Protein AF-A0A2N5J4M6-F1 (afdb_monomer_lite)

Organism: NCBI:txid361854

pLDDT: mean 81.24, std 17.08, range [30.95, 97.69]

Secondary structure (DSSP, 8-state):
----PPPPHHHHHHHTTS-EEEEEETTTTEEEEEETTTTEEPPPBSS-HHHHHHHHHHHHHHHHHHHHHTTPPPPPPSSTTTHHHHHHHHHHHHHHHHHHHS-----S--SS-HHHHHHHHHH--GGGGG-----SS----SS------S-GGGSHHHHHHHHHHHHHHHHHHHHHHHHHHTT-HHHHHHHHHHHHHHHHHHHTS-TT-HHHHHHHHHHHHHHHHHHHHHHHTT-GGGSTT--HHHHHHHHTSS--HHHHHHHHHTHHHHHHHHHHHHHHH-GGGGGGGGS-HHHIIIIIHHHHHHHHHHHHTT-TT-EEEEEEEETTEEEEEEE-S----------HHHHHHHHHHHHHHHHHHHHHHHHHHTS-TTT---TTEEEPSSS--EEEHHHHHHHHHHTT-S-HHHHHHHSEEPPTTHHHHHHHHHHHH--GGGTT-HHHHHHHHHHHHHHH-

Foldseek 3Di:
DPDPDFFDPVLLVVLLQAAWAWAQDLLVLFIWIDTPLQGDTDDGDLDDVVVVVVVSSRVSSVSCRVQVVVVHHRRDHPDGPCRNVNNVVNVVVRVVCSVVSPPPPVPDDDPDDPLLCVVCCVAVVVSCPPVPPDDPPPDDPDDDDDDPPVPVVPVPLLVLLVSLLLLLLLLLLLLLLVCVVVVNNVVSVVSVVVSVVSLVLSVPQPPVDSVSSVVSSSVSSVSSSVSVCSLCVPPPLPDPPDDPVNNLCQLLPQPDLSRQLSCQLVCVPNVVSNLSNCVRVPVQCNQLSVQQNLLSSNCSSLLVVLLVLLVVVPLPPKHWPHWDQDLAFIDTHIDSRPDDPPDPDDPVVVVVVSVVSVLLNVLSRVLSRLQRSQAASHRRDNPQWFFAPDSTHTHHLSRQLSVCVVVVPPCSVVNSVPTHGPDPCSLVVSVVSVVSCPPPSNPVRVSVVVNVVSVVVVVSD

Structure (mmCIF, N/CA/C/O backbone):
data_AF-A0A2N5J4M6-F1
#
_entry.id   AF-A0A2N5J4M6-F1
#
loop_
_atom_site.group_PDB
_atom_site.id
_atom_site.type_symbol
_atom_site.label_atom_id
_atom_site.label_alt_id
_atom_site.label_comp_id
_atom_site.label_asym_id
_atom_site.label_entity_id
_atom_site.label_seq_id
_atom_site.pdbx_PDB_ins_code
_atom_site.Cartn_x
_atom_site.Cartn_y
_atom_site.Cartn_z
_atom_site.occupancy
_atom_site.B_iso_or_equiv
_atom_site.auth_seq_id
_atom_site.auth_comp_id
_atom_site.auth_asym_id
_atom_site.auth_atom_id
_atom_site.pdbx_PDB_model_num
ATOM 1 N N . MET A 1 1 ? 5.527 26.538 14.770 1.00 38.50 1 MET A N 1
ATOM 2 C CA . MET A 1 1 ? 5.341 25.571 15.871 1.00 38.50 1 MET A CA 1
ATOM 3 C C . MET A 1 1 ? 6.645 25.470 16.637 1.00 38.50 1 MET A C 1
ATOM 5 O O . MET A 1 1 ? 7.664 25.194 16.023 1.00 38.50 1 MET A O 1
ATOM 9 N N . THR A 1 2 ? 6.649 25.783 17.930 1.00 41.78 2 THR A N 1
ATOM 10 C CA . THR A 1 2 ? 7.818 25.563 18.792 1.00 41.78 2 THR A CA 1
ATOM 11 C C . THR A 1 2 ? 8.002 24.066 19.001 1.00 41.78 2 THR A C 1
ATOM 13 O O . THR A 1 2 ? 7.038 23.377 19.333 1.00 41.78 2 THR A O 1
ATOM 16 N N . GLU A 1 3 ? 9.222 23.579 18.787 1.00 51.03 3 GLU A N 1
ATOM 17 C CA . GLU A 1 3 ? 9.671 22.230 19.135 1.00 51.03 3 GLU A CA 1
ATOM 18 C C . GLU A 1 3 ? 9.140 21.878 20.536 1.00 51.03 3 GLU A C 1
ATOM 20 O O . GLU A 1 3 ? 9.418 22.586 21.509 1.00 51.03 3 GLU A O 1
ATOM 25 N N . GLN A 1 4 ? 8.266 20.871 20.639 1.00 61.78 4 GLN A N 1
ATOM 26 C CA . GLN A 1 4 ? 7.647 20.521 21.917 1.00 61.78 4 GLN A CA 1
ATOM 27 C C . GLN A 1 4 ? 8.717 19.916 22.826 1.00 61.78 4 GLN A C 1
ATOM 29 O O . GLN A 1 4 ? 9.050 18.740 22.708 1.00 61.78 4 GLN A O 1
ATOM 34 N N . GLN A 1 5 ? 9.258 20.724 23.736 1.00 81.50 5 GLN A N 1
ATOM 35 C CA . GLN A 1 5 ? 10.208 20.255 24.738 1.00 81.50 5 GLN A CA 1
ATOM 36 C C . GLN A 1 5 ? 9.562 19.159 25.599 1.00 81.50 5 GLN A C 1
ATOM 38 O O . GLN A 1 5 ? 8.420 19.286 26.056 1.00 81.50 5 GLN A O 1
ATOM 43 N N . ASN A 1 6 ? 10.297 18.062 25.798 1.00 91.50 6 ASN A N 1
ATOM 44 C CA . ASN A 1 6 ? 9.894 16.999 26.712 1.00 91.50 6 ASN A CA 1
ATOM 45 C C . ASN A 1 6 ? 9.801 17.558 28.144 1.00 91.50 6 ASN A C 1
ATOM 47 O O . ASN A 1 6 ? 10.696 18.308 28.541 1.00 91.50 6 ASN A O 1
ATOM 51 N N . PRO A 1 7 ? 8.757 17.204 28.920 1.00 93.56 7 PRO A N 1
ATOM 52 C CA . PRO A 1 7 ? 8.637 17.657 30.300 1.00 93.56 7 PRO A CA 1
ATOM 53 C C . PRO A 1 7 ? 9.794 17.140 31.162 1.00 93.56 7 PRO A C 1
ATOM 55 O O . PRO A 1 7 ? 10.358 16.071 30.898 1.00 93.56 7 PRO A O 1
ATOM 58 N N . SER A 1 8 ? 10.139 17.885 32.210 1.00 96.19 8 SER A N 1
ATOM 59 C CA . SER A 1 8 ? 11.214 17.517 33.125 1.00 96.19 8 SER A CA 1
ATOM 60 C C . SER A 1 8 ? 10.893 16.203 33.861 1.00 96.19 8 SER A C 1
ATOM 62 O O . SER A 1 8 ? 9.724 15.897 34.132 1.00 96.19 8 SER A O 1
ATOM 64 N N . PRO A 1 9 ? 11.912 15.408 34.248 1.00 97.06 9 PRO A N 1
ATOM 65 C CA . PRO A 1 9 ? 11.694 14.189 35.028 1.00 97.06 9 PRO A CA 1
ATOM 66 C C . PRO A 1 9 ? 10.958 14.441 36.351 1.00 97.06 9 PRO A C 1
ATOM 68 O O . PRO A 1 9 ? 10.183 13.599 36.806 1.00 97.06 9 PRO A O 1
ATOM 71 N N . GLU A 1 10 ? 11.174 15.608 36.964 1.00 96.81 10 GLU A N 1
ATOM 72 C CA . GLU A 1 10 ? 10.494 15.997 38.197 1.00 96.81 10 GLU A CA 1
ATOM 73 C C . GLU A 1 10 ? 9.007 16.281 37.964 1.00 96.81 10 GLU A C 1
ATOM 75 O O . GLU A 1 10 ? 8.169 15.766 38.707 1.00 96.81 10 GLU A O 1
ATOM 80 N N . ALA A 1 11 ? 8.657 17.015 36.905 1.00 96.19 11 ALA A N 1
ATOM 81 C CA . ALA A 1 11 ? 7.261 17.243 36.551 1.00 96.19 11 ALA A CA 1
ATOM 82 C C . ALA A 1 11 ? 6.540 15.949 36.168 1.00 96.19 11 ALA A C 1
ATOM 84 O O . ALA A 1 11 ? 5.392 15.754 36.566 1.00 96.19 11 ALA A O 1
ATOM 85 N N . MET A 1 12 ? 7.215 15.029 35.472 1.00 97.12 12 MET A N 1
ATOM 86 C CA . MET A 1 12 ? 6.673 13.695 35.195 1.00 97.12 12 MET A CA 1
ATOM 87 C C . MET A 1 12 ? 6.418 12.902 36.480 1.00 97.12 12 MET A C 1
ATOM 89 O O . MET A 1 12 ? 5.374 12.260 36.608 1.00 97.12 12 MET A O 1
ATOM 93 N N . ARG A 1 13 ? 7.329 12.976 37.461 1.00 96.56 13 ARG A N 1
ATOM 94 C CA . ARG A 1 13 ? 7.137 12.348 38.775 1.00 96.56 13 ARG A CA 1
ATOM 95 C C . ARG A 1 13 ? 5.908 12.920 39.488 1.00 96.56 13 ARG A C 1
ATOM 97 O O . ARG A 1 13 ? 5.079 12.143 39.948 1.00 96.56 13 ARG A O 1
ATOM 104 N N . ILE A 1 14 ? 5.767 14.248 39.534 1.00 95.31 14 ILE A N 1
ATOM 105 C CA . ILE A 1 14 ? 4.615 14.928 40.153 1.00 95.31 14 ILE A CA 1
ATOM 106 C C . ILE A 1 14 ? 3.311 14.553 39.432 1.00 95.31 14 ILE A C 1
ATOM 108 O O . ILE A 1 14 ? 2.339 14.167 40.076 1.00 95.31 14 ILE A O 1
ATOM 112 N N . ALA A 1 15 ? 3.297 14.589 38.097 1.00 95.44 15 ALA A N 1
ATOM 113 C CA . ALA A 1 15 ? 2.137 14.212 37.291 1.00 95.44 15 ALA A CA 1
ATOM 114 C C . ALA A 1 15 ? 1.719 12.745 37.501 1.00 95.44 15 ALA A C 1
ATOM 116 O O . ALA A 1 15 ? 0.534 12.427 37.398 1.00 95.44 15 ALA A O 1
ATOM 117 N N . GLY A 1 16 ? 2.663 11.853 37.819 1.00 94.00 16 GLY A N 1
ATOM 118 C CA . GLY A 1 16 ? 2.395 10.455 38.165 1.00 94.00 16 GLY A CA 1
ATOM 119 C C . GLY A 1 16 ? 1.686 10.254 39.511 1.00 94.00 16 GLY A C 1
ATOM 120 O O . GLY A 1 16 ? 1.117 9.186 39.742 1.00 94.00 16 GLY A O 1
ATOM 121 N N . GLU A 1 17 ? 1.690 11.264 40.385 1.00 95.81 17 GLU A N 1
ATOM 122 C CA . GLU A 1 17 ? 1.008 11.241 41.687 1.00 95.81 17 GLU A CA 1
ATOM 123 C C . GLU A 1 17 ? -0.436 11.775 41.622 1.00 95.81 17 GLU A C 1
ATOM 125 O O . GLU A 1 17 ? -1.200 11.584 42.571 1.00 95.81 17 GLU A O 1
ATOM 130 N N . TYR A 1 18 ? -0.822 12.425 40.518 1.00 97.56 18 TYR A N 1
ATOM 131 C CA . TYR A 1 18 ? -2.167 12.972 40.314 1.00 97.56 18 TYR A CA 1
ATOM 132 C C . TYR A 1 18 ? -3.201 11.902 39.958 1.00 97.56 18 TYR A C 1
ATOM 134 O O . TYR A 1 18 ? -2.879 10.749 39.652 1.00 97.56 18 TYR A O 1
ATOM 142 N N . THR A 1 19 ? -4.472 12.296 40.023 1.00 96.94 19 THR A N 1
ATOM 143 C CA . THR A 1 19 ? -5.609 11.415 39.768 1.00 96.94 19 THR A CA 1
ATOM 144 C C . THR A 1 19 ? -6.168 11.660 38.378 1.00 96.94 19 THR A C 1
ATOM 146 O O . THR A 1 19 ? -6.563 12.774 38.042 1.00 96.94 19 THR A O 1
ATOM 149 N N . TYR A 1 20 ? -6.257 10.597 37.582 1.00 96.56 20 TYR A N 1
ATOM 150 C CA . TYR A 1 20 ? -6.830 10.664 36.247 1.00 96.56 20 TYR A CA 1
ATOM 151 C C . TYR A 1 20 ? -8.167 9.931 36.217 1.00 96.56 20 TYR A C 1
ATOM 153 O O . TYR A 1 20 ? -8.242 8.738 36.523 1.00 96.56 20 TYR A O 1
ATOM 161 N N . ALA A 1 21 ? -9.225 10.641 35.832 1.00 96.00 21 ALA A N 1
ATOM 162 C CA . ALA A 1 21 ? -10.520 10.038 35.574 1.00 96.00 21 ALA A CA 1
ATOM 163 C C . ALA A 1 21 ? -10.585 9.613 34.107 1.00 96.00 21 ALA A C 1
ATOM 165 O O . ALA A 1 21 ? -10.580 10.439 33.196 1.00 96.00 21 ALA A O 1
ATOM 166 N N . VAL A 1 22 ? -10.655 8.305 33.893 1.00 94.75 22 VAL A N 1
ATOM 167 C CA . VAL A 1 22 ? -10.868 7.691 32.583 1.00 94.75 22 VAL A CA 1
ATOM 168 C C . VAL A 1 22 ? -12.355 7.393 32.438 1.00 94.75 22 VAL A C 1
ATOM 170 O O . VAL A 1 22 ? -12.957 6.794 33.334 1.00 94.75 22 VAL A O 1
ATOM 173 N N . ARG A 1 23 ? -12.966 7.819 31.331 1.00 92.75 23 ARG A N 1
ATOM 174 C CA . ARG A 1 23 ? -14.384 7.575 31.037 1.00 92.75 23 ARG A CA 1
ATOM 175 C C . ARG A 1 23 ? -14.559 7.108 29.602 1.00 92.75 23 ARG A C 1
ATOM 177 O O . ARG A 1 23 ? -14.008 7.715 28.690 1.00 92.75 23 ARG A O 1
ATOM 184 N N . TRP A 1 24 ? -15.375 6.078 29.419 1.00 88.44 24 TRP A N 1
ATOM 185 C CA . TRP A 1 24 ? -15.921 5.718 28.116 1.00 88.44 24 TRP A CA 1
ATOM 186 C C . TRP A 1 24 ? -17.007 6.726 27.716 1.00 88.44 24 TRP A C 1
ATOM 188 O O . TRP A 1 24 ? -17.921 6.993 28.501 1.00 88.44 24 TRP A O 1
ATOM 198 N N . ASP A 1 25 ? -16.882 7.312 26.528 1.00 81.25 25 ASP A N 1
ATOM 199 C CA . ASP A 1 25 ? -17.884 8.180 25.909 1.00 81.25 25 ASP A CA 1
ATOM 200 C C . ASP A 1 25 ? -18.627 7.389 24.828 1.00 81.25 25 ASP A C 1
ATOM 202 O O . ASP A 1 25 ? -18.166 7.270 23.693 1.00 81.25 25 ASP A O 1
ATOM 206 N N . GLU A 1 26 ? -19.801 6.866 25.183 1.00 73.12 26 GLU A N 1
ATOM 207 C CA . GLU A 1 26 ? -20.654 6.073 24.288 1.00 73.12 26 GLU A CA 1
ATOM 208 C C . GLU A 1 26 ? -21.024 6.817 23.000 1.00 73.12 26 GLU A C 1
ATOM 210 O O . GLU A 1 26 ? -21.164 6.200 21.948 1.00 73.12 26 GLU A O 1
ATOM 215 N N . ARG A 1 27 ? -21.155 8.151 23.043 1.00 66.69 27 ARG A N 1
ATOM 216 C CA . ARG A 1 27 ? -21.543 8.939 21.860 1.00 66.69 27 ARG A CA 1
ATOM 217 C C . ARG A 1 27 ? -20.431 9.022 20.826 1.00 66.69 27 ARG A C 1
ATOM 219 O O . ARG A 1 27 ? -20.705 9.317 19.666 1.00 66.69 27 ARG A O 1
ATOM 226 N N . ARG A 1 28 ? -19.185 8.854 21.264 1.00 65.12 28 ARG A N 1
ATOM 227 C CA . ARG A 1 28 ? -17.984 9.013 20.439 1.00 65.12 28 ARG A CA 1
ATOM 228 C C . ARG A 1 28 ? -17.177 7.725 20.316 1.00 65.12 28 ARG A C 1
ATOM 230 O O . ARG A 1 28 ? -16.130 7.757 19.682 1.00 65.12 28 ARG A O 1
ATOM 237 N N . LEU A 1 29 ? -17.667 6.633 20.910 1.00 71.56 29 LEU A N 1
ATOM 238 C CA . LEU A 1 29 ? -17.040 5.311 20.922 1.00 71.56 29 LEU A CA 1
ATOM 239 C C . LEU A 1 29 ? -15.547 5.376 21.281 1.00 71.56 29 LEU A C 1
ATOM 241 O O . LEU A 1 29 ? -14.709 4.756 20.636 1.00 71.56 29 LEU A O 1
ATOM 245 N N . GLY A 1 30 ? -15.205 6.169 22.298 1.00 80.19 30 GLY A N 1
ATOM 246 C CA . GLY A 1 30 ? -13.816 6.407 22.677 1.00 80.19 30 GLY A CA 1
ATOM 247 C C . GLY A 1 30 ? -13.645 6.733 24.152 1.00 80.19 30 GLY A C 1
ATOM 248 O O . GLY A 1 30 ? -14.605 6.987 24.882 1.00 80.19 30 GLY A O 1
ATOM 249 N N . TYR A 1 31 ? -12.396 6.748 24.601 1.00 86.38 31 TYR A N 1
ATOM 250 C CA . TYR A 1 31 ? -12.040 7.107 25.966 1.00 86.38 31 TYR A CA 1
ATOM 251 C C . TYR A 1 31 ? -11.754 8.597 26.075 1.00 86.38 31 TYR A C 1
ATOM 253 O O . TYR A 1 31 ? -11.134 9.199 25.204 1.00 86.38 31 TYR A O 1
ATOM 261 N N . THR A 1 32 ? -12.160 9.184 27.192 1.00 90.81 32 THR A N 1
ATOM 262 C CA . THR A 1 32 ? -11.712 10.501 27.647 1.00 90.81 32 THR A CA 1
ATOM 263 C C . THR A 1 32 ? -10.904 10.327 28.921 1.00 90.81 32 THR A C 1
ATOM 265 O O . THR A 1 32 ? -11.225 9.478 29.756 1.00 90.81 32 THR A O 1
ATOM 268 N N . VAL A 1 33 ? -9.854 11.129 29.068 1.00 93.38 33 VAL A N 1
ATOM 269 C CA . VAL A 1 33 ? -9.035 11.176 30.280 1.00 93.38 33 VAL A CA 1
ATOM 270 C C . VAL A 1 33 ? -8.992 12.618 30.763 1.00 93.38 33 VAL A C 1
ATOM 272 O O . VAL A 1 33 ? -8.736 13.534 29.975 1.00 93.38 33 VAL A O 1
ATOM 275 N N . THR A 1 34 ? -9.262 12.819 32.051 1.00 94.06 34 THR A N 1
ATOM 276 C CA . THR A 1 34 ? -9.182 14.127 32.712 1.00 94.06 34 THR A CA 1
ATOM 277 C C . THR A 1 34 ? -8.292 14.064 33.931 1.00 94.06 34 THR A C 1
ATOM 279 O O . THR A 1 34 ? -8.228 13.032 34.593 1.00 94.06 34 THR A O 1
ATOM 282 N N . CYS A 1 35 ? -7.627 15.174 34.240 1.00 96.19 35 CYS A N 1
ATOM 283 C CA . CYS A 1 35 ? -6.925 15.369 35.504 1.00 96.19 35 CYS A CA 1
ATOM 284 C C . CYS A 1 35 ? -7.471 16.632 36.170 1.00 96.19 35 CYS A C 1
ATOM 286 O O . CYS A 1 35 ? -7.235 17.754 35.702 1.00 96.19 35 CYS A O 1
ATOM 288 N N . ASP A 1 36 ? -8.233 16.431 37.243 1.00 89.88 36 ASP A N 1
ATOM 289 C CA . ASP A 1 36 ? -8.982 17.488 37.925 1.00 89.88 36 ASP A CA 1
ATOM 290 C C . ASP A 1 36 ? -8.045 18.458 38.666 1.00 89.88 36 ASP A C 1
ATOM 292 O O . ASP A 1 36 ? -8.362 19.640 38.789 1.00 89.88 36 ASP A O 1
ATOM 296 N N . GLU A 1 37 ? -6.857 18.002 39.084 1.00 93.06 37 GLU A N 1
ATOM 297 C CA . GLU A 1 37 ? -5.815 18.836 39.700 1.00 93.06 37 GLU A CA 1
ATOM 298 C C . GLU A 1 37 ? -5.351 19.985 38.789 1.00 93.06 37 GLU A C 1
ATOM 300 O O . GLU A 1 37 ? -4.954 21.046 39.274 1.00 93.06 37 GLU A O 1
ATOM 305 N N . VAL A 1 38 ? -5.368 19.766 37.470 1.00 91.06 38 VAL A N 1
ATOM 306 C CA . VAL A 1 38 ? -4.809 20.695 36.472 1.00 91.06 38 VAL A CA 1
ATOM 307 C C . VAL A 1 38 ? -5.887 21.256 35.537 1.00 91.06 38 VAL A C 1
ATOM 309 O O . VAL A 1 38 ? -5.636 22.211 34.807 1.00 91.06 38 VAL A O 1
ATOM 312 N N . GLY A 1 39 ? -7.104 20.705 35.569 1.00 83.38 39 GLY A N 1
ATOM 313 C CA . GLY A 1 39 ? -8.193 21.108 34.676 1.00 83.38 39 GLY A CA 1
ATOM 314 C C . GLY A 1 39 ? -7.928 20.734 33.216 1.00 83.38 39 GLY A C 1
ATOM 315 O O . GLY A 1 39 ? -8.398 21.412 32.305 1.00 83.38 39 GLY A O 1
ATOM 316 N N . THR A 1 40 ? -7.147 19.675 32.984 1.00 74.69 40 THR A N 1
ATOM 317 C CA . THR A 1 40 ? -6.859 19.191 31.629 1.00 74.69 40 THR A CA 1
ATOM 318 C C . THR A 1 40 ? -7.929 18.196 31.196 1.00 74.69 40 THR A C 1
ATOM 320 O O . THR A 1 40 ? -8.260 17.254 31.919 1.00 74.69 40 THR A O 1
ATOM 323 N N . TRP A 1 41 ? -8.481 18.420 30.004 1.00 68.94 41 TRP A N 1
ATOM 324 C CA . TRP A 1 41 ? -9.435 17.532 29.350 1.00 68.94 41 TRP A CA 1
ATOM 325 C C . TRP A 1 41 ? -8.914 17.203 27.958 1.00 68.94 41 TRP A C 1
ATOM 327 O O . TRP A 1 41 ? -8.690 18.107 27.151 1.00 68.94 41 TRP A O 1
ATOM 337 N N . ASN A 1 42 ? -8.730 15.916 27.676 1.00 70.62 42 ASN A N 1
ATOM 338 C CA . ASN A 1 42 ? -8.391 15.472 26.334 1.00 70.62 42 ASN A CA 1
ATOM 339 C C . ASN A 1 42 ? -9.647 15.225 25.502 1.00 70.62 42 ASN A C 1
ATOM 341 O O . ASN A 1 42 ? -10.672 14.751 26.004 1.00 70.62 42 ASN A O 1
ATOM 345 N N . LYS A 1 43 ? -9.544 15.519 24.200 1.00 66.19 43 LYS A N 1
ATOM 346 C CA . LYS A 1 43 ? -10.544 15.078 23.227 1.00 66.19 43 LYS A CA 1
ATOM 347 C C . LYS A 1 43 ? -10.652 13.543 23.305 1.00 66.19 43 LYS A C 1
ATOM 349 O O . LYS A 1 43 ? -9.628 12.883 23.483 1.00 66.19 43 LYS A O 1
ATOM 354 N N . PRO A 1 44 ? -11.861 12.976 23.194 1.00 62.31 44 PRO A N 1
ATOM 355 C CA . PRO A 1 44 ? -12.038 11.532 23.177 1.00 62.31 44 PRO A CA 1
ATOM 356 C C . PRO A 1 44 ? -11.222 10.890 22.063 1.00 62.31 44 PRO A C 1
ATOM 358 O O . PRO A 1 44 ? -11.208 11.402 20.944 1.00 62.31 44 PRO A O 1
ATOM 361 N N . CYS A 1 45 ? -10.570 9.778 22.387 1.00 63.53 45 CYS A N 1
ATOM 362 C CA . CYS A 1 45 ? -9.789 8.994 21.445 1.00 63.53 45 CYS A CA 1
ATOM 363 C C . CYS A 1 45 ? -10.318 7.560 21.388 1.00 63.53 45 CYS A C 1
ATOM 365 O O . CYS A 1 45 ? -10.610 6.962 22.423 1.00 63.53 45 CYS A O 1
ATOM 367 N N . ILE A 1 46 ? -10.428 7.022 20.176 1.00 53.06 46 ILE A N 1
ATOM 368 C CA . ILE A 1 46 ? -10.878 5.646 19.905 1.00 53.06 46 ILE A CA 1
ATOM 369 C C . ILE A 1 46 ? -9.713 4.643 20.097 1.00 53.06 46 ILE A C 1
ATOM 371 O O . ILE A 1 46 ? -9.920 3.438 20.161 1.00 53.06 46 ILE A O 1
ATOM 375 N N . SER A 1 47 ? -8.477 5.139 20.240 1.00 56.53 47 SER A N 1
ATOM 376 C CA . SER A 1 47 ? -7.259 4.332 20.361 1.00 56.53 47 SER A CA 1
ATOM 377 C C . SER A 1 47 ? -7.057 3.698 21.748 1.00 56.53 47 SER A C 1
ATOM 379 O O . SER A 1 47 ? -7.857 3.858 22.671 1.00 56.53 47 SER A O 1
ATOM 381 N N . ASN A 1 48 ? -5.908 3.026 21.909 1.00 78.56 48 ASN A N 1
ATOM 382 C CA . ASN A 1 48 ? -5.404 2.502 23.176 1.00 78.56 48 ASN A CA 1
ATOM 383 C C . ASN A 1 48 ? -5.499 3.545 24.309 1.00 78.56 48 ASN A C 1
ATOM 385 O O . ASN A 1 48 ? -4.848 4.593 24.287 1.00 78.56 48 ASN A O 1
ATOM 389 N N . VAL A 1 49 ? -6.316 3.234 25.315 1.00 84.94 49 VAL A N 1
ATOM 390 C CA . VAL A 1 49 ? -6.564 4.088 26.481 1.00 84.94 49 VAL A CA 1
ATOM 391 C C . VAL A 1 49 ? -5.304 4.321 27.323 1.00 84.94 49 VAL A C 1
ATOM 393 O O . VAL A 1 49 ? -5.188 5.361 27.972 1.00 84.94 49 VAL A O 1
ATOM 396 N N . GLU A 1 50 ? -4.339 3.398 27.289 1.00 86.56 50 GLU A N 1
ATOM 397 C CA . GLU A 1 50 ? -3.055 3.549 27.980 1.00 86.56 50 GLU A CA 1
ATOM 398 C C . GLU A 1 50 ? -2.203 4.641 27.325 1.00 86.56 50 GLU A C 1
ATOM 400 O O . GLU A 1 50 ? -1.650 5.489 28.027 1.00 86.56 50 GLU A O 1
ATOM 405 N N . ASP A 1 51 ? -2.181 4.688 25.990 1.00 81.56 51 ASP A N 1
ATOM 406 C CA . ASP A 1 51 ? -1.481 5.728 25.232 1.00 81.56 51 ASP A CA 1
ATOM 407 C C . ASP A 1 51 ? -2.138 7.096 25.451 1.00 81.56 51 ASP A C 1
ATOM 409 O O . ASP A 1 51 ? -1.448 8.098 25.654 1.00 81.56 51 ASP A O 1
ATOM 413 N N . LEU A 1 52 ? -3.476 7.142 25.497 1.00 85.75 52 LEU A N 1
ATOM 414 C CA . LEU A 1 52 ? -4.212 8.363 25.832 1.00 85.75 52 LEU A CA 1
ATOM 415 C C . LEU A 1 52 ? -3.894 8.836 27.259 1.00 85.75 52 LEU A C 1
ATOM 417 O O . LEU A 1 52 ? -3.682 10.031 27.485 1.00 85.75 52 LEU A O 1
ATOM 421 N N . LEU A 1 53 ? -3.835 7.922 28.229 1.00 92.00 53 LEU A N 1
ATOM 422 C CA . LEU A 1 53 ? -3.476 8.239 29.610 1.00 92.00 53 LEU A CA 1
ATOM 423 C C . LEU A 1 53 ? -2.042 8.777 29.708 1.00 92.00 53 LEU A C 1
ATOM 425 O O . LEU A 1 53 ? -1.814 9.789 30.372 1.00 92.00 53 LEU A O 1
ATOM 429 N N . GLU A 1 54 ? -1.089 8.158 29.013 1.00 91.50 54 GLU A N 1
ATOM 430 C CA . GLU A 1 54 ? 0.306 8.605 28.972 1.00 91.50 54 GLU A CA 1
ATOM 431 C C . GLU A 1 54 ? 0.454 9.971 28.283 1.00 91.50 54 GLU A C 1
ATOM 433 O O . GLU A 1 54 ? 1.130 10.866 28.798 1.00 91.50 54 GLU A O 1
ATOM 438 N N . ALA A 1 55 ? -0.250 10.197 27.173 1.00 87.75 55 ALA A N 1
ATOM 439 C CA . ALA A 1 55 ? -0.305 11.502 26.521 1.00 87.75 55 ALA A CA 1
ATOM 440 C C . ALA A 1 55 ? -0.892 12.580 27.452 1.00 87.75 55 ALA A C 1
ATOM 442 O O . ALA A 1 55 ? -0.365 13.695 27.525 1.00 87.75 55 ALA A O 1
ATOM 443 N N . THR A 1 56 ? -1.936 12.238 28.218 1.00 91.69 56 THR A N 1
ATOM 444 C CA . THR A 1 56 ? -2.527 13.130 29.231 1.00 91.69 56 THR A CA 1
ATOM 445 C C . THR A 1 56 ? -1.523 13.464 30.330 1.00 91.69 56 THR A C 1
ATOM 447 O O . THR A 1 56 ? -1.367 14.633 30.676 1.00 91.69 56 THR A O 1
ATOM 450 N N . ARG A 1 57 ? -0.787 12.468 30.843 1.00 94.50 57 ARG A N 1
ATOM 451 C CA . ARG A 1 57 ? 0.260 12.670 31.859 1.00 94.50 57 ARG A CA 1
ATOM 452 C C . ARG A 1 57 ? 1.346 13.619 31.381 1.00 94.50 57 ARG A C 1
ATOM 454 O O . ARG A 1 57 ? 1.723 14.523 32.119 1.00 94.50 57 ARG A O 1
ATOM 461 N N . ARG A 1 58 ? 1.806 13.478 30.135 1.00 93.06 58 ARG A N 1
ATOM 462 C CA . ARG A 1 58 ? 2.793 14.401 29.549 1.00 93.06 58 ARG A CA 1
ATOM 463 C C . ARG A 1 58 ? 2.242 15.815 29.408 1.00 93.06 58 ARG A C 1
ATOM 465 O O . ARG A 1 58 ? 2.961 16.777 29.665 1.00 93.06 58 ARG A O 1
ATOM 472 N N . ALA A 1 59 ? 0.974 15.962 29.025 1.00 91.06 59 ALA A N 1
ATOM 473 C CA . ALA A 1 59 ? 0.325 17.270 28.969 1.00 91.06 59 ALA A CA 1
ATOM 474 C C . ALA A 1 59 ? 0.239 17.922 30.359 1.00 91.06 59 ALA A C 1
ATOM 476 O O . ALA A 1 59 ? 0.601 19.087 30.505 1.00 91.06 59 ALA A O 1
ATOM 477 N N . VAL A 1 60 ? -0.152 17.158 31.380 1.00 95.06 60 VAL A N 1
ATOM 478 C CA . VAL A 1 60 ? -0.172 17.589 32.785 1.00 95.06 60 VAL A CA 1
ATOM 479 C C . VAL A 1 60 ? 1.225 17.973 33.276 1.00 95.06 60 VAL A C 1
ATOM 481 O O . VAL A 1 60 ? 1.387 19.040 33.865 1.00 95.06 60 VAL A O 1
ATOM 484 N N . ALA A 1 61 ? 2.244 17.160 32.988 1.00 95.50 61 ALA A N 1
ATOM 485 C CA . ALA A 1 61 ? 3.627 17.435 33.368 1.00 95.50 61 ALA A CA 1
ATOM 486 C C . ALA A 1 61 ? 4.139 18.749 32.757 1.00 95.50 61 ALA A C 1
ATOM 488 O O . ALA A 1 61 ? 4.762 19.545 33.450 1.00 95.50 61 ALA A O 1
ATOM 489 N N . ARG A 1 62 ? 3.785 19.054 31.503 1.00 93.81 62 ARG A N 1
ATOM 490 C CA . ARG A 1 62 ? 4.124 20.351 30.891 1.00 93.81 62 ARG A CA 1
ATOM 491 C C . ARG A 1 62 ? 3.488 21.540 31.614 1.00 93.81 62 ARG A C 1
ATOM 493 O O . ARG A 1 62 ? 4.122 22.582 31.742 1.00 93.81 62 ARG A O 1
ATOM 500 N N . VAL A 1 63 ? 2.259 21.396 32.114 1.00 94.00 63 VAL A N 1
ATOM 501 C CA . VAL A 1 63 ? 1.624 22.450 32.926 1.00 94.00 63 VAL A CA 1
ATOM 502 C C . VAL A 1 63 ? 2.330 22.603 34.276 1.00 94.00 63 VAL A C 1
ATOM 504 O O . VAL A 1 63 ? 2.476 23.721 34.767 1.00 94.00 63 VAL A O 1
ATOM 507 N N . VAL A 1 64 ? 2.793 21.501 34.873 1.00 95.62 64 VAL A N 1
ATOM 508 C CA . VAL A 1 64 ? 3.603 21.535 36.099 1.00 95.62 64 VAL A CA 1
ATOM 509 C C . VAL A 1 64 ? 4.922 22.278 35.857 1.00 95.62 64 VAL A C 1
ATOM 511 O O . VAL A 1 64 ? 5.224 23.203 36.610 1.00 95.62 64 VAL A O 1
ATOM 514 N N . ASP A 1 65 ? 5.651 21.949 34.788 1.00 96.56 65 ASP A N 1
ATOM 515 C CA . ASP A 1 65 ? 6.898 22.632 34.414 1.00 96.56 65 ASP A CA 1
ATOM 516 C C . ASP A 1 65 ? 6.697 24.135 34.199 1.00 96.56 65 ASP A C 1
ATOM 518 O O . ASP A 1 65 ? 7.439 24.941 34.758 1.00 96.56 65 ASP A O 1
ATOM 522 N N . ASP A 1 66 ? 5.670 24.530 33.440 1.00 94.44 66 ASP A N 1
ATOM 523 C CA . ASP A 1 66 ? 5.375 25.944 33.176 1.00 94.44 66 ASP A CA 1
ATOM 524 C C . ASP A 1 66 ? 5.083 26.721 34.472 1.00 94.44 66 ASP A C 1
ATOM 526 O O . ASP A 1 66 ? 5.493 27.874 34.619 1.00 94.44 66 ASP A O 1
ATOM 530 N N . ARG A 1 67 ? 4.439 26.094 35.467 1.00 96.50 67 ARG A N 1
ATOM 531 C CA . ARG A 1 67 ? 4.224 26.729 36.777 1.00 96.50 67 ARG A CA 1
ATOM 532 C C . ARG A 1 67 ? 5.516 26.873 37.568 1.00 96.50 67 ARG A C 1
ATOM 534 O O . ARG A 1 67 ? 5.769 27.958 38.095 1.00 96.50 67 ARG A O 1
ATOM 541 N N . VAL A 1 68 ? 6.331 25.822 37.621 1.00 95.44 68 VAL A N 1
ATOM 542 C CA . VAL A 1 68 ? 7.622 25.840 38.325 1.00 95.44 68 VAL A CA 1
ATOM 543 C C . VAL A 1 68 ? 8.558 26.879 37.703 1.00 95.44 68 VAL A C 1
ATOM 545 O O . VAL A 1 68 ? 9.148 27.678 38.429 1.00 95.44 68 VAL A O 1
ATOM 548 N N . ALA A 1 69 ? 8.621 26.958 36.371 1.00 94.75 69 ALA A N 1
ATOM 549 C CA . ALA A 1 69 ? 9.408 27.958 35.646 1.00 94.75 69 ALA A CA 1
ATOM 550 C C . ALA A 1 69 ? 8.976 29.403 35.959 1.00 94.75 69 ALA A C 1
ATOM 552 O O . ALA A 1 69 ? 9.795 30.320 35.945 1.00 94.75 69 ALA A O 1
ATOM 553 N N . ARG A 1 70 ? 7.697 29.611 36.297 1.00 96.62 70 ARG A N 1
ATOM 554 C CA . ARG A 1 70 ? 7.139 30.902 36.735 1.00 96.62 70 ARG A CA 1
ATOM 555 C C . ARG A 1 70 ? 7.282 31.152 38.243 1.00 96.62 70 ARG A C 1
ATOM 557 O O . ARG A 1 70 ? 6.714 32.118 38.748 1.00 96.62 70 ARG A O 1
ATOM 564 N N . GLY A 1 71 ? 7.996 30.292 38.972 1.00 96.62 71 GLY A N 1
ATOM 565 C CA . GLY A 1 71 ? 8.159 30.386 40.425 1.00 96.62 71 GLY A CA 1
ATOM 566 C C . GLY A 1 71 ? 6.877 30.101 41.214 1.00 96.62 71 GLY A C 1
ATOM 567 O O . GLY A 1 71 ? 6.757 30.524 42.362 1.00 96.62 71 GLY A O 1
ATOM 568 N N . MET A 1 72 ? 5.900 29.423 40.605 1.00 97.31 72 MET A N 1
ATOM 569 C CA . MET A 1 72 ? 4.660 29.023 41.266 1.00 97.31 72 MET A CA 1
ATOM 570 C C . MET A 1 72 ? 4.762 27.593 41.792 1.00 97.31 72 MET A C 1
ATOM 572 O O . MET A 1 72 ? 5.338 26.719 41.146 1.00 97.31 72 MET A O 1
ATOM 576 N N . GLU A 1 73 ? 4.119 27.330 42.931 1.00 96.44 73 GLU A N 1
ATOM 577 C CA . GLU A 1 73 ? 3.974 25.958 43.415 1.00 96.44 73 GLU A CA 1
ATOM 578 C C . GLU A 1 73 ? 3.101 25.123 42.452 1.00 96.44 73 GLU A C 1
ATOM 580 O O . GLU A 1 73 ? 2.099 25.626 41.905 1.00 96.44 73 GLU A O 1
ATOM 585 N N . PRO A 1 74 ? 3.459 23.842 42.240 1.00 96.19 74 PRO A N 1
ATOM 586 C CA . PRO A 1 74 ? 2.631 22.919 41.483 1.00 96.19 74 PRO A CA 1
ATOM 587 C C . PRO A 1 74 ? 1.312 22.644 42.226 1.00 96.19 74 PRO A C 1
ATOM 589 O O . PRO A 1 74 ? 1.263 22.721 43.459 1.00 96.19 74 PRO A O 1
ATOM 592 N N . PRO A 1 75 ? 0.226 22.303 41.507 1.00 94.31 75 PRO A N 1
ATOM 593 C CA . PRO A 1 75 ? -1.023 21.892 42.131 1.00 94.31 75 PRO A CA 1
ATOM 594 C C . PRO A 1 75 ? -0.796 20.744 43.119 1.00 94.31 75 PRO A C 1
ATOM 596 O O . PRO A 1 75 ? -0.029 19.812 42.864 1.00 94.31 75 PRO A O 1
ATOM 599 N N . LYS A 1 76 ? -1.461 20.808 44.272 1.00 95.62 76 LYS A N 1
ATOM 600 C CA . LYS A 1 76 ? -1.397 19.718 45.248 1.00 95.62 76 LYS A CA 1
ATOM 601 C C . LYS A 1 76 ? -2.260 18.553 44.745 1.00 95.62 76 LYS A C 1
ATOM 603 O O . LYS A 1 76 ? -3.380 18.818 44.305 1.00 95.62 76 LYS A O 1
ATOM 608 N N . PRO A 1 77 ? -1.791 17.292 44.831 1.00 94.88 77 PRO A N 1
ATOM 609 C CA . PRO A 1 77 ? -2.608 16.135 44.477 1.00 94.88 77 PRO A CA 1
ATOM 610 C C . PRO A 1 77 ? -3.927 16.143 45.256 1.00 94.88 77 PRO A C 1
ATOM 612 O O . PRO A 1 77 ? -3.912 16.320 46.478 1.00 94.88 77 PRO A O 1
ATOM 615 N N . LEU A 1 78 ? -5.059 15.908 44.583 1.00 94.12 78 LEU A N 1
ATOM 616 C CA . LEU A 1 78 ? -6.364 15.818 45.257 1.00 94.12 78 LEU A CA 1
ATOM 617 C C . LEU A 1 78 ? -6.423 14.612 46.204 1.00 94.12 78 LEU A C 1
ATOM 619 O O . LEU A 1 78 ? -7.094 14.644 47.237 1.00 94.12 78 LEU A O 1
ATOM 623 N N . HIS A 1 79 ? -5.677 13.557 45.869 1.00 94.19 79 HIS A N 1
ATOM 624 C CA . HIS A 1 79 ? -5.609 12.314 46.629 1.00 94.19 79 HIS A CA 1
ATOM 625 C C . HIS A 1 79 ? -4.153 11.919 46.939 1.00 94.19 79 HIS A C 1
ATOM 627 O O . HIS A 1 79 ? -3.613 11.003 46.306 1.00 94.19 79 HIS A O 1
ATOM 633 N N . PRO A 1 80 ? -3.504 12.575 47.925 1.00 94.38 80 PRO A N 1
ATOM 634 C CA . PRO A 1 80 ? -2.110 12.307 48.277 1.00 94.38 80 PRO A CA 1
ATOM 635 C C . PRO A 1 80 ? -1.862 10.824 48.579 1.00 94.38 80 PRO A C 1
ATOM 637 O O . PRO A 1 80 ? -2.551 10.221 49.404 1.00 94.38 80 PRO A O 1
ATOM 640 N N . GLY A 1 81 ? -0.896 10.226 47.878 1.00 93.44 81 GLY A N 1
ATOM 641 C CA . GLY A 1 81 ? -0.529 8.811 48.012 1.00 93.44 81 GLY A CA 1
ATOM 642 C C . GLY A 1 81 ? -1.512 7.803 47.398 1.00 93.44 81 GLY A C 1
ATOM 643 O O . GLY A 1 81 ? -1.246 6.607 47.459 1.00 93.44 81 GLY A O 1
ATOM 644 N N . LYS A 1 82 ? -2.628 8.252 46.802 1.00 94.00 82 LYS A N 1
ATOM 645 C CA . LYS A 1 82 ? -3.667 7.379 46.216 1.00 94.00 82 LYS A CA 1
ATOM 646 C C . LYS A 1 82 ? -3.957 7.632 44.735 1.00 94.00 82 LYS A C 1
ATOM 648 O O . LYS A 1 82 ? -4.683 6.841 44.137 1.00 94.00 82 LYS A O 1
ATOM 653 N N . GLY A 1 83 ? -3.404 8.688 44.131 1.00 92.25 83 GLY A N 1
ATOM 654 C CA . GLY A 1 83 ? -3.700 9.070 42.741 1.00 92.25 83 GLY A CA 1
ATOM 655 C C . GLY A 1 83 ? -3.520 7.928 41.735 1.00 92.25 83 GLY A C 1
ATOM 656 O O . GLY A 1 83 ? -4.408 7.674 40.918 1.00 92.25 83 GLY A O 1
ATOM 657 N N . ARG A 1 84 ? -2.438 7.148 41.865 1.00 92.31 84 ARG A N 1
ATOM 658 C CA . ARG A 1 84 ? -2.181 5.974 41.015 1.00 92.31 84 ARG A CA 1
ATOM 659 C C . ARG A 1 84 ? -3.250 4.887 41.154 1.00 92.31 84 ARG A C 1
ATOM 661 O O . ARG A 1 84 ? -3.796 4.443 40.151 1.00 92.31 84 ARG A O 1
ATOM 668 N N . GLU A 1 85 ? -3.571 4.494 42.384 1.00 95.50 85 GLU A N 1
ATOM 669 C CA . GLU A 1 85 ? -4.571 3.455 42.667 1.00 95.50 85 GLU A CA 1
ATOM 670 C C . GLU A 1 85 ? -5.959 3.852 42.134 1.00 95.50 85 GLU A C 1
ATOM 672 O O . GLU A 1 85 ? -6.669 3.043 41.534 1.00 95.50 85 GLU A O 1
ATOM 677 N N . LEU A 1 86 ? -6.346 5.117 42.322 1.00 94.25 86 LEU A N 1
ATOM 678 C CA . LEU A 1 86 ? -7.621 5.648 41.836 1.00 94.25 86 LEU A CA 1
ATOM 679 C C . LEU A 1 86 ? -7.661 5.743 40.307 1.00 94.25 86 LEU A C 1
ATOM 681 O O . LEU A 1 86 ? -8.688 5.421 39.711 1.00 94.25 86 LEU A O 1
ATOM 685 N N . THR A 1 87 ? -6.544 6.110 39.678 1.00 94.50 87 THR A N 1
ATOM 686 C CA . THR A 1 87 ? -6.401 6.117 38.216 1.00 94.50 87 THR A CA 1
ATOM 687 C C . THR A 1 87 ? -6.561 4.713 37.636 1.00 94.50 87 THR A C 1
ATOM 689 O O . THR A 1 87 ? -7.353 4.517 36.719 1.00 94.50 87 THR A O 1
ATOM 692 N N . GLU A 1 88 ? -5.871 3.715 38.198 1.00 93.81 88 GLU A N 1
ATOM 693 C CA . GLU A 1 88 ? -5.981 2.310 37.773 1.00 93.81 88 GLU A CA 1
ATOM 694 C C . GLU A 1 88 ? -7.415 1.781 37.937 1.00 93.81 88 GLU A C 1
ATOM 696 O O . GLU A 1 88 ? -7.931 1.065 37.076 1.00 93.81 88 GLU A O 1
ATOM 701 N N . ARG A 1 89 ? -8.099 2.181 39.014 1.00 94.88 89 ARG A N 1
ATOM 702 C CA . ARG A 1 89 ? -9.507 1.842 39.243 1.00 94.88 89 ARG A CA 1
ATOM 703 C C . ARG A 1 89 ? -10.438 2.501 38.225 1.00 94.88 89 ARG A C 1
ATOM 705 O O . ARG A 1 89 ? -11.340 1.835 37.724 1.00 94.88 89 ARG A O 1
ATOM 712 N N . SER A 1 90 ? -10.227 3.781 37.911 1.00 94.94 90 SER A N 1
ATOM 713 C CA . SER A 1 90 ? -11.014 4.494 36.897 1.00 94.94 90 SER A CA 1
ATOM 714 C C . SER A 1 90 ? -10.797 3.908 35.506 1.00 94.94 90 SER A C 1
ATOM 716 O O . SER A 1 90 ? -11.760 3.753 34.762 1.00 94.94 90 SER A O 1
ATOM 718 N N . LEU A 1 91 ? -9.553 3.557 35.172 1.00 91.75 91 LEU A N 1
ATOM 719 C CA . LEU A 1 91 ? -9.197 2.891 33.925 1.00 91.75 91 LEU A CA 1
ATOM 720 C C . LEU A 1 91 ? -9.931 1.554 33.792 1.00 91.75 91 LEU A C 1
ATOM 722 O O . LEU A 1 91 ? -10.601 1.325 32.790 1.00 91.75 91 LEU A O 1
ATOM 726 N N . ARG A 1 92 ? -9.874 0.709 34.828 1.00 90.31 92 ARG A N 1
ATOM 727 C CA . ARG A 1 92 ? -10.583 -0.577 34.845 1.00 90.31 92 ARG A CA 1
ATOM 728 C C . ARG A 1 92 ? -12.091 -0.399 34.678 1.00 90.31 92 ARG A C 1
ATOM 730 O O . ARG A 1 92 ? -12.679 -1.071 33.846 1.00 90.31 92 ARG A O 1
ATOM 737 N N . ALA A 1 93 ? -12.696 0.546 35.397 1.00 89.69 93 ALA A N 1
ATOM 738 C CA . ALA A 1 93 ? -14.127 0.820 35.280 1.00 89.69 93 ALA A CA 1
ATOM 739 C C . ALA A 1 93 ? -14.524 1.336 33.884 1.00 89.69 93 ALA A C 1
ATOM 741 O O . ALA A 1 93 ? -15.610 1.030 33.398 1.00 89.69 93 ALA A O 1
ATOM 742 N N . ALA A 1 94 ? -13.668 2.128 33.230 1.00 87.00 94 ALA A N 1
ATOM 743 C CA . ALA A 1 94 ? -13.903 2.582 31.863 1.00 87.00 94 ALA A CA 1
ATOM 744 C C . ALA A 1 94 ? -13.782 1.439 30.847 1.00 87.00 94 ALA A C 1
ATOM 746 O O . ALA A 1 94 ? -14.597 1.378 29.933 1.00 87.00 94 ALA A O 1
ATOM 747 N N . LEU A 1 95 ? -12.809 0.540 31.031 1.00 81.50 95 LEU A N 1
ATOM 748 C CA . LEU A 1 95 ? -12.646 -0.677 30.230 1.00 81.50 95 LEU A CA 1
ATOM 749 C C . LEU A 1 95 ? -13.830 -1.639 30.412 1.00 81.50 95 LEU A C 1
ATOM 751 O O . LEU A 1 95 ? -14.344 -2.176 29.445 1.00 81.50 95 LEU A O 1
ATOM 755 N N . GLU A 1 96 ? -14.306 -1.837 31.640 1.00 80.31 96 GLU A N 1
ATOM 756 C CA . GLU A 1 96 ? -15.497 -2.658 31.901 1.00 80.31 96 GLU A CA 1
ATOM 757 C C . GLU A 1 96 ? -16.736 -2.059 31.216 1.00 80.31 96 GLU A C 1
ATOM 759 O O . GLU A 1 96 ? -17.467 -2.765 30.529 1.00 80.31 96 GLU A O 1
ATOM 764 N N . ARG A 1 97 ? -16.933 -0.735 31.305 1.00 80.44 97 ARG A N 1
ATOM 765 C CA . ARG A 1 97 ? -18.054 -0.060 30.629 1.00 80.44 97 ARG A CA 1
ATOM 766 C C . ARG A 1 97 ? -17.961 -0.070 29.110 1.00 80.44 97 ARG A C 1
ATOM 768 O O . ARG A 1 97 ? -19.000 -0.138 28.464 1.00 80.44 97 ARG A O 1
ATOM 775 N N . SER A 1 98 ? -16.768 0.046 28.533 1.00 76.88 98 SER A N 1
ATOM 776 C CA . SER A 1 98 ? -16.620 -0.037 27.078 1.00 76.88 98 SER A CA 1
ATOM 777 C C . SER A 1 98 ? -16.935 -1.444 26.569 1.00 76.88 98 SER A C 1
ATOM 779 O O . SER A 1 98 ? -17.474 -1.581 25.478 1.00 76.88 98 SER A O 1
ATOM 781 N N . LEU A 1 99 ? -16.687 -2.476 27.382 1.00 58.72 99 LEU A N 1
ATOM 782 C CA . LEU A 1 99 ? -17.071 -3.856 27.084 1.00 58.72 99 LEU A CA 1
ATOM 783 C C . LEU A 1 99 ? -18.579 -4.111 27.263 1.00 58.72 99 LEU A C 1
ATOM 785 O O . LEU A 1 99 ? -19.149 -4.854 26.470 1.00 58.72 99 LEU A O 1
ATOM 789 N N . ASP A 1 100 ? -19.222 -3.487 28.256 1.00 54.59 100 ASP A N 1
ATOM 790 C CA . ASP A 1 100 ? -20.663 -3.645 28.531 1.00 54.59 100 ASP A CA 1
ATOM 791 C C . ASP A 1 100 ? -21.564 -2.777 27.627 1.00 54.59 100 ASP A C 1
ATOM 793 O O . ASP A 1 100 ? -22.719 -3.124 27.376 1.00 54.59 100 ASP A O 1
ATOM 797 N N . GLY A 1 101 ? -21.064 -1.623 27.169 1.00 49.28 101 GLY A N 1
ATOM 798 C CA . GLY A 1 101 ? -21.822 -0.620 26.412 1.00 49.28 101 GLY A CA 1
ATOM 799 C C . GLY A 1 101 ? -21.777 -0.790 24.894 1.00 49.28 101 GLY A C 1
ATOM 800 O O . GLY A 1 101 ? -22.561 -0.151 24.191 1.00 49.28 101 GLY A O 1
ATOM 801 N N . ILE A 1 102 ? -20.894 -1.644 24.369 1.00 43.88 102 ILE A N 1
ATOM 802 C CA . ILE A 1 102 ? -21.017 -2.085 22.982 1.00 43.88 102 ILE A CA 1
ATOM 803 C C . ILE A 1 102 ? -22.073 -3.188 22.993 1.00 43.88 102 ILE A C 1
ATOM 805 O O . ILE A 1 102 ? -21.843 -4.229 23.610 1.00 43.88 102 ILE A O 1
ATOM 809 N N . PRO A 1 103 ? -23.215 -3.020 22.304 1.00 39.12 103 PRO A N 1
ATOM 810 C CA . PRO A 1 103 ? -24.164 -4.093 22.093 1.00 39.12 103 PRO A CA 1
ATOM 811 C C . PRO A 1 103 ? -23.569 -5.050 21.057 1.00 39.12 103 PRO A C 1
ATOM 813 O O . PRO A 1 103 ? -24.163 -5.331 20.023 1.00 39.12 103 PRO A O 1
ATOM 816 N N . PHE A 1 104 ? -22.408 -5.630 21.356 1.00 40.00 104 PHE A N 1
ATOM 817 C CA . PHE A 1 104 ? -22.275 -7.038 21.106 1.00 40.00 104 PHE A CA 1
ATOM 818 C C . PHE A 1 104 ? -23.256 -7.672 22.086 1.00 40.00 104 PHE A C 1
ATOM 820 O O . PHE A 1 104 ? -22.896 -8.202 23.138 1.00 40.00 104 PHE A O 1
ATOM 827 N N . GLU A 1 105 ? -24.526 -7.736 21.675 1.00 36.38 105 GLU A N 1
ATOM 828 C CA . GLU A 1 105 ? -25.139 -9.038 21.805 1.00 36.38 105 GLU A CA 1
ATOM 829 C C . GLU A 1 105 ? -24.030 -10.015 21.391 1.00 36.38 105 GLU A C 1
ATOM 831 O O . GLU A 1 105 ? -23.454 -9.901 20.303 1.00 36.38 105 GLU A O 1
ATOM 836 N N . ARG A 1 106 ? -23.691 -10.976 22.246 1.00 37.84 106 ARG A N 1
ATOM 837 C CA . ARG A 1 106 ? -23.182 -12.248 21.737 1.00 37.84 106 ARG A CA 1
ATOM 838 C C . ARG A 1 106 ? -24.311 -12.870 20.898 1.00 37.84 106 ARG A C 1
ATOM 840 O O . ARG A 1 106 ? -24.789 -13.957 21.206 1.00 37.84 106 ARG A O 1
ATOM 847 N N . SER A 1 107 ? -24.824 -12.140 19.911 1.00 36.59 107 SER A N 1
ATOM 848 C CA . SER A 1 107 ? -25.740 -12.613 18.917 1.00 36.59 107 SER A CA 1
ATOM 849 C C . SER A 1 107 ? -24.887 -13.528 18.067 1.00 36.59 107 SER A C 1
ATOM 851 O O . SER A 1 107 ? -23.781 -13.197 17.650 1.00 36.59 107 SER A O 1
ATOM 853 N N . VAL A 1 108 ? -25.370 -14.762 17.985 1.00 43.94 108 VAL A N 1
ATOM 854 C CA . VAL A 1 108 ? -25.229 -15.621 16.819 1.00 43.94 108 VAL A CA 1
ATOM 855 C C . VAL A 1 108 ? -23.804 -15.655 16.262 1.00 43.94 108 VAL A C 1
ATOM 857 O O . VAL A 1 108 ? -23.465 -14.836 15.426 1.00 43.94 108 VAL A O 1
ATOM 860 N N . ARG A 1 109 ? -22.994 -16.614 16.746 1.00 53.94 109 ARG A N 1
ATOM 861 C CA . ARG A 1 109 ? -21.726 -17.101 16.152 1.00 53.94 109 ARG A CA 1
ATOM 862 C C . ARG A 1 109 ? -21.154 -16.177 15.065 1.00 53.94 109 ARG A C 1
ATOM 864 O O . ARG A 1 109 ? -21.672 -16.194 13.953 1.00 53.94 109 ARG A O 1
ATOM 871 N N . SER A 1 110 ? -20.074 -15.449 15.383 1.00 67.19 110 SER A N 1
ATOM 872 C CA . SER A 1 110 ? -19.282 -14.708 14.387 1.00 67.19 110 SER A CA 1
ATOM 873 C C . SER A 1 110 ? -19.219 -15.497 13.071 1.00 67.19 110 SER A C 1
ATOM 875 O O . SER A 1 110 ? -18.949 -16.701 13.131 1.00 67.19 110 SER A O 1
ATOM 877 N N . PRO A 1 111 ? -19.475 -14.866 11.908 1.00 77.62 111 PRO A N 1
ATOM 878 C CA . PRO A 1 111 ? -19.414 -15.574 10.630 1.00 77.62 111 PRO A CA 1
ATOM 879 C C . PRO A 1 111 ? -18.001 -16.108 10.348 1.00 77.62 111 PRO A C 1
ATOM 881 O O . PRO A 1 111 ? -17.833 -16.991 9.517 1.00 77.62 111 PRO A O 1
ATOM 884 N N . PHE A 1 112 ? -17.002 -15.622 11.091 1.00 81.62 112 PHE A N 1
ATOM 885 C CA . PHE A 1 112 ? -15.608 -16.009 10.995 1.00 81.62 112 PHE A CA 1
ATOM 886 C C . PHE A 1 112 ? -15.220 -17.051 12.049 1.00 81.62 112 PHE A C 1
ATOM 888 O O . PHE A 1 112 ? -15.547 -16.951 13.236 1.00 81.62 112 PHE A O 1
ATOM 895 N N . THR A 1 113 ? -14.426 -18.022 11.617 1.00 87.44 113 THR A N 1
ATOM 896 C CA . THR A 1 113 ? -13.685 -18.943 12.484 1.00 87.44 113 THR A CA 1
ATOM 897 C C . THR A 1 113 ? -12.645 -18.202 13.336 1.00 87.44 113 THR A C 1
ATOM 899 O O . THR A 1 113 ? -12.230 -17.088 13.018 1.00 87.44 113 THR A O 1
ATOM 902 N N . ASP A 1 114 ? -12.167 -18.823 14.420 1.00 81.88 114 ASP A N 1
ATOM 903 C CA . ASP A 1 114 ? -11.101 -18.250 15.266 1.00 81.88 114 ASP A CA 1
ATOM 904 C C . ASP A 1 114 ? -9.826 -17.934 14.470 1.00 81.88 114 ASP A C 1
ATOM 906 O O . ASP A 1 114 ? -9.160 -16.928 14.718 1.00 81.88 114 ASP A O 1
ATOM 910 N N . ASP A 1 115 ? -9.507 -18.777 13.486 1.00 83.06 115 ASP A N 1
ATOM 911 C CA . ASP A 1 115 ? -8.362 -18.576 12.604 1.00 83.06 115 ASP A CA 1
ATOM 912 C C . ASP A 1 115 ? -8.551 -17.376 11.667 1.00 83.06 115 ASP A C 1
ATOM 914 O O . ASP A 1 115 ? -7.651 -16.545 11.536 1.00 83.06 115 ASP A O 1
ATOM 918 N N . GLU A 1 116 ? -9.732 -17.243 11.058 1.00 85.00 116 GLU A N 1
ATOM 919 C CA . GLU A 1 116 ? -10.064 -16.087 10.219 1.00 85.00 116 GLU A CA 1
ATOM 920 C C . GLU A 1 116 ? -10.017 -14.790 11.020 1.00 85.00 116 GLU A C 1
ATOM 922 O O . GLU A 1 116 ? -9.393 -13.829 10.576 1.00 85.00 116 GLU A O 1
ATOM 927 N N . ARG A 1 117 ? -10.584 -14.776 12.233 1.00 82.69 117 ARG A N 1
ATOM 928 C CA . ARG A 1 117 ? -10.514 -13.608 13.122 1.00 82.69 117 ARG A CA 1
ATOM 929 C C . ARG A 1 117 ? -9.077 -13.220 13.429 1.00 82.69 117 ARG A C 1
ATOM 931 O O . ARG A 1 117 ? -8.717 -12.063 13.254 1.00 82.69 117 ARG A O 1
ATOM 938 N N . ARG A 1 118 ? -8.225 -14.188 13.771 1.00 82.56 118 ARG A N 1
ATOM 939 C CA . ARG A 1 118 ? -6.795 -13.946 14.000 1.00 82.56 118 ARG A CA 1
ATOM 940 C C . ARG A 1 118 ? -6.113 -13.314 12.780 1.00 82.56 118 ARG A C 1
ATOM 942 O O . ARG A 1 118 ? -5.305 -12.396 12.936 1.00 82.56 118 ARG A O 1
ATOM 949 N N . ILE A 1 119 ? -6.400 -13.792 11.568 1.00 82.44 119 ILE A N 1
ATOM 950 C CA . ILE A 1 119 ? -5.830 -13.225 10.335 1.00 82.44 119 ILE A CA 1
ATOM 951 C C . ILE A 1 119 ? -6.345 -11.794 10.125 1.00 82.44 119 ILE A C 1
ATOM 953 O O . ILE A 1 119 ? -5.546 -10.878 9.944 1.00 82.44 119 ILE A O 1
ATOM 957 N N . LEU A 1 120 ? -7.654 -11.573 10.234 1.00 82.94 120 LEU A N 1
ATOM 958 C CA . LEU A 1 120 ? -8.271 -10.255 10.063 1.00 82.94 120 LEU A CA 1
ATOM 959 C C . LEU A 1 120 ? -7.768 -9.236 11.101 1.00 82.94 120 LEU A C 1
ATOM 961 O O . LEU A 1 120 ? -7.408 -8.121 10.735 1.00 82.94 120 LEU A O 1
ATOM 965 N N . GLU A 1 121 ? -7.665 -9.614 12.374 1.00 76.38 121 GLU A N 1
ATOM 966 C CA . GLU A 1 121 ? -7.185 -8.755 13.468 1.00 76.38 121 GLU A CA 1
ATOM 967 C C . GLU A 1 121 ? -5.704 -8.391 13.323 1.00 76.38 121 GLU A C 1
ATOM 969 O O . GLU A 1 121 ? -5.290 -7.269 13.624 1.00 76.38 121 GLU A O 1
ATOM 974 N N . THR A 1 122 ? -4.877 -9.326 12.849 1.00 71.56 122 THR A N 1
ATOM 975 C CA . THR A 1 122 ? -3.441 -9.065 12.666 1.00 71.56 122 THR A CA 1
ATOM 976 C C . THR A 1 122 ? -3.149 -8.178 11.455 1.00 71.56 122 THR A C 1
ATOM 978 O O . THR A 1 122 ? -2.116 -7.496 11.445 1.00 71.56 122 THR A O 1
ATOM 981 N N . ARG A 1 123 ? -4.052 -8.161 10.465 1.00 72.12 123 ARG A N 1
ATOM 982 C CA . ARG A 1 123 ? -3.826 -7.544 9.150 1.00 72.12 123 ARG A CA 1
ATOM 983 C C . ARG A 1 123 ? -4.626 -6.297 8.876 1.00 72.12 123 ARG A C 1
ATOM 985 O O . ARG A 1 123 ? -4.081 -5.305 8.409 1.00 72.12 123 ARG A O 1
ATOM 992 N N . LEU A 1 124 ? -5.917 -6.355 9.153 1.00 69.31 124 LEU A N 1
ATOM 993 C CA . LEU A 1 124 ? -6.856 -5.332 8.736 1.00 69.31 124 LEU A CA 1
ATOM 994 C C . LEU A 1 124 ? -7.211 -4.355 9.852 1.00 69.31 124 LEU A C 1
ATOM 996 O O . LEU A 1 124 ? -8.060 -3.520 9.573 1.00 69.31 124 LEU A O 1
ATOM 1000 N N . ARG A 1 125 ? -6.571 -4.443 11.044 1.00 63.22 125 ARG A N 1
ATOM 1001 C CA . ARG A 1 125 ? -6.770 -3.587 12.243 1.00 63.22 125 ARG A CA 1
ATOM 1002 C C . ARG A 1 125 ? -7.693 -2.401 11.960 1.00 63.22 125 ARG A C 1
ATOM 1004 O O . ARG A 1 125 ? -7.254 -1.331 11.540 1.00 63.22 125 ARG A O 1
ATOM 1011 N N . TRP A 1 126 ? -8.992 -2.646 12.109 1.00 51.41 126 TRP A N 1
ATOM 1012 C CA . TRP A 1 126 ? -10.029 -1.698 11.706 1.00 51.41 126 TRP A CA 1
ATOM 1013 C C . TRP A 1 126 ? -10.085 -0.498 12.659 1.00 51.41 126 TRP A C 1
ATOM 1015 O O . TRP A 1 126 ? -10.512 0.582 12.259 1.00 51.41 126 TRP A O 1
ATOM 1025 N N . ASP A 1 127 ? -9.548 -0.676 13.866 1.00 44.38 127 ASP A N 1
ATOM 1026 C CA . ASP A 1 127 ? -9.535 0.294 14.961 1.00 44.38 127 ASP A CA 1
ATOM 1027 C C . ASP A 1 127 ? -8.668 1.537 14.669 1.00 44.38 127 ASP A C 1
ATOM 1029 O O . ASP A 1 127 ? -8.917 2.608 15.220 1.00 44.38 127 ASP A O 1
ATOM 1033 N N . ASP A 1 128 ? -7.698 1.444 13.747 1.00 41.72 128 ASP A N 1
ATOM 1034 C CA . ASP A 1 128 ? -6.799 2.557 13.390 1.00 41.72 128 ASP A CA 1
ATOM 1035 C C . ASP A 1 128 ? -7.369 3.470 12.277 1.00 41.72 128 ASP A C 1
ATOM 1037 O O . ASP A 1 128 ? -6.788 4.507 11.950 1.00 41.72 128 ASP A O 1
ATOM 1041 N N . ALA A 1 129 ? -8.545 3.158 11.710 1.00 41.00 129 ALA A N 1
ATOM 1042 C CA . ALA A 1 129 ? -9.177 3.965 10.652 1.00 41.00 129 ALA A CA 1
ATOM 1043 C C . ALA A 1 129 ? -9.647 5.366 11.114 1.00 41.00 129 ALA A C 1
ATOM 1045 O O . ALA A 1 129 ? -10.070 6.181 10.285 1.00 41.00 129 ALA A O 1
ATOM 1046 N N . GLY A 1 130 ? -9.543 5.655 12.417 1.00 40.56 130 GLY A N 1
ATOM 1047 C CA . GLY A 1 130 ? -9.729 6.980 13.010 1.00 40.56 130 GLY A CA 1
ATOM 1048 C C . GLY A 1 130 ? -8.483 7.878 13.004 1.00 40.56 130 GLY A C 1
ATOM 1049 O O . GLY A 1 130 ? -8.589 9.022 13.436 1.00 40.56 130 GLY A O 1
ATOM 1050 N N . MET A 1 131 ? -7.314 7.409 12.537 1.00 35.62 131 MET A N 1
ATOM 1051 C CA . MET A 1 131 ? -6.046 8.150 12.678 1.00 35.62 131 MET A CA 1
ATOM 1052 C C . MET A 1 131 ? -5.691 9.110 11.520 1.00 35.62 131 MET A C 1
ATOM 1054 O O . MET A 1 131 ? -4.681 9.801 11.604 1.00 35.62 131 MET A O 1
ATOM 1058 N N . PHE A 1 132 ? -6.523 9.225 10.475 1.00 39.84 132 PHE A N 1
ATOM 1059 C CA . PHE A 1 132 ? -6.328 10.190 9.373 1.00 39.84 132 PHE A CA 1
ATOM 1060 C C . PHE A 1 132 ? -7.315 11.365 9.413 1.00 39.84 132 PHE A C 1
ATOM 1062 O O . PHE A 1 132 ? -7.897 11.734 8.398 1.00 39.84 132 PHE A O 1
ATOM 1069 N N . ASP A 1 133 ? -7.470 11.977 10.587 1.00 37.34 133 ASP A N 1
ATOM 1070 C CA . ASP A 1 133 ? -7.879 13.385 10.708 1.00 37.34 133 ASP A CA 1
ATOM 1071 C C . ASP A 1 133 ? -6.639 14.231 11.055 1.00 37.34 133 ASP A C 1
ATOM 1073 O O . ASP A 1 133 ? -6.560 14.898 12.085 1.00 37.34 133 ASP A O 1
ATOM 1077 N N . MET A 1 134 ? -5.600 14.111 10.221 1.00 34.22 134 MET A N 1
ATOM 1078 C CA . MET A 1 134 ? -4.429 14.986 10.256 1.00 34.22 134 MET A CA 1
ATOM 1079 C C . MET A 1 134 ? -4.564 16.039 9.161 1.00 34.22 134 MET A C 1
ATOM 1081 O O . MET A 1 134 ? -4.015 15.910 8.070 1.00 34.22 134 MET A O 1
ATOM 1085 N N . SER A 1 135 ? -5.264 17.119 9.494 1.00 35.28 135 SER A N 1
ATOM 1086 C CA . SER A 1 135 ? -4.916 18.440 8.981 1.00 35.28 135 SER A CA 1
ATOM 1087 C C . SER A 1 135 ? -5.009 19.463 10.112 1.00 35.28 135 SER A C 1
ATOM 1089 O O . SER A 1 135 ? -6.074 20.030 10.351 1.00 35.28 135 SER A O 1
ATOM 1091 N N . ASP A 1 136 ? -3.886 19.698 10.795 1.00 38.47 136 ASP A N 1
ATOM 1092 C CA . ASP A 1 136 ? -3.626 20.998 11.436 1.00 38.47 136 ASP A CA 1
ATOM 1093 C C . ASP A 1 136 ? -2.852 21.936 10.482 1.00 38.47 136 ASP A C 1
ATOM 1095 O O . ASP A 1 136 ? -2.809 23.138 10.707 1.00 38.47 136 ASP A O 1
ATOM 1099 N N . ASP A 1 137 ? -2.356 21.428 9.342 1.00 36.47 137 ASP A N 1
ATOM 1100 C CA . ASP A 1 137 ? -1.738 22.225 8.277 1.00 36.47 137 ASP A CA 1
ATOM 1101 C C . ASP A 1 137 ? -2.365 21.878 6.916 1.00 36.47 137 ASP A C 1
ATOM 1103 O O . ASP A 1 137 ? -2.106 20.841 6.305 1.00 36.47 137 ASP A O 1
ATOM 1107 N N . GLY A 1 138 ? -3.268 22.746 6.459 1.00 37.25 138 GLY A N 1
ATOM 1108 C CA . GLY A 1 138 ? -4.128 22.543 5.295 1.00 37.25 138 GLY A CA 1
ATOM 1109 C C . GLY A 1 138 ? -3.428 22.559 3.935 1.00 37.25 138 GLY A C 1
ATOM 1110 O O . GLY A 1 138 ? -3.661 23.480 3.156 1.00 37.25 138 GLY A O 1
ATOM 1111 N N . ASN A 1 139 ? -2.644 21.528 3.606 1.00 30.95 139 ASN A N 1
ATOM 1112 C CA . ASN A 1 139 ? -2.327 21.182 2.215 1.00 30.95 139 ASN A CA 1
ATOM 1113 C C . ASN A 1 139 ? -1.757 19.761 2.065 1.00 30.95 139 ASN A C 1
ATOM 1115 O O . ASN A 1 139 ? -0.615 19.559 1.672 1.00 30.95 139 ASN A O 1
ATOM 1119 N N . VAL A 1 140 ? -2.608 18.758 2.275 1.00 32.03 140 VAL A N 1
ATOM 1120 C CA . VAL A 1 140 ? -2.540 17.515 1.498 1.00 32.03 140 VAL A CA 1
ATOM 1121 C C . VAL A 1 140 ? -3.929 17.309 0.914 1.00 32.03 140 VAL A C 1
ATOM 1123 O O . VAL A 1 140 ? -4.893 17.046 1.628 1.00 32.03 140 VAL A O 1
ATOM 1126 N N . ARG A 1 141 ? -4.058 17.497 -0.400 1.00 34.97 141 ARG A N 1
ATOM 1127 C CA . ARG A 1 141 ? -5.283 17.201 -1.151 1.00 34.97 141 ARG A CA 1
ATOM 1128 C C . ARG A 1 141 ? -5.404 15.683 -1.332 1.00 34.97 141 ARG A C 1
ATOM 1130 O O . ARG A 1 141 ? -5.246 15.177 -2.433 1.00 34.97 141 ARG A O 1
ATOM 1137 N N . GLY A 1 142 ? -5.657 14.961 -0.245 1.00 32.75 142 GLY A N 1
ATOM 1138 C CA . GLY A 1 142 ? -6.033 13.549 -0.254 1.00 32.75 142 GLY A CA 1
ATOM 1139 C C . GLY A 1 142 ? -7.486 13.427 0.190 1.00 32.75 142 GLY A C 1
ATOM 1140 O O . GLY A 1 142 ? -7.781 13.756 1.327 1.00 32.75 142 GLY A O 1
ATOM 1141 N N . PHE A 1 143 ? -8.367 13.011 -0.727 1.00 34.91 143 PHE A N 1
ATOM 1142 C CA . PHE A 1 143 ? -9.816 12.807 -0.558 1.00 34.91 143 PHE A CA 1
ATOM 1143 C C . PHE A 1 143 ? -10.584 13.953 0.135 1.00 34.91 143 PHE A C 1
ATOM 1145 O O . PHE A 1 143 ? -10.548 14.149 1.343 1.00 34.91 143 PHE A O 1
ATOM 1152 N N . GLY A 1 144 ? -11.317 14.711 -0.686 1.00 32.28 144 GLY A N 1
ATOM 1153 C CA . GLY A 1 144 ? -11.986 15.961 -0.333 1.00 32.28 144 GLY A CA 1
ATOM 1154 C C . GLY A 1 144 ? -12.753 15.958 0.990 1.00 32.28 144 GLY A C 1
ATOM 1155 O O . GLY A 1 144 ? -13.476 15.020 1.325 1.00 32.28 144 GLY A O 1
ATOM 1156 N N . GLY A 1 145 ? -12.607 17.082 1.695 1.00 33.06 145 GLY A N 1
ATOM 1157 C CA . GLY A 1 145 ? -13.266 17.392 2.952 1.00 33.06 145 GLY A CA 1
ATOM 1158 C C . GLY A 1 145 ? -14.749 17.042 2.939 1.00 33.06 145 GLY A C 1
ATOM 1159 O O . GLY A 1 145 ? -15.552 17.603 2.193 1.00 33.06 145 GLY A O 1
ATOM 1160 N N . ILE A 1 146 ? -15.099 16.114 3.820 1.00 41.12 146 ILE A N 1
ATOM 1161 C CA . ILE A 1 146 ? -16.469 15.837 4.207 1.00 41.12 146 ILE A CA 1
ATOM 1162 C C . ILE A 1 146 ? -16.730 16.680 5.447 1.00 41.12 146 ILE A C 1
ATOM 1164 O O . ILE A 1 146 ? -16.135 16.465 6.499 1.00 41.12 146 ILE A O 1
ATOM 1168 N N . ALA A 1 147 ? -17.604 17.664 5.282 1.00 36.41 147 ALA A N 1
ATOM 1169 C CA . ALA A 1 147 ? -18.019 18.577 6.325 1.00 36.41 147 ALA A CA 1
ATOM 1170 C C . ALA A 1 147 ? -18.528 17.830 7.579 1.00 36.41 147 ALA A C 1
ATOM 1172 O O . ALA A 1 147 ? -19.187 16.786 7.508 1.00 36.41 147 ALA A O 1
ATOM 1173 N N . SER A 1 148 ? -18.153 18.364 8.740 1.00 39.75 148 SER A N 1
ATOM 1174 C CA . SER A 1 148 ? -18.325 17.826 10.092 1.00 39.75 148 SER A CA 1
ATOM 1175 C C . SER A 1 148 ? -19.757 17.958 10.635 1.00 39.75 148 SER A C 1
ATOM 1177 O O . SER A 1 148 ? -19.979 18.168 11.830 1.00 39.75 148 SER A O 1
ATOM 1179 N N . ASP A 1 149 ? -20.762 17.789 9.777 1.00 38.91 149 ASP A N 1
ATOM 1180 C CA . ASP A 1 149 ? -22.173 18.030 10.088 1.00 38.91 149 ASP A CA 1
ATOM 1181 C C . ASP A 1 149 ? -22.810 16.839 10.823 1.00 38.91 149 ASP A C 1
ATOM 1183 O O . ASP A 1 149 ? -23.817 16.306 10.379 1.00 38.91 149 ASP A O 1
ATOM 1187 N N . GLY A 1 150 ? -22.236 16.357 11.933 1.00 42.66 150 GLY A N 1
ATOM 1188 C CA . GLY A 1 150 ? -22.910 15.484 12.920 1.00 42.66 150 GLY A CA 1
ATOM 1189 C C . GLY A 1 150 ? -23.577 14.179 12.425 1.00 42.66 150 GLY A C 1
ATOM 1190 O O . GLY A 1 150 ? -24.179 13.465 13.220 1.00 42.66 150 GLY A O 1
ATOM 1191 N N . ARG A 1 151 ? -23.472 13.837 11.135 1.00 46.59 151 ARG A N 1
ATOM 1192 C CA . ARG A 1 151 ? -24.028 12.656 10.447 1.00 46.59 151 ARG A CA 1
ATOM 1193 C C . ARG A 1 151 ? -22.937 11.627 10.140 1.00 46.59 151 ARG A C 1
ATOM 1195 O O . ARG A 1 151 ? -23.100 10.798 9.245 1.00 46.59 151 ARG A O 1
ATOM 1202 N N . ALA A 1 152 ? -21.825 11.685 10.872 1.00 46.38 152 ALA A N 1
ATOM 1203 C CA . ALA A 1 152 ? -20.675 10.802 10.698 1.00 46.38 152 ALA A CA 1
ATOM 1204 C C . ALA A 1 152 ? -21.045 9.310 10.839 1.00 46.38 152 ALA A C 1
ATOM 1206 O O . ALA A 1 152 ? -20.488 8.484 10.126 1.00 46.38 152 ALA A O 1
ATOM 1207 N N . GLY A 1 153 ? -22.066 8.971 11.637 1.00 46.22 153 GLY A N 1
ATOM 1208 C CA . GLY A 1 153 ? -22.478 7.579 11.875 1.00 46.22 153 GLY A CA 1
ATOM 1209 C C . GLY A 1 153 ? -23.208 6.863 10.727 1.00 46.22 153 GLY A C 1
ATOM 1210 O O . GLY A 1 153 ? -23.450 5.672 10.835 1.00 46.22 153 GLY A O 1
ATOM 1211 N N . ARG A 1 154 ? -23.587 7.536 9.624 1.00 46.34 154 ARG A N 1
ATOM 1212 C CA . ARG A 1 154 ? -24.253 6.870 8.472 1.00 46.34 154 ARG A CA 1
ATOM 1213 C C . ARG A 1 154 ? -23.346 6.625 7.263 1.00 46.34 154 ARG A C 1
ATOM 1215 O O . ARG A 1 154 ? -23.784 6.015 6.296 1.00 46.34 154 ARG A O 1
ATOM 1222 N N . ARG A 1 155 ? -22.095 7.099 7.283 1.00 53.66 155 ARG A N 1
ATOM 1223 C CA . ARG A 1 155 ? -21.133 6.895 6.176 1.00 53.66 155 ARG A CA 1
ATOM 1224 C C . ARG A 1 155 ? -20.264 5.643 6.344 1.00 53.66 155 ARG A C 1
ATOM 1226 O O . ARG A 1 155 ? -19.426 5.363 5.493 1.00 53.66 155 ARG A O 1
ATOM 1233 N N . GLU A 1 156 ? -20.470 4.894 7.418 1.00 70.12 156 GLU A N 1
ATOM 1234 C CA . GLU A 1 156 ? -19.606 3.787 7.825 1.00 70.12 156 GLU A CA 1
ATOM 1235 C C . GLU A 1 156 ? -19.742 2.523 6.950 1.00 70.12 156 GLU A C 1
ATOM 1237 O O . GLU A 1 156 ? -18.704 2.014 6.522 1.00 70.12 156 GLU A O 1
ATOM 1242 N N . PRO A 1 157 ? -20.951 2.061 6.552 1.00 78.94 157 PRO A N 1
ATOM 1243 C CA . PRO A 1 157 ? -21.088 0.802 5.808 1.00 78.94 157 PRO A CA 1
ATOM 1244 C C . PRO A 1 157 ? -20.439 0.836 4.421 1.00 78.94 157 PRO A C 1
ATOM 1246 O O . PRO A 1 157 ? -19.676 -0.056 4.070 1.00 78.94 157 PRO A O 1
ATOM 1249 N N . ARG A 1 158 ? -20.657 1.908 3.647 1.00 81.62 158 ARG A N 1
ATOM 1250 C CA . ARG A 1 158 ? -20.067 2.055 2.302 1.00 81.62 158 ARG A CA 1
ATOM 1251 C C . ARG A 1 158 ? -18.544 2.073 2.341 1.00 81.62 158 ARG A C 1
ATOM 1253 O O . ARG A 1 158 ? -17.892 1.461 1.499 1.00 81.62 158 ARG A O 1
ATOM 1260 N N . ARG A 1 159 ? -17.977 2.770 3.330 1.00 81.38 159 ARG A N 1
ATOM 1261 C CA . ARG A 1 159 ? -16.527 2.814 3.532 1.00 81.38 159 ARG A CA 1
ATOM 1262 C C . ARG A 1 159 ? -15.994 1.435 3.911 1.00 81.38 159 ARG A C 1
ATOM 1264 O O . ARG A 1 159 ? -14.961 1.044 3.387 1.00 81.38 159 ARG A O 1
ATOM 1271 N N . LEU A 1 160 ? -16.706 0.693 4.759 1.00 83.44 160 LEU A N 1
ATOM 1272 C CA . LEU A 1 160 ? -16.334 -0.662 5.163 1.00 83.44 160 LEU A CA 1
ATOM 1273 C C . LEU A 1 160 ? -16.316 -1.637 3.973 1.00 83.44 160 LEU A C 1
ATOM 1275 O O . LEU A 1 160 ? -15.323 -2.341 3.775 1.00 83.44 160 LEU A O 1
ATOM 1279 N N . VAL A 1 161 ? -17.366 -1.624 3.144 1.00 86.81 161 VAL A N 1
ATOM 1280 C CA . VAL A 1 161 ? -17.439 -2.432 1.914 1.00 86.81 161 VAL A CA 1
ATOM 1281 C C . VAL A 1 161 ? -16.273 -2.086 0.995 1.00 86.81 161 VAL A C 1
ATOM 1283 O O . VAL A 1 161 ? -15.555 -2.979 0.559 1.00 86.81 161 VAL A O 1
ATOM 1286 N N . TYR A 1 162 ? -16.024 -0.797 0.754 1.00 85.75 162 TYR A N 1
ATOM 1287 C CA . TYR A 1 162 ? -14.925 -0.366 -0.108 1.00 85.75 162 TYR A CA 1
ATOM 1288 C C . TYR A 1 162 ? -13.547 -0.734 0.456 1.00 85.75 162 TYR A C 1
ATOM 1290 O O . TYR A 1 162 ? -12.690 -1.212 -0.277 1.00 85.75 162 TYR A O 1
ATOM 1298 N N . SER A 1 163 ? -13.323 -0.575 1.762 1.00 84.25 163 SER A N 1
ATOM 1299 C CA . SER A 1 163 ? -12.054 -0.942 2.397 1.00 84.25 163 SER A CA 1
ATOM 1300 C C . SER A 1 163 ? -11.812 -2.455 2.413 1.00 84.25 163 SER A C 1
ATOM 1302 O O . SER A 1 163 ? -10.672 -2.878 2.231 1.00 84.25 163 SER A O 1
ATOM 1304 N N . SER A 1 164 ? -12.849 -3.277 2.627 1.00 88.50 164 SER A N 1
ATOM 1305 C CA . SER A 1 164 ? -12.730 -4.746 2.538 1.00 88.50 164 SER A CA 1
ATOM 1306 C C . SER A 1 164 ? -12.432 -5.191 1.109 1.00 88.50 164 SER A C 1
ATOM 1308 O O . SER A 1 164 ? -11.542 -6.007 0.885 1.00 88.50 164 SER A O 1
ATOM 1310 N N . TYR A 1 165 ? -13.109 -4.572 0.147 1.00 90.19 165 TYR A N 1
ATOM 1311 C CA . TYR A 1 165 ? -12.879 -4.752 -1.273 1.00 90.19 165 TYR A CA 1
ATOM 1312 C C . TYR A 1 165 ? -11.446 -4.376 -1.692 1.00 90.19 165 TYR A C 1
ATOM 1314 O O . TYR A 1 165 ? -10.753 -5.179 -2.312 1.00 90.19 165 TYR A O 1
ATOM 1322 N N . GLN A 1 166 ? -10.956 -3.191 -1.305 1.00 86.31 166 GLN A N 1
ATOM 1323 C CA . GLN A 1 166 ? -9.589 -2.753 -1.610 1.00 86.31 166 GLN A CA 1
ATOM 1324 C C . GLN A 1 166 ? -8.544 -3.706 -1.025 1.00 86.31 166 GLN A C 1
ATOM 1326 O O . GLN A 1 166 ? -7.582 -4.044 -1.709 1.00 86.31 166 GLN A O 1
ATOM 1331 N N . ALA A 1 167 ? -8.749 -4.171 0.211 1.00 88.75 167 ALA A N 1
ATOM 1332 C CA . ALA A 1 167 ? -7.868 -5.156 0.828 1.00 88.75 167 ALA A CA 1
ATOM 1333 C C . ALA A 1 167 ? -7.872 -6.493 0.065 1.00 88.75 167 ALA A C 1
ATOM 1335 O O . ALA A 1 167 ? -6.816 -7.097 -0.115 1.00 88.75 167 ALA A O 1
ATOM 1336 N N . LEU A 1 168 ? -9.039 -6.943 -0.412 1.00 92.62 168 LEU A N 1
ATOM 1337 C CA . LEU A 1 168 ? -9.155 -8.143 -1.241 1.00 92.62 168 LEU A CA 1
ATOM 1338 C C . LEU A 1 168 ? -8.430 -7.982 -2.589 1.00 92.62 168 LEU A C 1
ATOM 1340 O O . LEU A 1 168 ? -7.668 -8.860 -2.983 1.00 92.62 168 LEU A O 1
ATOM 1344 N N . VAL A 1 169 ? -8.616 -6.861 -3.286 1.00 90.75 169 VAL A N 1
ATOM 1345 C CA . VAL A 1 169 ? -7.924 -6.602 -4.560 1.00 90.75 169 VAL A CA 1
ATOM 1346 C C . VAL A 1 169 ? -6.409 -6.544 -4.368 1.00 90.75 169 VAL A C 1
ATOM 1348 O O . VAL A 1 169 ? -5.679 -7.134 -5.160 1.00 90.75 169 VAL A O 1
ATOM 1351 N N . ALA A 1 170 ? -5.942 -5.885 -3.306 1.00 88.75 170 ALA A N 1
ATOM 1352 C CA . ALA A 1 170 ? -4.530 -5.837 -2.944 1.00 88.75 170 ALA A CA 1
ATOM 1353 C C . ALA A 1 170 ? -3.938 -7.243 -2.761 1.00 88.75 170 ALA A C 1
ATOM 1355 O O . ALA A 1 170 ? -2.971 -7.593 -3.433 1.00 88.75 170 ALA A O 1
ATOM 1356 N N . VAL A 1 171 ? -4.560 -8.091 -1.928 1.00 93.06 171 VAL A N 1
ATOM 1357 C CA . VAL A 1 171 ? -4.034 -9.447 -1.699 1.00 93.06 171 VAL A CA 1
ATOM 1358 C C . VAL A 1 171 ? -4.086 -10.311 -2.963 1.00 93.06 171 VAL A C 1
ATOM 1360 O O . VAL A 1 171 ? -3.210 -11.146 -3.163 1.00 93.06 171 VAL A O 1
ATOM 1363 N N . LEU A 1 172 ? -5.069 -10.107 -3.847 1.00 93.62 172 LEU A N 1
ATOM 1364 C CA . LEU A 1 172 ? -5.138 -10.804 -5.136 1.00 93.62 172 LEU A CA 1
ATOM 1365 C C . LEU A 1 172 ? -3.992 -10.393 -6.071 1.00 93.62 172 LEU A C 1
ATOM 1367 O O . LEU A 1 172 ? -3.373 -11.265 -6.680 1.00 93.62 172 LEU A O 1
ATOM 1371 N N . ILE A 1 173 ? -3.674 -9.095 -6.149 1.00 89.69 173 ILE A N 1
ATOM 1372 C CA . ILE A 1 173 ? -2.512 -8.590 -6.901 1.00 89.69 173 ILE A CA 1
ATOM 1373 C C . ILE A 1 173 ? -1.226 -9.237 -6.375 1.00 89.69 173 ILE A C 1
ATOM 1375 O O . ILE A 1 173 ? -0.423 -9.742 -7.164 1.00 89.69 173 ILE A O 1
ATOM 1379 N N . ASP A 1 174 ? -1.070 -9.294 -5.055 1.00 91.31 174 ASP A N 1
ATOM 1380 C CA .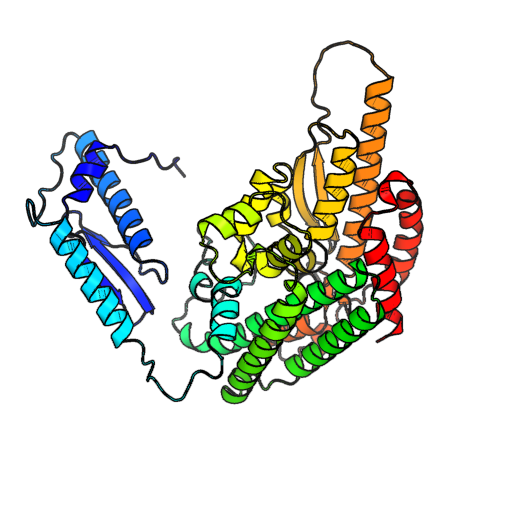 ASP A 1 174 ? 0.118 -9.850 -4.411 1.00 91.31 174 ASP A CA 1
ATOM 1381 C C . ASP A 1 174 ? 0.250 -11.364 -4.615 1.00 91.31 174 ASP A C 1
ATOM 1383 O O . ASP A 1 174 ? 1.353 -11.866 -4.847 1.00 91.31 174 ASP A O 1
ATOM 1387 N N . VAL A 1 175 ? -0.861 -12.107 -4.553 1.00 93.25 175 VAL A N 1
ATOM 1388 C CA . VAL A 1 175 ? -0.877 -13.553 -4.822 1.00 93.25 175 VAL A CA 1
ATOM 1389 C C . VAL A 1 175 ? -0.517 -13.833 -6.277 1.00 93.25 175 VAL A C 1
ATOM 1391 O O . VAL A 1 175 ? 0.330 -14.694 -6.523 1.00 93.25 175 VAL A O 1
ATOM 1394 N N . ALA A 1 176 ? -1.084 -13.085 -7.227 1.00 90.88 176 ALA A N 1
ATOM 1395 C CA . ALA A 1 176 ? -0.734 -13.221 -8.637 1.00 90.88 176 ALA A CA 1
ATOM 1396 C C . ALA A 1 176 ? 0.759 -12.920 -8.862 1.00 90.88 176 ALA A C 1
ATOM 1398 O O . ALA A 1 176 ? 1.457 -13.690 -9.521 1.00 90.88 176 ALA A O 1
ATOM 1399 N N . ALA A 1 177 ? 1.290 -11.855 -8.251 1.00 89.38 177 ALA A N 1
ATOM 1400 C CA . ALA A 1 177 ? 2.714 -11.525 -8.313 1.00 89.38 177 ALA A CA 1
ATOM 1401 C C . ALA A 1 177 ? 3.602 -12.630 -7.708 1.00 89.38 177 ALA A C 1
ATOM 1403 O O . ALA A 1 177 ? 4.584 -13.040 -8.330 1.00 89.38 177 ALA A O 1
ATOM 1404 N N . LYS A 1 178 ? 3.233 -13.182 -6.541 1.00 91.25 178 LYS A N 1
ATOM 1405 C CA . LYS A 1 178 ? 3.935 -14.319 -5.916 1.00 91.25 178 LYS A CA 1
ATOM 1406 C C . LYS A 1 178 ? 3.940 -15.551 -6.828 1.00 91.25 178 LYS A C 1
ATOM 1408 O O . LYS A 1 178 ? 4.972 -16.199 -6.965 1.00 91.25 178 LYS A O 1
ATOM 1413 N N . GLN A 1 179 ? 2.818 -15.883 -7.462 1.00 91.88 179 GLN A N 1
ATOM 1414 C CA . GLN A 1 179 ? 2.726 -17.038 -8.364 1.00 91.88 179 GLN A CA 1
ATOM 1415 C C . GLN A 1 179 ? 3.628 -16.872 -9.593 1.00 91.88 179 GLN A C 1
ATOM 1417 O O . GLN A 1 179 ? 4.340 -17.807 -9.959 1.00 91.88 179 GLN A O 1
ATOM 1422 N N . ARG A 1 180 ? 3.706 -15.664 -10.162 1.00 88.31 180 ARG A N 1
ATOM 1423 C CA . ARG A 1 180 ? 4.664 -15.351 -11.237 1.00 88.31 180 ARG A CA 1
ATOM 1424 C C . ARG A 1 180 ? 6.113 -15.440 -10.786 1.00 88.31 180 ARG A C 1
ATOM 1426 O O . ARG A 1 180 ? 6.947 -15.943 -11.534 1.00 88.31 180 ARG A O 1
ATOM 1433 N N . ASP A 1 181 ? 6.426 -14.995 -9.567 1.00 87.75 181 ASP A N 1
ATOM 1434 C CA . ASP A 1 181 ? 7.764 -15.164 -8.987 1.00 87.75 181 ASP A CA 1
ATOM 1435 C C . ASP A 1 181 ? 8.177 -16.639 -8.893 1.00 87.75 181 ASP A C 1
ATOM 1437 O O . ASP A 1 181 ? 9.354 -16.959 -9.043 1.00 87.75 181 ASP A O 1
ATOM 1441 N N . LEU A 1 182 ? 7.208 -17.535 -8.702 1.00 90.12 182 LEU A N 1
ATOM 1442 C CA . LEU A 1 182 ? 7.409 -18.984 -8.687 1.00 90.12 182 LEU A CA 1
ATOM 1443 C C . LEU A 1 182 ? 7.399 -19.620 -10.091 1.00 90.12 182 LEU A C 1
ATOM 1445 O O . LEU A 1 182 ? 7.604 -20.826 -10.212 1.00 90.12 182 LEU A O 1
ATOM 1449 N N . GLY A 1 183 ? 7.174 -18.833 -11.148 1.00 90.38 183 GLY A N 1
ATOM 1450 C CA . GLY A 1 183 ? 7.042 -19.312 -12.526 1.00 90.38 183 GLY A CA 1
ATOM 1451 C C . GLY A 1 183 ? 5.689 -19.961 -12.847 1.00 90.38 183 GLY A C 1
ATOM 1452 O O . GLY A 1 183 ? 5.545 -20.566 -13.908 1.00 90.38 183 GLY A O 1
ATOM 1453 N N . ASP A 1 184 ? 4.695 -19.842 -11.963 1.00 93.12 184 ASP A N 1
ATOM 1454 C CA . ASP A 1 184 ? 3.340 -20.363 -12.161 1.00 93.12 184 ASP A CA 1
ATOM 1455 C C . ASP A 1 184 ? 2.421 -19.297 -12.778 1.00 93.12 184 ASP A C 1
ATOM 1457 O O . ASP A 1 184 ? 1.536 -18.724 -12.135 1.00 93.12 184 ASP A O 1
ATOM 1461 N N . CYS A 1 185 ? 2.645 -19.012 -14.062 1.00 89.25 185 CYS A N 1
ATOM 1462 C CA . CYS A 1 185 ? 1.852 -18.028 -14.802 1.00 89.25 185 CYS A CA 1
ATOM 1463 C C . CYS A 1 185 ? 0.376 -18.438 -14.958 1.00 89.25 185 CYS A C 1
ATOM 1465 O O . CYS A 1 185 ? -0.475 -17.571 -15.148 1.00 89.25 185 CYS A O 1
ATOM 1467 N N . GLY A 1 186 ? 0.067 -19.739 -14.885 1.00 89.75 186 GLY A N 1
ATOM 1468 C CA . GLY A 1 186 ? -1.303 -20.248 -14.973 1.00 89.75 186 GLY A CA 1
ATOM 1469 C C . GLY A 1 186 ? -2.116 -19.846 -13.748 1.00 89.75 186 GLY A C 1
ATOM 1470 O O . GLY A 1 186 ? -3.132 -19.168 -13.884 1.00 89.75 186 GLY A O 1
ATOM 1471 N N . SER A 1 187 ? -1.622 -20.171 -12.550 1.00 93.00 187 SER A N 1
ATOM 1472 C CA . SER A 1 187 ? -2.285 -19.764 -11.306 1.00 93.00 187 SER A CA 1
ATOM 1473 C C . SER A 1 187 ? -2.357 -18.241 -11.160 1.00 93.00 187 SER A C 1
ATOM 1475 O O . SER A 1 187 ? -3.366 -17.723 -10.680 1.00 93.00 187 SER A O 1
ATOM 1477 N N . ALA A 1 188 ? -1.331 -17.512 -11.620 1.00 89.00 188 ALA A N 1
ATOM 1478 C CA . ALA A 1 188 ? -1.348 -16.049 -11.625 1.00 89.00 188 ALA A CA 1
ATOM 1479 C C . ALA A 1 188 ? -2.497 -15.489 -12.474 1.00 89.00 188 ALA A C 1
ATOM 1481 O O . ALA A 1 188 ? -3.266 -14.655 -11.996 1.00 89.00 188 ALA A O 1
ATOM 1482 N N . ALA A 1 189 ? -2.664 -15.997 -13.701 1.00 85.69 189 ALA A N 1
ATOM 1483 C CA . ALA A 1 189 ? -3.765 -15.606 -14.576 1.00 85.69 189 ALA A CA 1
ATOM 1484 C C . ALA A 1 189 ? -5.135 -15.974 -13.981 1.00 85.69 189 ALA A C 1
ATOM 1486 O O . ALA A 1 189 ? -6.093 -15.215 -14.115 1.00 85.69 189 ALA A O 1
ATOM 1487 N N . ASP A 1 190 ? -5.245 -17.115 -13.298 1.00 89.38 190 ASP A N 1
ATOM 1488 C CA . ASP A 1 190 ? -6.468 -17.522 -12.599 1.00 89.38 190 ASP A CA 1
ATOM 1489 C C . ASP A 1 190 ? -6.818 -16.546 -11.469 1.00 89.38 190 ASP A C 1
ATOM 1491 O O . ASP A 1 190 ? -7.971 -16.126 -11.348 1.00 89.38 190 ASP A O 1
ATOM 1495 N N . THR A 1 191 ? -5.820 -16.126 -10.691 1.00 92.88 191 THR A N 1
ATOM 1496 C CA . THR A 1 191 ? -5.981 -15.126 -9.628 1.00 92.88 191 THR A CA 1
ATOM 1497 C C . THR A 1 191 ? -6.403 -13.767 -10.194 1.00 92.88 191 THR A C 1
ATOM 1499 O O . THR A 1 191 ? -7.314 -13.136 -9.653 1.00 92.88 191 THR A O 1
ATOM 1502 N N . ASP A 1 192 ? -5.826 -13.333 -11.318 1.00 86.75 192 ASP A N 1
ATOM 1503 C CA . ASP A 1 192 ? -6.250 -12.099 -11.991 1.00 86.75 192 ASP A CA 1
ATOM 1504 C C . ASP A 1 192 ? -7.688 -12.186 -12.515 1.00 86.75 192 ASP A C 1
ATOM 1506 O O . ASP A 1 192 ? -8.444 -11.223 -12.390 1.00 86.75 192 ASP A O 1
ATOM 1510 N N . ARG A 1 193 ? -8.116 -13.346 -13.031 1.00 87.88 193 ARG A N 1
ATOM 1511 C CA . ARG A 1 193 ? -9.520 -13.569 -13.417 1.00 87.88 193 ARG A CA 1
ATOM 1512 C C . ARG A 1 193 ? -10.463 -13.448 -12.224 1.00 87.88 193 ARG A C 1
ATOM 1514 O O . ARG A 1 193 ? -11.522 -12.836 -12.353 1.00 87.88 193 ARG A O 1
ATOM 1521 N N . VAL A 1 194 ? -10.080 -13.975 -11.059 1.00 93.12 194 VAL A N 1
ATOM 1522 C CA . VAL A 1 194 ? -10.853 -13.788 -9.819 1.00 93.12 194 VAL A CA 1
ATOM 1523 C C . VAL A 1 194 ? -10.904 -12.314 -9.423 1.00 93.12 194 VAL A C 1
ATOM 1525 O O . VAL A 1 194 ? -11.971 -11.833 -9.052 1.00 93.12 194 VAL A O 1
ATOM 1528 N N . ARG A 1 195 ? -9.791 -11.582 -9.536 1.00 91.06 195 ARG A N 1
ATOM 1529 C CA . ARG A 1 195 ? -9.756 -10.132 -9.293 1.00 91.06 195 ARG A CA 1
ATOM 1530 C C . ARG A 1 195 ? -10.754 -9.393 -10.182 1.00 91.06 195 ARG A C 1
ATOM 1532 O O . ARG A 1 195 ? -11.535 -8.607 -9.661 1.00 91.06 195 ARG A O 1
ATOM 1539 N N . PHE A 1 196 ? -10.782 -9.676 -11.483 1.00 86.62 196 PHE A N 1
ATOM 1540 C CA . PHE A 1 196 ? -11.743 -9.042 -12.391 1.00 86.62 196 PHE A CA 1
ATOM 1541 C C . PHE A 1 196 ? -13.196 -9.388 -12.038 1.00 86.62 196 PHE A C 1
ATOM 1543 O O . PHE A 1 196 ? -14.040 -8.499 -12.005 1.00 86.62 196 PHE A O 1
ATOM 1550 N N . ALA A 1 197 ? -13.485 -10.640 -11.670 1.00 89.81 197 ALA A N 1
ATOM 1551 C CA . ALA A 1 197 ? -14.822 -11.016 -11.210 1.00 89.81 197 ALA A CA 1
ATOM 1552 C C . ALA A 1 197 ? -15.232 -10.270 -9.925 1.00 89.81 197 ALA A C 1
ATOM 1554 O O . ALA A 1 197 ? -16.361 -9.804 -9.812 1.00 89.81 197 ALA A O 1
ATOM 1555 N N . VAL A 1 198 ? -14.305 -10.105 -8.975 1.00 91.19 198 VAL A N 1
ATOM 1556 C CA . VAL A 1 198 ? -14.514 -9.326 -7.742 1.00 91.19 198 VAL A CA 1
ATOM 1557 C C . VAL A 1 198 ? -14.787 -7.847 -8.049 1.00 91.19 198 VAL A C 1
ATOM 1559 O O . VAL A 1 198 ? -15.595 -7.215 -7.369 1.00 91.19 198 VAL A O 1
ATOM 1562 N N . ASP A 1 199 ? -14.154 -7.289 -9.083 1.00 86.25 199 ASP A N 1
ATOM 1563 C CA . ASP A 1 199 ? -14.414 -5.923 -9.542 1.00 86.25 199 ASP A CA 1
ATOM 1564 C C . ASP A 1 199 ? -15.851 -5.754 -10.059 1.00 86.25 199 ASP A C 1
ATOM 1566 O O . ASP A 1 199 ? -16.530 -4.794 -9.678 1.00 86.25 199 ASP A O 1
ATOM 1570 N N . ASP A 1 200 ? -16.320 -6.691 -10.885 1.00 87.50 200 ASP A N 1
ATOM 1571 C CA . ASP A 1 200 ? -17.684 -6.698 -11.424 1.00 87.50 200 ASP A CA 1
ATOM 1572 C C . ASP A 1 200 ? -18.730 -6.910 -10.320 1.00 87.50 200 ASP A C 1
ATOM 1574 O O . ASP A 1 200 ? -19.742 -6.204 -10.271 1.00 87.50 200 ASP A O 1
ATOM 1578 N N . GLU A 1 201 ? -18.467 -7.836 -9.391 1.00 92.44 201 GLU A N 1
ATOM 1579 C CA . GLU A 1 201 ? -19.302 -8.076 -8.209 1.00 92.44 201 GLU A CA 1
ATOM 1580 C C . GLU A 1 201 ? -19.450 -6.799 -7.375 1.00 92.44 201 GLU A C 1
ATOM 1582 O O . GLU A 1 201 ? -20.570 -6.427 -7.023 1.00 92.44 201 GLU A O 1
ATOM 1587 N N . PHE A 1 202 ? -18.348 -6.083 -7.117 1.00 89.75 202 PHE A N 1
ATOM 1588 C CA . PHE A 1 202 ? -18.361 -4.839 -6.347 1.00 89.75 202 PHE A CA 1
ATOM 1589 C C . PHE A 1 202 ? -19.208 -3.742 -7.006 1.00 89.75 202 PHE A C 1
ATOM 1591 O O . PHE A 1 202 ? -19.957 -3.043 -6.319 1.00 89.75 202 PHE A O 1
ATOM 1598 N N . LEU A 1 203 ? -19.118 -3.596 -8.332 1.00 85.75 203 LEU A N 1
ATOM 1599 C CA . LEU A 1 203 ? -19.935 -2.641 -9.091 1.00 85.75 203 LEU A CA 1
ATOM 1600 C C . LEU A 1 203 ? -21.431 -2.991 -9.069 1.00 85.75 203 LEU A C 1
ATOM 1602 O O . LEU A 1 203 ? -22.266 -2.095 -9.200 1.00 85.75 203 LEU A O 1
ATOM 1606 N N . GLY A 1 204 ? -21.767 -4.270 -8.890 1.00 89.56 204 GLY A N 1
ATOM 1607 C CA . GLY A 1 204 ? -23.139 -4.761 -8.780 1.00 89.56 204 GLY A CA 1
ATOM 1608 C C . GLY A 1 204 ? -23.772 -4.626 -7.391 1.00 89.56 204 GLY A C 1
ATOM 1609 O O . GLY A 1 204 ? -24.965 -4.899 -7.253 1.00 89.56 204 GLY A O 1
ATOM 1610 N N . ILE A 1 205 ? -23.018 -4.221 -6.361 1.00 89.81 205 ILE A N 1
ATOM 1611 C CA . ILE A 1 205 ? -23.548 -4.078 -4.997 1.00 89.81 205 ILE A CA 1
ATOM 1612 C C . ILE A 1 205 ? -24.546 -2.917 -4.948 1.00 89.81 205 ILE A C 1
ATOM 1614 O O . ILE A 1 205 ? -24.210 -1.770 -5.254 1.00 89.81 205 ILE A O 1
ATOM 1618 N N . ASP A 1 206 ? -25.761 -3.188 -4.467 1.00 89.38 206 ASP A N 1
ATOM 1619 C CA . ASP A 1 206 ? -26.719 -2.133 -4.144 1.00 89.38 206 ASP A CA 1
ATOM 1620 C C . ASP A 1 206 ? -26.253 -1.355 -2.902 1.00 89.38 206 ASP A C 1
ATOM 1622 O O . ASP A 1 206 ? -26.505 -1.726 -1.757 1.00 89.38 206 ASP A O 1
ATOM 1626 N N . MET A 1 207 ? -25.577 -0.229 -3.136 1.00 84.44 207 MET A N 1
ATOM 1627 C CA . MET A 1 207 ? -25.059 0.663 -2.090 1.00 84.44 207 MET A CA 1
ATOM 1628 C C . MET A 1 207 ? -26.161 1.407 -1.303 1.00 84.44 207 MET A C 1
ATOM 1630 O O . MET A 1 207 ? -25.843 2.242 -0.438 1.00 84.44 207 MET A O 1
ATOM 1634 N N . ALA A 1 208 ? -27.441 1.194 -1.626 1.00 85.81 208 ALA A N 1
ATOM 1635 C CA . ALA A 1 208 ? -28.587 1.641 -0.836 1.00 85.81 208 ALA A CA 1
ATOM 1636 C C . ALA A 1 208 ? -29.131 0.547 0.104 1.00 85.81 208 ALA A C 1
ATOM 1638 O O . ALA A 1 208 ? -29.813 0.893 1.070 1.00 85.81 208 ALA A O 1
ATOM 1639 N N . ASP A 1 209 ? -28.801 -0.728 -0.129 1.00 85.56 209 ASP A N 1
ATOM 1640 C CA . ASP A 1 209 ? -29.191 -1.857 0.717 1.00 85.56 209 ASP A CA 1
ATOM 1641 C C . ASP A 1 209 ? -28.083 -2.198 1.730 1.00 85.56 209 ASP A C 1
ATOM 1643 O O . ASP A 1 209 ? -27.019 -2.728 1.402 1.00 85.56 209 ASP A O 1
ATOM 1647 N N . GLU A 1 210 ? -28.341 -1.906 3.008 1.00 84.25 210 GLU A N 1
ATOM 1648 C CA . GLU A 1 210 ? -27.415 -2.202 4.108 1.00 84.25 210 GLU A CA 1
ATOM 1649 C C . GLU A 1 210 ? -27.103 -3.694 4.248 1.00 84.25 210 GLU A C 1
ATOM 1651 O O . GLU A 1 210 ? -25.982 -4.048 4.620 1.00 84.25 210 GLU A O 1
ATOM 1656 N N . ARG A 1 211 ? -28.055 -4.574 3.920 1.00 84.25 211 ARG A N 1
ATOM 1657 C CA . ARG A 1 211 ? -27.839 -6.019 3.987 1.00 84.25 211 ARG A CA 1
ATOM 1658 C C . ARG A 1 211 ? -26.921 -6.487 2.866 1.00 84.25 211 ARG A C 1
ATOM 1660 O O . ARG A 1 211 ? -25.981 -7.221 3.147 1.00 84.25 211 ARG A O 1
ATOM 1667 N N . ALA A 1 212 ? -27.144 -6.019 1.637 1.00 86.50 212 ALA A N 1
ATOM 1668 C CA . ALA A 1 212 ? -26.266 -6.321 0.508 1.00 86.50 212 ALA A CA 1
ATOM 1669 C C . ALA A 1 212 ? -24.822 -5.865 0.783 1.00 86.50 212 ALA A C 1
ATOM 1671 O O . ALA A 1 212 ? -23.874 -6.607 0.533 1.00 86.50 212 ALA A O 1
ATOM 1672 N N . MET A 1 213 ? -24.651 -4.678 1.377 1.00 86.69 213 MET A N 1
ATOM 1673 C CA . MET A 1 213 ? -23.345 -4.178 1.817 1.00 86.69 213 MET A CA 1
ATOM 1674 C C . MET A 1 213 ? -22.705 -5.065 2.900 1.00 86.69 213 MET A C 1
ATOM 1676 O O . MET A 1 213 ? -21.512 -5.372 2.827 1.00 86.69 213 MET A O 1
ATOM 1680 N N . ALA A 1 214 ? -23.468 -5.489 3.909 1.00 84.88 214 ALA A N 1
ATOM 1681 C CA . ALA A 1 214 ? -22.956 -6.366 4.960 1.00 84.88 214 ALA A CA 1
ATOM 1682 C C . ALA A 1 214 ? -22.530 -7.736 4.405 1.00 84.88 214 ALA A C 1
ATOM 1684 O O . ALA A 1 214 ? -21.418 -8.185 4.688 1.00 84.88 214 ALA A O 1
ATOM 1685 N N . ASP A 1 215 ? -23.373 -8.354 3.573 1.00 83.88 215 ASP A N 1
ATOM 1686 C CA . ASP A 1 215 ? -23.110 -9.654 2.950 1.00 83.88 215 ASP A CA 1
ATOM 1687 C C . ASP A 1 215 ? -21.862 -9.589 2.050 1.00 83.88 215 ASP A C 1
ATOM 1689 O O . ASP A 1 215 ? -20.967 -10.426 2.176 1.00 83.88 215 ASP A O 1
ATOM 1693 N N . ALA A 1 216 ? -21.736 -8.542 1.225 1.00 88.88 216 ALA A N 1
ATOM 1694 C CA . ALA A 1 216 ? -20.554 -8.324 0.390 1.00 88.88 216 ALA A CA 1
ATOM 1695 C C . ALA A 1 216 ? -19.283 -8.096 1.220 1.00 88.88 216 ALA A C 1
ATOM 1697 O O . ALA A 1 216 ? -18.230 -8.647 0.912 1.00 88.88 216 ALA A O 1
ATOM 1698 N N . THR A 1 217 ? -19.368 -7.324 2.309 1.00 87.81 217 THR A N 1
ATOM 1699 C CA . THR A 1 217 ? -18.226 -7.125 3.215 1.00 87.81 217 THR A CA 1
ATOM 1700 C C . THR A 1 217 ? -17.763 -8.455 3.802 1.00 87.81 217 THR A C 1
ATOM 1702 O O . THR A 1 217 ? -16.569 -8.742 3.803 1.00 87.81 217 THR A O 1
ATOM 1705 N N . ILE A 1 218 ? -18.688 -9.279 4.299 1.00 87.12 218 ILE A N 1
ATOM 1706 C CA . ILE A 1 218 ? -18.361 -10.582 4.891 1.00 87.12 218 ILE A CA 1
ATOM 1707 C C . ILE A 1 218 ? -17.697 -11.492 3.852 1.00 87.12 218 ILE A C 1
ATOM 1709 O O . ILE A 1 218 ? -16.646 -12.070 4.140 1.00 87.12 218 ILE A O 1
ATOM 1713 N N . ASP A 1 219 ? -18.252 -11.570 2.642 1.00 90.88 219 ASP A N 1
ATOM 1714 C CA . ASP A 1 219 ? -17.682 -12.362 1.549 1.00 90.88 219 ASP A CA 1
ATOM 1715 C C . ASP A 1 219 ? -16.274 -11.880 1.157 1.00 90.88 219 ASP A C 1
ATOM 1717 O O . ASP A 1 219 ? -15.335 -12.681 1.112 1.00 90.88 219 ASP A O 1
ATOM 1721 N N . HIS A 1 220 ? -16.076 -10.565 0.994 1.00 93.25 220 HIS A N 1
ATOM 1722 C CA . HIS A 1 220 ? -14.754 -10.002 0.717 1.00 93.25 220 HIS A CA 1
ATOM 1723 C C . HIS A 1 220 ? -13.728 -10.388 1.786 1.00 93.25 220 HIS A C 1
ATOM 1725 O O . HIS A 1 220 ? -12.590 -10.720 1.456 1.00 93.25 220 HIS A O 1
ATOM 1731 N N . LEU A 1 221 ? -14.117 -10.377 3.065 1.00 91.19 221 LEU A N 1
ATOM 1732 C CA . LEU A 1 221 ? -13.223 -10.724 4.170 1.00 91.19 221 LEU A CA 1
ATOM 1733 C C . LEU A 1 221 ? -12.896 -12.219 4.217 1.00 91.19 221 LEU A C 1
ATOM 1735 O O . LEU A 1 221 ? -11.742 -12.566 4.470 1.00 91.19 221 LEU A O 1
ATOM 1739 N N . HIS A 1 222 ? -13.850 -13.106 3.921 1.00 90.62 222 HIS A N 1
ATOM 1740 C CA . HIS A 1 222 ? -13.561 -14.538 3.793 1.00 90.62 222 HIS A CA 1
ATOM 1741 C C . HIS A 1 222 ? -12.585 -14.816 2.648 1.00 90.62 222 HIS A C 1
ATOM 1743 O O . HIS A 1 222 ? -11.589 -15.524 2.839 1.00 90.62 222 HIS A O 1
ATOM 1749 N N . ARG A 1 223 ? -12.817 -14.214 1.474 1.00 94.81 223 ARG A N 1
ATOM 1750 C CA . ARG A 1 223 ? -11.901 -14.332 0.331 1.00 94.81 223 ARG A CA 1
ATOM 1751 C C . ARG A 1 223 ? -10.531 -13.744 0.665 1.00 94.81 223 ARG A C 1
ATOM 1753 O O . ARG A 1 223 ? -9.520 -14.392 0.408 1.00 94.81 223 ARG A O 1
ATOM 1760 N N . TYR A 1 224 ? -10.482 -12.581 1.316 1.00 93.31 224 TYR A N 1
ATOM 1761 C CA . TYR A 1 224 ? -9.231 -11.954 1.747 1.00 93.31 224 TYR A CA 1
ATOM 1762 C C . TYR A 1 224 ? -8.417 -12.895 2.635 1.00 93.31 224 TYR A C 1
ATOM 1764 O O . TYR A 1 224 ? -7.216 -13.063 2.419 1.00 93.31 224 TYR A O 1
ATOM 1772 N N . VAL A 1 225 ? -9.058 -13.552 3.607 1.00 90.44 225 VAL A N 1
ATOM 1773 C CA . VAL A 1 225 ? -8.378 -14.528 4.465 1.00 90.44 225 VAL A CA 1
ATOM 1774 C C . VAL A 1 225 ? -7.865 -15.715 3.651 1.00 90.44 225 VAL A C 1
ATOM 1776 O O . VAL A 1 225 ? -6.721 -16.129 3.846 1.00 90.44 225 VAL A O 1
ATOM 1779 N N . ALA A 1 226 ? -8.673 -16.255 2.736 1.00 92.56 226 ALA A N 1
ATOM 1780 C CA . ALA A 1 226 ? -8.264 -17.373 1.890 1.00 92.56 226 ALA A CA 1
ATOM 1781 C C . ALA A 1 226 ? -7.007 -17.039 1.067 1.00 92.56 226 ALA A C 1
ATOM 1783 O O . ALA A 1 226 ? -6.033 -17.790 1.113 1.00 92.56 226 ALA A O 1
ATOM 1784 N N . TYR A 1 227 ? -6.980 -15.882 0.404 1.00 94.56 227 TYR A N 1
ATOM 1785 C CA . TYR A 1 227 ? -5.830 -15.445 -0.393 1.00 94.56 227 TYR A CA 1
ATOM 1786 C C . TYR A 1 227 ? -4.631 -15.017 0.461 1.00 94.56 227 TYR A C 1
ATOM 1788 O O . TYR A 1 227 ? -3.492 -15.301 0.099 1.00 94.56 227 TYR A O 1
ATOM 1796 N N . SER A 1 228 ? -4.860 -14.452 1.649 1.00 90.88 228 SER A N 1
ATOM 1797 C CA . SER A 1 228 ? -3.783 -14.158 2.605 1.00 90.88 228 SER A CA 1
ATOM 1798 C C . SER A 1 228 ? -3.041 -15.425 3.037 1.00 90.88 228 SER A C 1
ATOM 1800 O O . SER A 1 228 ? -1.827 -15.391 3.236 1.00 90.88 228 SER A O 1
ATOM 1802 N N . ARG A 1 229 ? -3.738 -16.564 3.167 1.00 89.88 229 ARG A N 1
ATOM 1803 C CA . ARG A 1 229 ? -3.084 -17.848 3.470 1.00 89.88 229 ARG A CA 1
ATOM 1804 C C . ARG A 1 229 ? -2.142 -18.273 2.344 1.00 89.88 229 ARG A C 1
ATOM 1806 O O . ARG A 1 229 ? -1.031 -18.685 2.642 1.00 89.88 229 ARG A O 1
ATOM 1813 N N . ILE A 1 230 ? -2.552 -18.111 1.085 1.00 91.38 230 ILE A N 1
ATOM 1814 C CA . ILE A 1 230 ? -1.715 -18.418 -0.089 1.00 91.38 230 ILE A CA 1
ATOM 1815 C C . ILE A 1 230 ? -0.490 -17.497 -0.125 1.00 91.38 230 ILE A C 1
ATOM 1817 O O . ILE A 1 230 ? 0.646 -17.949 -0.304 1.00 91.38 230 ILE A O 1
ATOM 1821 N N . LEU A 1 231 ? -0.702 -16.196 0.094 1.00 88.88 231 LEU A N 1
ATOM 1822 C CA . LEU A 1 231 ? 0.372 -15.207 0.067 1.00 88.88 231 LEU A CA 1
ATOM 1823 C C . LEU A 1 231 ? 1.454 -15.525 1.109 1.00 88.88 231 LEU A C 1
ATOM 1825 O O . LEU A 1 231 ? 2.646 -15.490 0.799 1.00 88.88 231 LEU A O 1
ATOM 1829 N N . TYR A 1 232 ? 1.049 -15.922 2.317 1.00 85.62 232 TYR A N 1
ATOM 1830 C CA . TYR A 1 232 ? 1.959 -16.100 3.450 1.00 85.62 232 TYR A CA 1
ATOM 1831 C C . TYR A 1 232 ? 2.244 -17.546 3.850 1.00 85.62 232 TYR A C 1
ATOM 1833 O O . TYR A 1 232 ? 2.818 -17.752 4.915 1.00 85.62 232 TYR A O 1
ATOM 1841 N N . GLU A 1 233 ? 1.873 -18.535 3.039 1.00 85.94 233 GLU A N 1
ATOM 1842 C CA . GLU A 1 233 ? 2.051 -19.960 3.364 1.00 85.94 233 GLU A CA 1
ATOM 1843 C C . GLU A 1 233 ? 3.472 -20.286 3.866 1.00 85.94 233 GLU A C 1
ATOM 1845 O O . GLU A 1 233 ? 3.647 -20.992 4.861 1.00 85.94 233 GLU A O 1
ATOM 1850 N N . ASP A 1 234 ? 4.480 -19.665 3.251 1.00 84.25 234 ASP A N 1
ATOM 1851 C CA . ASP A 1 234 ? 5.902 -19.911 3.519 1.00 84.25 234 ASP A CA 1
ATOM 1852 C C . ASP A 1 234 ? 6.526 -18.927 4.517 1.00 84.25 234 ASP A C 1
ATOM 1854 O O . ASP A 1 234 ? 7.711 -19.011 4.853 1.00 84.25 234 ASP A O 1
ATOM 1858 N N . GLU A 1 235 ? 5.748 -17.961 4.995 1.00 83.75 235 GLU A N 1
ATOM 1859 C CA . GLU A 1 235 ? 6.290 -16.792 5.658 1.00 83.75 235 GLU A CA 1
ATOM 1860 C C . GLU A 1 235 ? 6.376 -16.990 7.182 1.00 83.75 235 GLU A C 1
ATOM 1862 O O . GLU A 1 235 ? 5.373 -17.234 7.861 1.00 83.75 235 GLU A O 1
ATOM 1867 N N . PRO A 1 236 ? 7.564 -16.856 7.798 1.00 78.38 236 PRO A N 1
ATOM 1868 C CA . PRO A 1 236 ? 7.742 -17.189 9.208 1.00 78.38 236 PRO A CA 1
ATOM 1869 C C . PRO A 1 236 ? 6.896 -16.307 10.129 1.00 78.38 236 PRO A C 1
ATOM 1871 O O . PRO A 1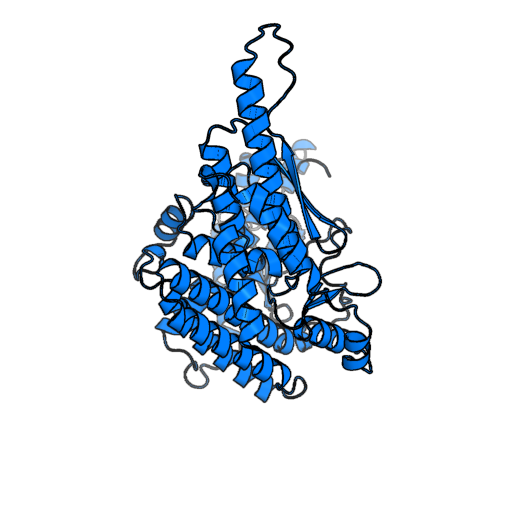 236 ? 6.434 -16.780 11.161 1.00 78.38 236 PRO A O 1
ATOM 1874 N N . TYR A 1 237 ? 6.634 -15.057 9.752 1.00 71.69 237 TYR A N 1
ATOM 1875 C CA . TYR A 1 237 ? 5.908 -14.095 10.583 1.00 71.69 237 TYR A CA 1
ATOM 1876 C C . TYR A 1 237 ? 4.407 -14.395 10.776 1.00 71.69 237 TYR A C 1
ATOM 1878 O O . TYR A 1 237 ? 3.808 -13.878 11.726 1.00 71.69 237 TYR A O 1
ATOM 1886 N N . VAL A 1 238 ? 3.798 -15.250 9.940 1.00 70.19 238 VAL A N 1
ATOM 1887 C CA . VAL A 1 238 ? 2.412 -15.724 10.144 1.00 70.19 238 VAL A CA 1
ATOM 1888 C C . VAL A 1 238 ? 2.322 -16.971 11.015 1.00 70.19 238 VAL A C 1
ATOM 1890 O O . VAL A 1 238 ? 1.216 -17.408 11.343 1.00 70.19 238 VAL A O 1
ATOM 1893 N N . ARG A 1 239 ? 3.458 -17.535 11.447 1.00 76.38 239 ARG A N 1
ATOM 1894 C CA . ARG A 1 239 ? 3.447 -18.736 12.281 1.00 76.38 239 ARG A CA 1
ATOM 1895 C C . ARG A 1 239 ? 2.679 -18.484 13.589 1.00 76.38 239 ARG A C 1
ATOM 1897 O O . ARG A 1 239 ? 2.908 -17.473 14.269 1.00 76.38 239 ARG A O 1
ATOM 1904 N N . PRO A 1 240 ? 1.758 -19.391 13.964 1.00 72.81 240 PRO A N 1
ATOM 1905 C CA . PRO A 1 240 ? 1.092 -19.337 15.258 1.00 72.81 240 PRO A CA 1
ATOM 1906 C C . PRO A 1 240 ? 2.114 -19.326 16.402 1.00 72.81 240 PRO A C 1
ATOM 1908 O O . PRO A 1 240 ? 3.152 -19.975 16.315 1.00 72.81 240 PRO A O 1
ATOM 1911 N N . GLY A 1 241 ? 1.807 -18.609 17.485 1.00 72.69 241 GLY A N 1
ATOM 1912 C CA . GLY A 1 241 ? 2.640 -18.588 18.693 1.00 72.69 241 GLY A CA 1
ATOM 1913 C C . GLY A 1 241 ? 3.778 -17.564 18.701 1.00 72.69 241 GLY A C 1
ATOM 1914 O O . GLY A 1 241 ? 4.362 -17.361 19.759 1.00 72.69 241 GLY A O 1
ATOM 1915 N N . LEU A 1 242 ? 4.051 -16.873 17.587 1.00 70.38 242 LEU A N 1
ATOM 1916 C CA . LEU A 1 242 ? 4.990 -15.751 17.601 1.00 70.38 242 LEU A CA 1
ATOM 1917 C C . LEU A 1 242 ? 4.441 -14.578 18.416 1.00 70.38 242 LEU A C 1
ATOM 1919 O O . LEU A 1 242 ? 3.303 -14.131 18.216 1.00 70.38 242 LEU A O 1
ATOM 1923 N N . SER A 1 243 ? 5.282 -14.053 19.301 1.00 75.56 243 SER A N 1
ATOM 1924 C CA . SER A 1 243 ? 5.040 -12.800 20.008 1.00 75.56 243 SER A CA 1
ATOM 1925 C C . SER A 1 243 ? 5.006 -11.619 19.033 1.00 75.56 243 SER A C 1
ATOM 1927 O O . SER A 1 243 ? 5.511 -11.683 17.908 1.00 75.56 243 SER A O 1
ATOM 1929 N N . GLY A 1 244 ? 4.417 -10.501 19.468 1.00 70.94 244 GLY A N 1
ATOM 1930 C CA . GLY A 1 244 ? 4.474 -9.258 18.698 1.00 70.94 244 GLY A CA 1
ATOM 1931 C C . GLY A 1 244 ? 5.917 -8.852 18.383 1.00 70.94 244 GLY A C 1
ATOM 1932 O O . GLY A 1 244 ? 6.205 -8.500 17.247 1.00 70.94 244 GLY A O 1
ATOM 1933 N N . GLU A 1 245 ? 6.828 -8.973 19.352 1.00 71.38 245 GLU A N 1
ATOM 1934 C CA . GLU A 1 245 ? 8.246 -8.624 19.201 1.00 71.38 245 GLU A CA 1
ATOM 1935 C C . GLU A 1 245 ? 8.974 -9.501 18.170 1.00 71.38 245 GLU A C 1
ATOM 1937 O O . GLU A 1 245 ? 9.743 -8.990 17.360 1.00 71.38 245 GLU A O 1
ATOM 1942 N N . GLU A 1 246 ? 8.712 -10.809 18.141 1.00 73.12 246 GLU A N 1
ATOM 1943 C CA . GLU A 1 246 ? 9.310 -11.703 17.141 1.00 73.12 246 GLU A CA 1
ATOM 1944 C C . GLU A 1 246 ? 8.814 -11.385 15.733 1.00 73.12 246 GLU A C 1
ATOM 1946 O O . GLU A 1 246 ? 9.617 -11.304 14.803 1.00 73.12 246 GLU A O 1
ATOM 1951 N N . ARG A 1 247 ? 7.507 -11.138 15.573 1.00 74.38 247 ARG A N 1
ATOM 1952 C CA . ARG A 1 247 ? 6.957 -10.676 14.290 1.00 74.38 247 ARG A CA 1
ATOM 1953 C C . ARG A 1 247 ? 7.595 -9.361 13.866 1.00 74.38 247 ARG A C 1
ATOM 1955 O O . ARG A 1 247 ? 7.942 -9.203 12.700 1.00 74.38 247 ARG A O 1
ATOM 1962 N N . TRP A 1 248 ? 7.789 -8.447 14.814 1.00 73.12 248 TRP A N 1
ATOM 1963 C CA . TRP A 1 248 ? 8.468 -7.184 14.562 1.00 73.12 248 TRP A CA 1
ATOM 1964 C C . TRP A 1 248 ? 9.899 -7.385 14.095 1.00 73.12 248 TRP A C 1
ATOM 1966 O O . TRP A 1 248 ? 10.263 -6.823 13.073 1.00 73.12 248 TRP A O 1
ATOM 1976 N N . ARG A 1 249 ? 10.676 -8.231 14.773 1.00 74.44 249 ARG A N 1
ATOM 1977 C CA . ARG A 1 249 ? 12.063 -8.525 14.400 1.00 74.44 249 ARG A CA 1
ATOM 1978 C C . ARG A 1 249 ? 12.176 -9.110 12.992 1.00 74.44 249 ARG A C 1
ATOM 1980 O O . ARG A 1 249 ? 13.144 -8.822 12.297 1.00 74.44 249 ARG A O 1
ATOM 1987 N N . ILE A 1 250 ? 11.195 -9.912 12.574 1.00 76.38 250 ILE A N 1
ATOM 1988 C CA . ILE A 1 250 ? 11.129 -10.442 11.206 1.00 76.38 250 ILE A CA 1
ATOM 1989 C C . ILE A 1 250 ? 10.858 -9.311 10.203 1.00 76.38 250 ILE A C 1
ATOM 1991 O O . ILE A 1 250 ? 11.546 -9.228 9.191 1.00 76.38 250 ILE A O 1
ATOM 1995 N N . ILE A 1 251 ? 9.905 -8.421 10.500 1.00 73.75 251 ILE A N 1
ATOM 1996 C CA . ILE A 1 251 ? 9.538 -7.297 9.620 1.00 73.75 251 ILE A CA 1
ATOM 1997 C C . ILE A 1 251 ? 10.668 -6.262 9.510 1.00 73.75 251 ILE A C 1
ATOM 1999 O O . ILE A 1 251 ? 10.961 -5.800 8.416 1.00 73.75 251 ILE A O 1
ATOM 2003 N N . THR A 1 252 ? 11.310 -5.898 10.623 1.00 73.69 252 THR A N 1
ATOM 2004 C CA . THR A 1 252 ? 12.373 -4.874 10.665 1.00 73.69 252 THR A CA 1
ATOM 2005 C C . THR A 1 252 ? 13.758 -5.418 10.316 1.00 73.69 252 THR A C 1
ATOM 2007 O O . THR A 1 252 ? 14.733 -4.676 10.370 1.00 73.69 252 THR A O 1
ATOM 2010 N N . GLY A 1 253 ? 13.872 -6.719 10.042 1.00 81.00 253 GLY A N 1
ATOM 2011 C CA . GLY A 1 253 ? 15.074 -7.318 9.474 1.00 81.00 253 GLY A CA 1
ATOM 2012 C C . GLY A 1 253 ? 15.120 -7.092 7.963 1.00 81.00 253 GLY A C 1
ATOM 2013 O O . GLY A 1 253 ? 14.924 -5.984 7.477 1.00 81.00 253 GLY A O 1
ATOM 2014 N N . LYS A 1 254 ? 15.343 -8.164 7.199 1.00 80.38 254 LYS A N 1
ATOM 2015 C CA . LYS A 1 254 ? 15.182 -8.149 5.741 1.00 80.38 254 LYS A CA 1
ATOM 2016 C C . LYS A 1 254 ? 13.808 -8.716 5.396 1.00 80.38 254 LYS A C 1
ATOM 2018 O O . LYS A 1 254 ? 13.668 -9.931 5.257 1.00 80.38 254 LYS A O 1
ATOM 2023 N N . ALA A 1 255 ? 12.802 -7.844 5.330 1.00 84.81 255 ALA A N 1
ATOM 2024 C CA . ALA A 1 255 ? 11.453 -8.231 4.930 1.00 84.81 255 ALA A CA 1
ATOM 2025 C C . ALA A 1 255 ? 11.480 -8.935 3.561 1.00 84.81 255 ALA A C 1
ATOM 2027 O O . ALA A 1 255 ? 12.216 -8.533 2.657 1.00 84.81 255 ALA A O 1
ATOM 2028 N N . SER A 1 256 ? 10.698 -10.005 3.418 1.00 88.75 256 SER A N 1
ATOM 2029 C CA . SER A 1 256 ? 10.529 -10.669 2.126 1.00 88.75 256 SER A CA 1
ATOM 2030 C C . SER A 1 256 ? 9.746 -9.775 1.160 1.00 88.75 256 SER A C 1
ATOM 2032 O O . SER A 1 256 ? 9.036 -8.859 1.583 1.00 88.75 256 SER A O 1
ATOM 2034 N N . MET A 1 257 ? 9.812 -10.072 -0.141 1.00 88.88 257 MET A N 1
ATOM 2035 C CA . MET A 1 257 ? 9.007 -9.362 -1.142 1.00 88.88 257 MET A CA 1
ATOM 2036 C C . MET A 1 257 ? 7.507 -9.454 -0.845 1.00 88.88 257 MET A C 1
ATOM 2038 O O . MET A 1 257 ? 6.818 -8.446 -0.929 1.00 88.88 257 MET A O 1
ATOM 2042 N N . SER A 1 258 ? 7.005 -10.616 -0.414 1.00 87.50 258 SER A N 1
ATOM 2043 C CA . SER A 1 258 ? 5.593 -10.789 -0.040 1.00 87.50 258 SER A CA 1
ATOM 2044 C C . SER A 1 258 ? 5.190 -9.908 1.145 1.00 87.50 258 SER A C 1
ATOM 2046 O O . SER A 1 258 ? 4.081 -9.380 1.173 1.00 87.50 258 SER A O 1
ATOM 2048 N N . ILE A 1 259 ? 6.081 -9.738 2.132 1.00 88.25 259 ILE A N 1
ATOM 2049 C CA . ILE A 1 259 ? 5.847 -8.827 3.260 1.00 88.25 259 ILE A CA 1
ATOM 2050 C C . ILE A 1 259 ? 5.880 -7.375 2.778 1.00 88.25 259 ILE A C 1
ATOM 2052 O O . ILE A 1 259 ? 5.012 -6.598 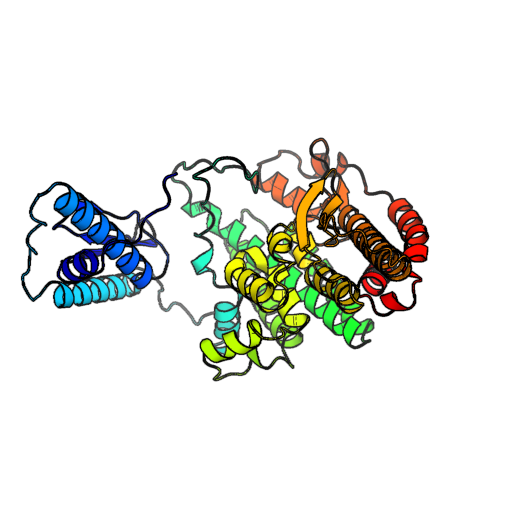3.160 1.00 88.25 259 ILE A O 1
ATOM 2056 N N . MET A 1 260 ? 6.848 -6.999 1.940 1.00 92.19 260 MET A N 1
ATOM 2057 C CA . MET A 1 260 ? 6.936 -5.630 1.428 1.00 92.19 260 MET A CA 1
ATOM 2058 C C . MET A 1 260 ? 5.728 -5.255 0.569 1.00 92.19 260 MET A C 1
ATOM 2060 O O . MET A 1 260 ? 5.201 -4.160 0.744 1.00 92.19 260 MET A O 1
ATOM 2064 N N . ARG A 1 261 ? 5.247 -6.166 -0.284 1.00 91.75 261 ARG A N 1
ATOM 2065 C CA . ARG A 1 261 ? 4.009 -5.998 -1.057 1.00 91.75 261 ARG A CA 1
ATOM 2066 C C . ARG A 1 261 ? 2.815 -5.696 -0.154 1.00 91.75 261 ARG A C 1
ATOM 2068 O O . ARG A 1 261 ? 2.206 -4.646 -0.310 1.00 91.75 261 ARG A O 1
ATOM 2075 N N . ASP A 1 262 ? 2.593 -6.506 0.886 1.00 86.75 262 ASP A N 1
ATOM 2076 C CA . ASP A 1 262 ? 1.526 -6.265 1.873 1.00 86.75 262 ASP A CA 1
ATOM 2077 C C . ASP A 1 262 ? 1.669 -4.907 2.570 1.00 86.75 262 ASP A C 1
ATOM 2079 O O . ASP A 1 262 ? 0.701 -4.164 2.733 1.00 86.75 262 ASP A O 1
ATOM 2083 N N . LEU A 1 263 ? 2.891 -4.558 2.985 1.00 89.12 263 LEU A N 1
ATOM 2084 C CA . LEU A 1 263 ? 3.150 -3.299 3.676 1.00 89.12 263 LEU A CA 1
ATOM 2085 C C . LEU A 1 263 ? 2.867 -2.083 2.784 1.00 89.12 263 LEU A C 1
ATOM 2087 O O . LEU A 1 263 ? 2.274 -1.123 3.279 1.00 89.12 263 LEU A O 1
ATOM 2091 N N . PHE A 1 264 ? 3.244 -2.129 1.502 1.00 92.81 264 PHE A N 1
ATOM 2092 C CA . PHE A 1 264 ? 2.941 -1.079 0.526 1.00 92.81 264 PHE A CA 1
ATOM 2093 C C . PHE A 1 264 ? 1.457 -1.053 0.141 1.00 92.81 264 PHE A C 1
ATOM 2095 O O . PHE A 1 264 ? 0.834 0.010 0.171 1.00 92.81 264 PHE A O 1
ATOM 2102 N N . ALA A 1 265 ? 0.857 -2.204 -0.156 1.00 87.44 265 ALA A N 1
ATOM 2103 C CA . ALA A 1 265 ? -0.549 -2.304 -0.537 1.00 87.44 265 ALA A CA 1
ATOM 2104 C C . ALA A 1 265 ? -1.489 -1.818 0.574 1.00 87.44 265 ALA A C 1
ATOM 2106 O O . ALA A 1 265 ? -2.498 -1.147 0.340 1.00 87.44 265 ALA A O 1
ATOM 2107 N N . MET A 1 266 ? -1.103 -2.080 1.820 1.00 83.62 266 MET A N 1
ATOM 2108 C CA . MET A 1 266 ? -1.820 -1.639 3.004 1.00 83.62 266 MET A CA 1
ATOM 2109 C C . MET A 1 266 ? -1.164 -0.421 3.653 1.00 83.62 266 MET A C 1
ATOM 2111 O O . MET A 1 266 ? -1.353 -0.228 4.850 1.00 83.62 266 MET A O 1
ATOM 2115 N N . GLN A 1 267 ? -0.424 0.426 2.922 1.00 84.06 267 GLN A N 1
ATOM 2116 C CA . GLN A 1 267 ? 0.344 1.543 3.505 1.00 84.06 267 GLN A CA 1
ATOM 2117 C C . GLN A 1 267 ? -0.480 2.468 4.413 1.00 84.06 267 GLN A C 1
ATOM 2119 O O . GLN A 1 267 ? 0.022 2.986 5.404 1.00 84.06 267 GLN A O 1
ATOM 2124 N N . TRP A 1 268 ? -1.771 2.631 4.129 1.00 75.00 268 TRP A N 1
ATOM 2125 C CA . TRP A 1 268 ? -2.701 3.428 4.927 1.00 75.00 268 TRP A CA 1
ATOM 2126 C C . TRP A 1 268 ? -3.043 2.786 6.285 1.00 75.00 268 TRP A C 1
ATOM 2128 O O . TRP A 1 268 ? -3.431 3.492 7.203 1.00 75.00 268 TRP A O 1
ATOM 2138 N N . ARG A 1 269 ? -2.872 1.469 6.462 1.00 71.38 269 ARG A N 1
ATOM 2139 C CA . ARG A 1 269 ? -2.981 0.771 7.768 1.00 71.38 269 ARG A CA 1
ATOM 2140 C C . ARG A 1 269 ? -1.627 0.405 8.362 1.00 71.38 269 ARG A C 1
ATOM 2142 O O . ARG A 1 269 ? -1.443 0.385 9.574 1.00 71.38 269 ARG A O 1
ATOM 2149 N N . SER A 1 270 ? -0.675 0.095 7.498 1.00 75.31 270 SER A N 1
ATOM 2150 C CA . SER A 1 270 ? 0.656 -0.389 7.835 1.00 75.31 270 SER A CA 1
ATOM 2151 C C . SER A 1 270 ? 1.690 0.731 7.849 1.00 75.31 270 SER A C 1
ATOM 2153 O O . SER A 1 270 ? 2.872 0.424 7.925 1.00 75.31 270 SER A O 1
ATOM 2155 N N . HIS A 1 271 ? 1.285 2.007 7.839 1.00 81.44 271 HIS A N 1
ATOM 2156 C CA . HIS A 1 271 ? 2.187 3.158 7.710 1.00 81.44 271 HIS A CA 1
ATOM 2157 C C . HIS A 1 271 ? 3.393 3.075 8.654 1.00 81.44 271 HIS A C 1
ATOM 2159 O O . HIS A 1 271 ? 4.536 3.142 8.220 1.00 81.44 271 HIS A O 1
ATOM 2165 N N . VAL A 1 272 ? 3.149 2.826 9.946 1.00 79.81 272 VAL A N 1
ATOM 2166 C CA . VAL A 1 272 ? 4.215 2.702 10.957 1.00 79.81 272 VAL A CA 1
ATOM 2167 C C . VAL A 1 272 ? 5.095 1.470 10.720 1.00 79.81 272 VAL A C 1
ATOM 2169 O O . VAL A 1 272 ? 6.298 1.522 10.964 1.00 79.81 272 VAL A O 1
ATOM 2172 N N . LYS A 1 273 ? 4.514 0.353 10.261 1.00 81.62 273 LYS A N 1
ATOM 2173 C CA . LYS A 1 273 ? 5.261 -0.876 9.942 1.00 81.62 273 LYS A CA 1
ATOM 2174 C C . LYS A 1 273 ? 6.159 -0.664 8.726 1.00 81.62 273 LYS A C 1
ATOM 2176 O O . LYS A 1 273 ? 7.333 -1.006 8.797 1.00 81.62 273 LYS A O 1
ATOM 2181 N N . LEU A 1 274 ? 5.608 -0.091 7.657 1.00 86.31 274 LEU A N 1
ATOM 2182 C CA . LEU A 1 274 ? 6.317 0.194 6.417 1.00 86.31 274 LEU A CA 1
ATOM 2183 C C . LEU A 1 274 ? 7.422 1.222 6.658 1.00 86.31 274 LEU A C 1
ATOM 2185 O O . LEU A 1 274 ? 8.567 0.922 6.359 1.00 86.31 274 LEU A O 1
ATOM 2189 N N . MET A 1 275 ? 7.123 2.353 7.305 1.00 86.69 275 MET A N 1
ATOM 2190 C CA . MET A 1 275 ? 8.125 3.371 7.644 1.00 86.69 275 MET A CA 1
ATOM 2191 C C . MET A 1 275 ? 9.292 2.771 8.433 1.00 86.69 275 MET A C 1
ATOM 2193 O O . MET A 1 275 ? 10.444 3.008 8.101 1.00 86.69 275 MET A O 1
ATOM 2197 N N . ARG A 1 276 ? 9.022 1.923 9.433 1.00 83.25 276 ARG A N 1
ATOM 2198 C CA . ARG A 1 276 ? 10.097 1.250 10.180 1.00 83.25 276 ARG A CA 1
ATOM 2199 C C . ARG A 1 276 ? 10.874 0.251 9.328 1.00 83.25 276 ARG A C 1
ATOM 2201 O O . ARG A 1 276 ? 12.085 0.151 9.490 1.00 83.25 276 ARG A O 1
ATOM 2208 N N . ALA A 1 277 ? 10.198 -0.506 8.465 1.00 87.25 277 ALA A N 1
ATOM 2209 C CA . ALA A 1 277 ? 10.860 -1.436 7.554 1.00 87.25 277 ALA A CA 1
ATOM 2210 C C . ALA A 1 277 ? 11.787 -0.690 6.579 1.00 87.25 277 ALA A C 1
ATOM 2212 O O . ALA A 1 277 ? 12.932 -1.102 6.411 1.00 87.25 277 ALA A O 1
ATOM 2213 N N . LEU A 1 278 ? 11.333 0.437 6.017 1.00 90.81 278 LEU A N 1
ATOM 2214 C CA . LEU A 1 278 ? 12.140 1.318 5.172 1.00 90.81 278 LEU A CA 1
ATOM 2215 C C . LEU A 1 278 ? 13.303 1.918 5.964 1.00 90.81 278 LEU A C 1
ATOM 2217 O O . LEU A 1 278 ? 14.448 1.698 5.599 1.00 90.81 278 LEU A O 1
ATOM 2221 N N . HIS A 1 279 ? 13.057 2.526 7.120 1.00 88.38 279 HIS A N 1
ATOM 2222 C CA . HIS A 1 279 ? 14.112 3.156 7.913 1.00 88.38 279 HIS A CA 1
ATOM 2223 C C . HIS A 1 279 ? 15.227 2.184 8.346 1.00 88.38 279 HIS A C 1
ATOM 2225 O O . HIS A 1 279 ? 16.383 2.577 8.484 1.00 88.38 279 HIS A O 1
ATOM 2231 N N . HIS A 1 280 ? 14.899 0.908 8.576 1.00 86.69 280 HIS A N 1
ATOM 2232 C CA . HIS A 1 280 ? 15.885 -0.102 8.966 1.00 86.69 280 HIS A CA 1
ATOM 2233 C C . HIS A 1 280 ? 16.555 -0.809 7.783 1.00 86.69 280 HIS A C 1
ATOM 2235 O O . HIS A 1 280 ? 17.754 -1.079 7.852 1.00 86.69 280 HIS A O 1
ATOM 2241 N N . GLY A 1 281 ? 15.804 -1.141 6.731 1.00 89.25 281 GLY A N 1
ATOM 2242 C CA . GLY A 1 281 ? 16.319 -1.894 5.585 1.00 89.25 281 GLY A CA 1
ATOM 2243 C C . GLY A 1 281 ? 16.854 -1.017 4.453 1.00 89.25 281 GLY A C 1
ATOM 2244 O O . GLY A 1 281 ? 17.797 -1.410 3.771 1.00 89.25 281 GLY A O 1
ATOM 2245 N N . TRP A 1 282 ? 16.263 0.165 4.274 1.00 93.62 282 TRP A N 1
ATOM 2246 C CA . TRP A 1 282 ? 16.443 1.067 3.135 1.00 93.62 282 TRP A CA 1
ATOM 2247 C C . TRP A 1 282 ? 16.293 2.546 3.547 1.00 93.62 282 TRP A C 1
ATOM 2249 O O . TRP A 1 282 ? 15.332 3.197 3.138 1.00 93.62 282 TRP A O 1
ATOM 2259 N N . PRO A 1 283 ? 17.222 3.121 4.336 1.00 91.25 283 PRO A N 1
ATOM 2260 C CA . PRO A 1 283 ? 17.070 4.488 4.854 1.00 91.25 283 PRO A CA 1
ATOM 2261 C C . PRO A 1 283 ? 16.905 5.566 3.767 1.00 91.25 283 PRO A C 1
ATOM 2263 O O . PRO A 1 283 ? 16.347 6.627 4.017 1.00 91.25 283 PRO A O 1
ATOM 2266 N N . TRP A 1 284 ? 17.381 5.296 2.548 1.00 95.12 284 TRP A N 1
ATOM 2267 C CA . TRP A 1 284 ? 17.235 6.169 1.381 1.00 95.12 284 TRP A CA 1
ATOM 2268 C C . TRP A 1 284 ? 15.812 6.191 0.797 1.00 95.12 284 TRP A C 1
ATOM 2270 O O . TRP A 1 284 ? 15.514 7.035 -0.049 1.00 95.12 284 TRP A O 1
ATOM 2280 N N . ALA A 1 285 ? 14.954 5.251 1.204 1.00 95.75 285 ALA A N 1
ATOM 2281 C CA . ALA A 1 285 ? 13.663 4.963 0.588 1.00 95.75 285 ALA A CA 1
ATOM 2282 C C . ALA A 1 285 ? 12.463 5.561 1.334 1.00 95.75 285 ALA A C 1
ATOM 2284 O O . ALA A 1 285 ? 11.338 5.400 0.864 1.00 95.75 285 ALA A O 1
ATOM 2285 N N . ASP A 1 286 ? 12.669 6.252 2.461 1.00 93.00 286 ASP A N 1
ATOM 2286 C CA . ASP A 1 286 ? 11.591 6.859 3.257 1.00 93.00 286 ASP A CA 1
ATOM 2287 C C . ASP A 1 286 ? 10.580 7.670 2.405 1.00 93.00 286 ASP A C 1
ATOM 2289 O O . ASP A 1 286 ? 9.373 7.537 2.633 1.00 93.00 286 ASP A O 1
ATOM 2293 N N . PRO A 1 287 ? 10.989 8.437 1.367 1.00 96.06 287 PRO A N 1
ATOM 2294 C CA . PRO A 1 287 ? 10.040 9.154 0.510 1.00 96.06 287 PRO A CA 1
ATOM 2295 C C . PRO A 1 287 ? 9.075 8.274 -0.300 1.00 96.06 287 PRO A C 1
ATOM 2297 O O . PRO A 1 287 ? 8.032 8.769 -0.727 1.00 96.06 287 PRO A O 1
ATOM 2300 N N . LEU A 1 288 ? 9.350 6.974 -0.482 1.00 96.25 288 LEU A N 1
ATOM 2301 C CA . LEU A 1 288 ? 8.419 6.038 -1.137 1.00 96.25 288 LEU A CA 1
ATOM 2302 C C . LEU A 1 288 ? 7.107 5.866 -0.353 1.00 96.25 288 LEU A C 1
ATOM 2304 O O . LEU A 1 288 ? 6.112 5.433 -0.928 1.00 96.25 288 LEU A O 1
ATOM 2308 N N . MET A 1 289 ? 7.059 6.273 0.921 1.00 92.06 289 MET A N 1
ATOM 2309 C CA . MET A 1 289 ? 5.809 6.402 1.687 1.00 92.06 289 MET A CA 1
ATOM 2310 C C . MET A 1 289 ? 4.813 7.387 1.054 1.00 92.06 289 MET A C 1
ATOM 2312 O O . MET A 1 289 ? 3.627 7.356 1.380 1.00 92.06 289 MET A O 1
ATOM 2316 N N . GLY A 1 290 ? 5.294 8.285 0.188 1.00 91.94 290 GLY A N 1
ATOM 2317 C CA . GLY A 1 290 ? 4.486 9.243 -0.562 1.00 91.94 290 GLY A CA 1
ATOM 2318 C C . GLY A 1 290 ? 3.855 8.677 -1.836 1.00 91.94 290 GLY A C 1
ATOM 2319 O O . GLY A 1 290 ? 3.142 9.407 -2.523 1.00 91.94 290 GLY A O 1
ATOM 2320 N N . LEU A 1 291 ? 4.096 7.403 -2.174 1.00 95.38 291 LEU A N 1
ATOM 2321 C CA . LEU A 1 291 ? 3.468 6.779 -3.334 1.00 95.38 291 LEU A CA 1
ATOM 2322 C C . LEU A 1 291 ? 1.936 6.784 -3.191 1.00 95.38 291 LEU A C 1
ATOM 2324 O O . LEU A 1 291 ? 1.404 6.419 -2.138 1.00 95.38 291 LEU A O 1
ATOM 2328 N N . PRO A 1 292 ? 1.187 7.125 -4.251 1.00 94.38 292 PRO A N 1
ATOM 2329 C CA . PRO A 1 292 ? -0.249 6.904 -4.273 1.00 94.38 292 PRO A CA 1
ATOM 2330 C C . PRO A 1 292 ? -0.608 5.435 -4.026 1.00 94.38 292 PRO A C 1
ATOM 2332 O O . PRO A 1 292 ? 0.104 4.530 -4.462 1.00 94.38 292 PRO A O 1
ATOM 2335 N N . VAL A 1 293 ? -1.736 5.195 -3.346 1.00 91.38 293 VAL A N 1
ATOM 2336 C CA . VAL A 1 293 ? -2.147 3.860 -2.862 1.00 91.38 293 VAL A CA 1
ATOM 2337 C C . VAL A 1 293 ? -2.140 2.811 -3.966 1.00 91.38 293 VAL A C 1
ATOM 2339 O O . VAL A 1 293 ? -1.642 1.708 -3.752 1.00 91.38 293 VAL A O 1
ATOM 2342 N N . GLY A 1 294 ? -2.648 3.141 -5.152 1.00 94.00 294 GLY A N 1
ATOM 2343 C CA . GLY A 1 294 ? -2.688 2.207 -6.267 1.00 94.00 294 GLY A CA 1
ATOM 2344 C C . GLY A 1 294 ? -1.305 1.829 -6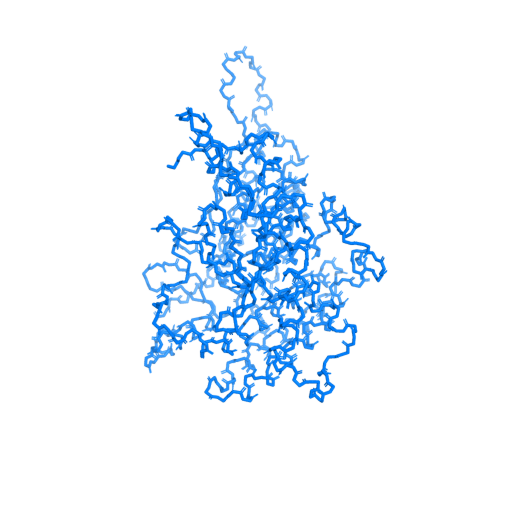.791 1.00 94.00 294 GLY A C 1
ATOM 2345 O O . GLY A 1 294 ? -1.065 0.664 -7.093 1.00 94.00 294 GLY A O 1
ATOM 2346 N N . TRP A 1 295 ? -0.374 2.779 -6.845 1.00 96.50 295 TRP A N 1
ATOM 2347 C CA . TRP A 1 295 ? 0.998 2.528 -7.296 1.00 96.50 295 TRP A CA 1
ATOM 2348 C C . TRP A 1 295 ? 1.808 1.771 -6.246 1.00 96.50 295 TRP A C 1
ATOM 2350 O O . TRP A 1 295 ? 2.481 0.800 -6.584 1.00 96.50 295 TRP A O 1
ATOM 2360 N N . ALA A 1 296 ? 1.665 2.143 -4.969 1.00 95.69 296 ALA A N 1
ATOM 2361 C CA . ALA A 1 296 ? 2.226 1.392 -3.850 1.00 95.69 296 ALA A CA 1
ATOM 2362 C C . ALA A 1 296 ? 1.752 -0.071 -3.883 1.00 95.69 296 ALA A C 1
ATOM 2364 O O . ALA A 1 296 ? 2.575 -0.982 -3.855 1.00 95.69 296 ALA A O 1
ATOM 2365 N N . THR A 1 297 ? 0.442 -0.287 -4.049 1.00 93.00 297 THR A N 1
ATOM 2366 C CA . THR A 1 297 ? -0.165 -1.624 -4.165 1.00 93.00 297 THR A CA 1
ATOM 2367 C C . THR A 1 297 ? 0.358 -2.397 -5.368 1.00 93.00 297 THR A C 1
ATOM 2369 O O . THR A 1 297 ? 0.621 -3.587 -5.256 1.00 93.00 297 THR A O 1
ATOM 2372 N N . ARG A 1 298 ? 0.478 -1.756 -6.537 1.00 93.81 298 ARG A N 1
ATOM 2373 C CA . ARG A 1 298 ? 0.803 -2.486 -7.766 1.00 93.81 298 ARG A CA 1
ATOM 2374 C C . ARG A 1 298 ? 2.279 -2.825 -7.896 1.00 93.81 298 ARG A C 1
ATOM 2376 O O . ARG A 1 298 ? 2.589 -3.881 -8.435 1.00 93.81 298 ARG A O 1
ATOM 2383 N N . PHE A 1 299 ? 3.162 -1.908 -7.513 1.00 95.69 299 PHE A N 1
ATOM 2384 C CA . PHE A 1 299 ? 4.583 -2.045 -7.819 1.00 95.69 299 PHE A CA 1
ATOM 2385 C C . PHE A 1 299 ? 5.529 -1.386 -6.803 1.00 95.69 299 PHE A C 1
ATOM 2387 O O . PHE A 1 299 ? 6.720 -1.254 -7.079 1.00 95.69 299 PHE A O 1
ATOM 2394 N N . GLY A 1 300 ? 5.044 -0.950 -5.634 1.00 96.62 300 GLY A N 1
ATOM 2395 C CA . GLY A 1 300 ? 5.880 -0.261 -4.641 1.00 96.62 300 GLY A CA 1
ATOM 2396 C C . GLY A 1 300 ? 7.043 -1.121 -4.130 1.00 96.62 300 GLY A C 1
ATOM 2397 O O . GLY A 1 300 ? 8.169 -0.638 -4.007 1.00 96.62 300 GLY A O 1
ATOM 2398 N N . ALA A 1 301 ? 6.794 -2.412 -3.893 1.00 95.94 301 ALA A N 1
ATOM 2399 C CA . ALA A 1 301 ? 7.820 -3.351 -3.445 1.00 95.94 301 ALA A CA 1
ATOM 2400 C C . ALA A 1 301 ? 8.835 -3.674 -4.555 1.00 95.94 301 ALA A C 1
ATOM 2402 O O . ALA A 1 301 ? 10.036 -3.735 -4.297 1.00 95.94 301 ALA A O 1
ATOM 2403 N N . GLU A 1 302 ? 8.361 -3.868 -5.785 1.00 96.44 302 GLU A N 1
ATOM 2404 C CA . GLU A 1 302 ? 9.173 -4.124 -6.976 1.00 96.44 302 GLU A CA 1
ATOM 2405 C C . GLU A 1 302 ? 10.101 -2.948 -7.281 1.00 96.44 302 GLU A C 1
ATOM 2407 O O . GLU A 1 302 ? 11.300 -3.153 -7.470 1.00 96.44 302 GLU A O 1
ATOM 2412 N N . LEU A 1 303 ? 9.567 -1.724 -7.240 1.00 97.69 303 LEU A N 1
ATOM 2413 C CA . LEU A 1 303 ? 10.331 -0.491 -7.397 1.00 97.69 303 LEU A CA 1
ATOM 2414 C C . LEU A 1 303 ? 11.448 -0.405 -6.353 1.00 97.69 303 LEU A C 1
ATOM 2416 O O . LEU A 1 303 ? 12.607 -0.214 -6.716 1.00 97.69 303 LEU A O 1
ATOM 2420 N N . LEU A 1 304 ? 11.126 -0.613 -5.070 1.00 97.19 304 LEU A N 1
ATOM 2421 C CA . LEU A 1 304 ? 12.119 -0.630 -3.994 1.00 97.19 304 LEU A CA 1
ATOM 2422 C C . LEU A 1 304 ? 13.221 -1.674 -4.250 1.00 97.19 304 LEU A C 1
ATOM 2424 O O . LEU A 1 304 ? 14.407 -1.370 -4.116 1.00 97.19 304 LEU A O 1
ATOM 2428 N N . GLY A 1 305 ? 12.836 -2.898 -4.624 1.00 95.94 305 GLY A N 1
ATOM 2429 C CA . GLY A 1 305 ? 13.769 -3.992 -4.894 1.00 95.94 305 GLY A CA 1
ATOM 2430 C C . GLY A 1 305 ? 14.691 -3.716 -6.084 1.00 95.94 305 GLY A C 1
ATOM 2431 O O . GLY A 1 305 ? 15.897 -3.962 -6.005 1.00 95.94 305 GLY A O 1
ATOM 2432 N N . ASP A 1 306 ? 14.149 -3.166 -7.170 1.00 96.88 306 ASP A N 1
ATOM 2433 C CA . ASP A 1 306 ? 14.926 -2.833 -8.363 1.00 96.88 306 ASP A CA 1
ATOM 2434 C C . ASP A 1 306 ? 15.862 -1.643 -8.130 1.00 96.88 306 ASP A C 1
ATOM 2436 O O . ASP A 1 306 ? 17.020 -1.684 -8.551 1.00 96.88 306 ASP A O 1
ATOM 2440 N N . MET A 1 307 ? 15.412 -0.620 -7.397 1.00 97.31 307 MET A N 1
ATOM 2441 C CA . MET A 1 307 ? 16.264 0.498 -6.987 1.00 97.31 307 MET A CA 1
ATOM 2442 C C . MET A 1 307 ? 17.403 0.013 -6.084 1.00 97.31 307 MET A C 1
ATOM 2444 O O . MET A 1 307 ? 18.561 0.353 -6.331 1.00 97.31 307 MET A O 1
ATOM 2448 N N . GLN A 1 308 ? 17.117 -0.852 -5.098 1.00 95.81 308 GLN A N 1
ATOM 2449 C CA . GLN A 1 308 ? 18.158 -1.434 -4.244 1.00 95.81 308 GLN A CA 1
ATOM 2450 C C . GLN A 1 308 ? 19.182 -2.226 -5.064 1.00 95.81 308 GLN A C 1
ATOM 2452 O O . GLN A 1 308 ? 20.373 -2.140 -4.780 1.00 95.81 308 GLN A O 1
ATOM 2457 N N . ARG A 1 309 ? 18.758 -2.942 -6.116 1.00 95.25 309 ARG A N 1
ATOM 2458 C CA . ARG A 1 309 ? 19.691 -3.640 -7.011 1.00 95.25 309 ARG A CA 1
ATOM 2459 C C . ARG A 1 309 ? 20.671 -2.668 -7.670 1.00 95.25 309 ARG A C 1
ATOM 2461 O O . ARG A 1 309 ? 21.847 -2.998 -7.770 1.00 95.25 309 ARG A O 1
ATOM 2468 N N . VAL A 1 310 ? 20.219 -1.490 -8.107 1.00 95.38 310 VAL A N 1
ATOM 2469 C CA . VAL A 1 310 ? 21.117 -0.470 -8.678 1.00 95.38 310 VAL A CA 1
ATOM 2470 C C . VAL A 1 310 ? 22.046 0.108 -7.608 1.00 95.38 310 VAL A C 1
ATOM 2472 O O . VAL A 1 310 ? 23.239 0.271 -7.870 1.00 95.38 310 VAL A O 1
ATOM 2475 N N . VAL A 1 311 ? 21.537 0.351 -6.397 1.00 95.25 311 VAL A N 1
ATOM 2476 C CA . VAL A 1 311 ? 22.342 0.808 -5.250 1.00 95.25 311 VAL A CA 1
ATOM 2477 C C . VAL A 1 311 ? 23.453 -0.190 -4.914 1.00 95.25 311 VAL A C 1
ATOM 2479 O O . VAL A 1 311 ? 24.616 0.203 -4.808 1.00 95.25 311 VAL A O 1
ATOM 2482 N N . ASP A 1 312 ? 23.136 -1.486 -4.875 1.00 94.75 312 ASP A N 1
ATOM 2483 C CA . ASP A 1 312 ? 24.080 -2.576 -4.592 1.00 94.75 312 ASP A CA 1
ATOM 2484 C C . ASP A 1 312 ? 25.214 -2.700 -5.634 1.00 94.75 312 ASP A C 1
ATOM 2486 O O . ASP A 1 312 ? 26.248 -3.313 -5.358 1.00 94.75 312 ASP A O 1
ATOM 2490 N N . LEU A 1 313 ? 25.077 -2.097 -6.824 1.00 93.75 313 LEU A N 1
ATOM 2491 C CA . LEU A 1 313 ? 26.151 -2.031 -7.830 1.00 93.75 313 LEU A CA 1
ATOM 2492 C C . LEU A 1 313 ? 27.231 -0.980 -7.504 1.00 93.75 313 LEU A C 1
ATOM 2494 O O . LEU A 1 313 ? 28.235 -0.891 -8.231 1.00 93.75 313 LEU A O 1
ATOM 2498 N N . GLY A 1 314 ? 27.045 -0.211 -6.426 1.00 93.00 314 GLY A N 1
ATOM 2499 C CA . GLY A 1 314 ? 27.971 0.805 -5.925 1.00 93.00 314 GLY A CA 1
ATOM 2500 C C . GLY A 1 314 ? 27.510 2.244 -6.164 1.00 93.00 314 GLY A C 1
ATOM 2501 O O . GLY A 1 314 ? 28.350 3.108 -6.415 1.00 93.00 314 GLY A O 1
ATOM 2502 N N . LEU A 1 315 ? 26.199 2.513 -6.141 1.00 91.19 315 LEU A N 1
ATOM 2503 C CA . LEU A 1 315 ? 25.671 3.885 -6.155 1.00 91.19 315 LEU A CA 1
ATOM 2504 C C . LEU A 1 315 ? 25.650 4.438 -4.717 1.00 91.19 315 LEU A C 1
ATOM 2506 O O . LEU A 1 315 ? 24.596 4.660 -4.126 1.00 91.19 315 LEU A O 1
ATOM 2510 N N . ASP A 1 316 ? 26.838 4.585 -4.128 1.00 86.94 316 ASP A N 1
ATOM 2511 C CA . ASP A 1 316 ? 27.008 4.993 -2.729 1.00 86.94 316 ASP A CA 1
ATOM 2512 C C . ASP A 1 316 ? 26.472 6.407 -2.481 1.00 86.94 316 ASP A C 1
ATOM 2514 O O . ASP A 1 316 ? 26.684 7.300 -3.296 1.00 86.94 316 ASP A O 1
ATOM 2518 N N . GLY A 1 317 ? 25.829 6.648 -1.335 1.00 87.44 317 GLY A N 1
ATOM 2519 C CA . GLY A 1 317 ? 25.254 7.962 -1.011 1.00 87.44 317 GLY A CA 1
ATOM 2520 C C . GLY A 1 317 ? 23.962 8.287 -1.767 1.00 87.44 317 GLY A C 1
ATOM 2521 O O . GLY A 1 317 ? 23.531 9.434 -1.746 1.00 87.44 317 GLY A O 1
ATOM 2522 N N . PHE A 1 318 ? 23.352 7.295 -2.421 1.00 94.56 318 PHE A N 1
ATOM 2523 C CA . PHE A 1 318 ? 22.029 7.425 -3.020 1.00 94.56 318 PHE A CA 1
ATOM 2524 C C . PHE A 1 318 ? 20.971 7.794 -1.973 1.00 94.56 318 PHE A C 1
ATOM 2526 O O . PHE A 1 318 ? 20.866 7.138 -0.933 1.00 94.56 318 PHE A O 1
ATOM 2533 N N . ALA A 1 319 ? 20.156 8.799 -2.278 1.00 94.69 319 ALA A N 1
ATOM 2534 C CA . ALA A 1 319 ? 18.992 9.170 -1.487 1.00 94.69 319 ALA A CA 1
ATOM 2535 C C . ALA A 1 319 ? 17.855 9.619 -2.404 1.00 94.69 319 ALA A C 1
ATOM 2537 O O . ALA A 1 319 ? 18.076 10.383 -3.342 1.00 94.69 319 ALA A O 1
ATOM 2538 N N . ILE A 1 320 ? 16.626 9.182 -2.121 1.00 96.81 320 ILE A N 1
ATOM 2539 C CA . ILE A 1 320 ? 15.458 9.811 -2.736 1.00 96.81 320 ILE A CA 1
ATOM 2540 C C . ILE A 1 320 ? 15.254 11.161 -2.050 1.00 96.81 320 ILE A C 1
ATOM 2542 O O . ILE A 1 320 ? 15.211 11.244 -0.825 1.00 96.81 320 ILE A O 1
ATOM 2546 N N . GLU A 1 321 ? 15.113 12.216 -2.840 1.00 95.50 321 GLU A N 1
ATOM 2547 C CA . GLU A 1 321 ? 14.790 13.550 -2.338 1.00 95.50 321 GLU A CA 1
ATOM 2548 C C . GLU A 1 321 ? 13.277 13.732 -2.261 1.00 95.50 321 GLU A C 1
ATOM 2550 O O . GLU A 1 321 ? 12.742 14.252 -1.281 1.00 95.50 321 GLU A O 1
ATOM 2555 N N . GLN A 1 322 ? 12.575 13.289 -3.307 1.00 95.31 322 GLN A N 1
ATOM 2556 C CA . GLN A 1 322 ? 11.150 13.526 -3.449 1.00 95.31 322 GLN A CA 1
ATOM 2557 C C . GLN A 1 322 ? 10.487 12.466 -4.330 1.00 95.31 322 GLN A C 1
ATOM 2559 O O . GLN A 1 322 ? 11.027 12.049 -5.353 1.00 95.31 322 GLN A O 1
ATOM 2564 N N . VAL A 1 323 ? 9.269 12.090 -3.946 1.00 96.19 323 VAL A N 1
ATOM 2565 C CA . VAL A 1 323 ? 8.329 11.317 -4.759 1.00 96.19 323 VAL A CA 1
ATOM 2566 C C . VAL A 1 323 ? 7.097 12.184 -4.966 1.00 96.19 323 VAL A C 1
ATOM 2568 O O . VAL A 1 323 ? 6.508 12.658 -3.993 1.00 96.19 323 VAL A O 1
ATOM 2571 N N . GLU A 1 324 ? 6.707 12.417 -6.213 1.00 95.25 324 GLU A N 1
ATOM 2572 C CA . GLU A 1 324 ? 5.492 13.163 -6.531 1.00 95.25 324 GLU A CA 1
ATOM 2573 C C . GLU A 1 324 ? 4.733 12.538 -7.701 1.00 95.25 324 GLU A C 1
ATOM 2575 O O . GLU A 1 324 ? 5.303 11.877 -8.569 1.00 95.25 324 GLU A O 1
ATOM 2580 N N . GLU A 1 325 ? 3.423 12.761 -7.723 1.00 93.62 325 GLU A N 1
ATOM 2581 C CA . GLU A 1 325 ? 2.631 12.563 -8.929 1.00 93.62 325 GLU A CA 1
ATOM 2582 C C . GLU A 1 325 ? 2.655 13.855 -9.745 1.00 93.62 325 GLU A C 1
ATOM 2584 O O . GLU A 1 325 ? 2.356 14.938 -9.234 1.00 93.62 325 GLU A O 1
ATOM 2589 N N . ARG A 1 326 ? 3.017 13.736 -11.021 1.00 92.75 326 ARG A N 1
ATOM 2590 C CA . ARG A 1 326 ? 3.091 14.854 -11.950 1.00 92.75 326 ARG A CA 1
ATOM 2591 C C . ARG A 1 326 ? 2.498 14.464 -13.292 1.00 92.75 326 ARG A C 1
ATOM 2593 O O . ARG A 1 326 ? 3.046 13.633 -14.010 1.00 92.75 326 ARG A O 1
ATOM 2600 N N . LEU A 1 327 ? 1.414 15.148 -13.664 1.00 89.94 327 LEU A N 1
ATOM 2601 C CA . LEU A 1 327 ? 0.703 14.944 -14.933 1.00 89.94 327 LEU A CA 1
ATOM 2602 C C . LEU A 1 327 ? 0.235 13.488 -15.117 1.00 89.94 327 LEU A C 1
ATOM 2604 O O . LEU A 1 327 ? 0.216 12.973 -16.233 1.00 89.94 327 LEU A O 1
ATOM 2608 N N . GLY A 1 328 ? -0.138 12.834 -14.020 1.00 87.31 328 GLY A N 1
ATOM 2609 C CA . GLY A 1 328 ? -0.597 11.452 -13.983 1.00 87.31 3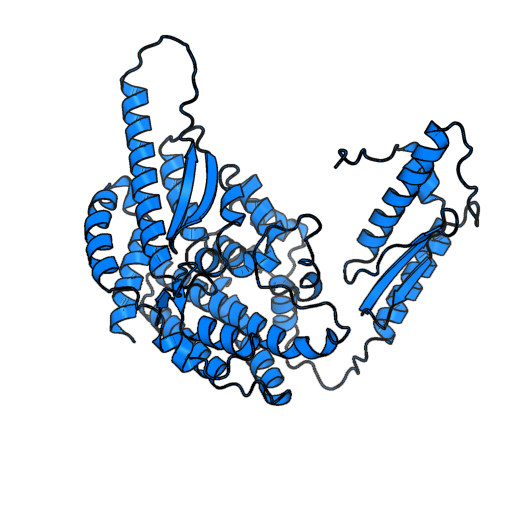28 GLY A CA 1
ATOM 2610 C C . GLY A 1 328 ? 0.517 10.412 -13.934 1.00 87.31 328 GLY A C 1
ATOM 2611 O O . GLY A 1 328 ? 0.203 9.229 -13.844 1.00 87.31 328 GLY A O 1
ATOM 2612 N N . GLY A 1 329 ? 1.784 10.826 -13.987 1.00 92.00 329 GLY A N 1
ATOM 2613 C CA . GLY A 1 329 ? 2.946 9.948 -13.883 1.00 92.00 329 GLY A CA 1
ATOM 2614 C C . GLY A 1 329 ? 3.653 10.068 -12.534 1.00 92.00 329 GLY A C 1
ATOM 2615 O O . GLY A 1 329 ? 3.599 11.102 -11.869 1.00 92.00 329 GLY A O 1
ATOM 2616 N N . LEU A 1 330 ? 4.330 9.001 -12.133 1.00 96.00 330 LEU A N 1
ATOM 2617 C CA . LEU A 1 330 ? 5.244 8.953 -11.003 1.00 96.00 330 LEU A CA 1
ATOM 2618 C C . LEU A 1 330 ? 6.538 9.682 -11.360 1.00 96.00 330 LEU A C 1
ATOM 2620 O O . LEU A 1 330 ? 7.185 9.348 -12.346 1.00 96.00 330 LEU A O 1
ATOM 2624 N N . ARG A 1 331 ? 6.958 10.630 -10.525 1.00 96.25 331 ARG A N 1
ATOM 2625 C CA . ARG A 1 331 ? 8.282 11.251 -10.600 1.00 96.25 331 ARG A CA 1
ATOM 2626 C C . ARG A 1 331 ? 9.032 11.014 -9.302 1.00 96.25 331 ARG A C 1
ATOM 2628 O O . ARG A 1 331 ? 8.508 11.269 -8.219 1.00 96.25 331 ARG A O 1
ATOM 2635 N N . ILE A 1 332 ? 10.264 10.531 -9.430 1.00 96.94 332 ILE A N 1
ATOM 2636 C CA . ILE A 1 332 ? 11.175 10.312 -8.308 1.00 96.94 332 ILE A CA 1
ATOM 2637 C C . ILE A 1 332 ? 12.441 11.117 -8.568 1.00 96.94 332 ILE A C 1
ATOM 2639 O O . ILE A 1 332 ? 13.171 10.855 -9.523 1.00 96.94 332 ILE A O 1
ATOM 2643 N N . TYR A 1 333 ? 12.674 12.106 -7.714 1.00 96.06 333 TYR A N 1
ATOM 2644 C CA . TYR A 1 333 ? 13.895 12.899 -7.687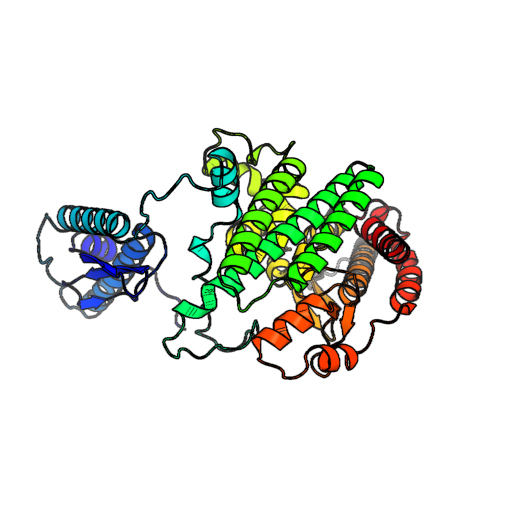 1.00 96.06 333 TYR A CA 1
ATOM 2645 C C . TYR A 1 333 ? 14.860 12.266 -6.694 1.00 96.06 333 TYR A C 1
ATOM 2647 O O . TYR A 1 333 ? 14.460 11.901 -5.585 1.00 96.06 333 TYR A O 1
ATOM 2655 N N . PHE A 1 334 ? 16.116 12.106 -7.094 1.00 96.06 334 PHE A N 1
ATOM 2656 C CA . PHE A 1 334 ? 17.132 11.468 -6.273 1.00 96.06 334 PHE A CA 1
ATOM 2657 C C . PHE A 1 334 ? 18.460 12.205 -6.374 1.00 96.06 334 PHE A C 1
ATOM 2659 O O . PHE A 1 334 ? 18.828 12.703 -7.440 1.00 96.06 334 PHE A O 1
ATOM 2666 N N . ASP A 1 335 ? 19.196 12.193 -5.270 1.00 93.31 335 ASP A N 1
ATOM 2667 C CA . ASP A 1 335 ? 20.606 12.532 -5.252 1.00 93.31 335 ASP A CA 1
ATOM 2668 C C . ASP A 1 335 ? 21.411 11.245 -5.427 1.00 93.31 335 ASP A C 1
ATOM 2670 O O . ASP A 1 335 ? 21.240 10.255 -4.709 1.00 93.31 335 ASP A O 1
ATOM 2674 N N . ALA A 1 336 ? 22.303 11.259 -6.410 1.00 86.62 336 ALA A N 1
ATOM 2675 C CA . ALA A 1 336 ? 23.265 10.197 -6.623 1.00 86.62 336 ALA A CA 1
ATOM 2676 C C . ALA A 1 336 ? 24.505 10.361 -5.733 1.00 86.62 336 ALA A C 1
ATOM 2678 O O . ALA A 1 336 ? 25.480 9.678 -6.011 1.00 86.62 336 ALA A O 1
ATOM 2679 N N . GLY A 1 337 ? 24.518 11.267 -4.744 1.00 74.69 337 GLY A N 1
ATOM 2680 C CA . GLY A 1 337 ? 25.568 11.534 -3.750 1.00 74.69 337 GLY A CA 1
ATOM 2681 C C . GLY A 1 337 ? 26.790 12.290 -4.288 1.00 74.69 337 GLY A C 1
ATOM 2682 O O . GLY A 1 337 ? 27.902 12.099 -3.802 1.00 74.69 337 GLY A O 1
ATOM 2683 N N . GLY A 1 338 ? 26.618 13.101 -5.333 1.00 65.69 338 GLY A N 1
ATOM 2684 C CA . GLY A 1 338 ? 27.711 13.794 -6.037 1.00 65.69 338 GLY A CA 1
ATOM 2685 C C . GLY A 1 338 ? 28.227 15.066 -5.353 1.00 65.69 338 GLY A C 1
ATOM 2686 O O . GLY A 1 338 ? 28.796 15.924 -6.023 1.00 65.69 338 GLY A O 1
ATOM 2687 N N . GLY A 1 339 ? 27.977 15.230 -4.054 1.00 57.25 339 GLY A N 1
ATOM 2688 C CA . GLY A 1 339 ? 28.217 16.474 -3.332 1.00 57.25 339 GLY A CA 1
ATOM 2689 C C . GLY A 1 339 ? 29.694 16.851 -3.251 1.00 57.25 339 GLY A C 1
ATOM 2690 O O . GLY A 1 339 ? 30.426 16.270 -2.462 1.00 57.25 339 GLY A O 1
ATOM 2691 N N . ASP A 1 340 ? 30.087 17.839 -4.058 1.00 52.03 340 ASP A N 1
ATOM 2692 C CA . ASP A 1 340 ? 30.855 19.046 -3.698 1.00 52.03 340 ASP A CA 1
ATOM 2693 C C . ASP A 1 340 ? 32.092 18.903 -2.788 1.00 52.03 340 ASP A C 1
ATOM 2695 O O . ASP A 1 340 ? 32.548 19.878 -2.180 1.00 52.03 340 ASP A O 1
ATOM 2699 N N . ASP A 1 341 ? 32.709 17.724 -2.730 1.00 52.88 341 ASP A N 1
ATOM 2700 C CA . ASP A 1 341 ? 34.055 17.580 -2.202 1.00 52.88 341 ASP A CA 1
ATOM 2701 C C . ASP A 1 341 ? 34.989 18.338 -3.151 1.00 52.88 341 ASP A C 1
ATOM 2703 O O . ASP A 1 341 ? 35.513 17.811 -4.131 1.00 52.88 341 ASP A O 1
ATOM 2707 N N . GLY A 1 342 ? 35.233 19.614 -2.835 1.00 53.16 342 GLY A N 1
ATOM 2708 C CA . GLY A 1 342 ? 36.213 20.506 -3.465 1.00 53.16 342 GLY A CA 1
ATOM 2709 C C . GLY A 1 342 ? 37.668 20.007 -3.389 1.00 53.16 342 GLY A C 1
ATOM 2710 O O . GLY A 1 342 ? 38.616 20.786 -3.535 1.00 53.16 342 GLY A O 1
ATOM 2711 N N . GLY A 1 343 ? 37.869 18.712 -3.155 1.00 52.56 343 GLY A N 1
ATOM 2712 C CA . GLY A 1 343 ? 39.117 17.988 -3.247 1.00 52.56 343 GLY A CA 1
ATOM 2713 C C . GLY A 1 343 ? 39.448 17.679 -4.699 1.00 52.56 343 GLY A C 1
ATOM 2714 O O . GLY A 1 343 ? 39.101 16.636 -5.234 1.00 52.56 343 GLY A O 1
ATOM 2715 N N . ARG A 1 344 ? 40.199 18.592 -5.318 1.00 52.53 344 ARG A N 1
ATOM 2716 C CA . ARG A 1 344 ? 41.018 18.337 -6.509 1.00 52.53 344 ARG A CA 1
ATOM 2717 C C . ARG A 1 344 ? 41.765 17.002 -6.379 1.00 52.53 344 ARG A C 1
ATOM 2719 O O . ARG A 1 344 ? 42.824 16.939 -5.760 1.00 52.53 344 ARG A O 1
ATOM 2726 N N . GLY A 1 345 ? 41.237 15.966 -7.008 1.00 53.72 345 GLY A N 1
ATOM 2727 C CA . GLY A 1 345 ? 41.870 14.664 -7.132 1.00 53.72 345 GLY A CA 1
ATOM 2728 C C . GLY A 1 345 ? 41.176 13.915 -8.250 1.00 53.72 345 GLY A C 1
ATOM 2729 O O . GLY A 1 345 ? 40.266 13.143 -7.996 1.00 53.72 345 GLY A O 1
ATOM 2730 N N . SER A 1 346 ? 41.563 14.230 -9.484 1.00 51.44 346 SER A N 1
ATOM 2731 C CA . SER A 1 346 ? 41.107 13.593 -10.716 1.00 51.44 346 SER A CA 1
ATOM 2732 C C . SER A 1 346 ? 41.277 12.075 -10.638 1.00 51.44 346 SER A C 1
ATOM 2734 O O . SER A 1 346 ? 42.370 11.561 -10.884 1.00 51.44 346 SER A O 1
ATOM 2736 N N . ASP A 1 347 ? 40.206 11.373 -10.292 1.00 57.56 347 ASP A N 1
ATOM 2737 C CA . ASP A 1 347 ? 40.076 9.945 -10.542 1.00 57.56 347 ASP A CA 1
ATOM 2738 C C . ASP A 1 347 ? 38.935 9.752 -11.546 1.00 57.56 347 ASP A C 1
ATOM 2740 O O . ASP A 1 347 ? 37.815 9.362 -11.212 1.00 57.56 347 ASP A O 1
ATOM 2744 N N . ASP A 1 348 ? 39.228 10.107 -12.803 1.00 60.59 348 ASP A N 1
ATOM 2745 C CA . ASP A 1 348 ? 38.284 10.155 -13.930 1.00 60.59 348 ASP A CA 1
ATOM 2746 C C . ASP A 1 348 ? 37.516 8.828 -14.137 1.00 60.59 348 ASP A C 1
ATOM 2748 O O . ASP A 1 348 ? 36.463 8.801 -14.770 1.00 60.59 348 ASP A O 1
ATOM 2752 N N . GLY A 1 349 ? 38.003 7.705 -13.594 1.00 61.53 349 GLY A N 1
ATOM 2753 C CA . GLY A 1 349 ? 37.336 6.402 -13.675 1.00 61.53 349 GLY A CA 1
ATOM 2754 C C . GLY A 1 349 ? 36.169 6.206 -12.696 1.00 61.53 349 GLY A C 1
ATOM 2755 O O . GLY A 1 349 ? 35.214 5.496 -13.025 1.00 61.53 349 GLY A O 1
ATOM 2756 N N . PHE A 1 350 ? 36.216 6.820 -11.508 1.00 61.00 350 PHE A N 1
ATOM 2757 C CA . PHE A 1 350 ? 35.156 6.680 -10.500 1.00 61.00 350 PHE A CA 1
ATOM 2758 C C . PHE A 1 350 ? 33.901 7.462 -10.909 1.00 61.00 350 PHE A C 1
ATOM 2760 O O . PHE A 1 350 ? 32.785 6.942 -10.822 1.00 61.00 350 PHE A O 1
ATOM 2767 N N . ASP A 1 351 ? 34.098 8.662 -11.454 1.00 69.88 351 ASP A N 1
ATOM 2768 C CA . ASP A 1 351 ? 33.019 9.546 -11.900 1.00 69.88 351 ASP A CA 1
ATOM 2769 C C . ASP A 1 351 ? 32.253 8.966 -13.105 1.00 69.88 351 ASP A C 1
ATOM 2771 O O . ASP A 1 351 ? 31.021 8.943 -13.129 1.00 69.88 351 ASP A O 1
ATOM 2775 N N . VAL A 1 352 ? 32.960 8.347 -14.062 1.00 74.44 352 VAL A N 1
ATOM 2776 C CA . VAL A 1 352 ? 32.333 7.673 -15.218 1.00 74.44 352 VAL A CA 1
ATOM 2777 C C . VAL A 1 352 ? 31.456 6.495 -14.782 1.00 74.44 352 VAL A C 1
ATOM 2779 O O . VAL A 1 352 ? 30.347 6.323 -15.294 1.00 74.44 352 VAL A O 1
ATOM 2782 N N . ARG A 1 353 ? 31.912 5.683 -13.818 1.00 78.94 353 ARG A N 1
ATOM 2783 C CA . ARG A 1 353 ? 31.118 4.554 -13.306 1.00 78.94 353 ARG A CA 1
ATOM 2784 C C . ARG A 1 353 ? 29.879 5.037 -12.554 1.00 78.94 353 ARG A C 1
ATOM 2786 O O . ARG A 1 353 ? 28.799 4.488 -12.774 1.00 78.94 353 ARG A O 1
ATOM 2793 N N . ARG A 1 354 ? 30.027 6.046 -11.692 1.00 79.06 354 ARG A N 1
ATOM 2794 C CA . ARG A 1 354 ? 28.920 6.633 -10.924 1.00 79.06 354 ARG A CA 1
ATOM 2795 C C . ARG A 1 354 ? 27.882 7.261 -11.848 1.00 79.06 354 ARG A C 1
ATOM 2797 O O . ARG A 1 354 ? 26.701 6.951 -11.724 1.00 79.06 354 ARG A O 1
ATOM 2804 N N . THR A 1 355 ? 28.332 8.033 -12.835 1.00 82.75 355 THR A N 1
ATOM 2805 C CA . THR A 1 355 ? 27.483 8.599 -13.893 1.00 82.75 355 THR A CA 1
ATOM 2806 C C . THR A 1 355 ? 26.724 7.500 -14.641 1.00 82.75 355 THR A C 1
ATOM 2808 O O . THR A 1 355 ? 25.526 7.626 -14.886 1.00 82.75 355 THR A O 1
ATOM 2811 N N . GLY A 1 356 ? 27.382 6.375 -14.940 1.00 89.00 356 GLY A N 1
ATOM 2812 C CA . GLY A 1 356 ? 26.736 5.216 -15.558 1.00 89.00 356 GLY A CA 1
ATOM 2813 C C . GLY A 1 356 ? 25.660 4.556 -14.684 1.00 89.00 356 GLY A C 1
ATOM 2814 O O . GLY A 1 356 ? 24.637 4.125 -15.208 1.00 89.00 356 GLY A O 1
ATOM 2815 N N . LEU A 1 357 ? 25.860 4.473 -13.364 1.00 92.19 357 LEU A N 1
ATOM 2816 C CA . LEU A 1 357 ? 24.861 3.930 -12.430 1.00 92.19 357 LEU A CA 1
ATOM 2817 C C . LEU A 1 357 ? 23.696 4.896 -12.190 1.00 92.19 357 LEU A C 1
ATOM 2819 O O . LEU A 1 357 ? 22.555 4.449 -12.120 1.00 92.19 357 LEU A O 1
ATOM 2823 N N . ALA A 1 358 ? 23.958 6.202 -12.127 1.00 92.44 358 ALA A N 1
ATOM 2824 C CA . ALA A 1 358 ? 22.909 7.216 -12.074 1.00 92.44 358 ALA A CA 1
ATOM 2825 C C . ALA A 1 358 ? 22.040 7.170 -13.341 1.00 92.44 358 ALA A C 1
ATOM 2827 O O . ALA A 1 358 ? 20.819 7.144 -13.239 1.00 92.44 358 ALA A O 1
ATOM 2828 N N . GLY A 1 359 ? 22.656 7.044 -14.524 1.00 91.31 359 GLY A N 1
ATOM 2829 C CA . GLY A 1 359 ? 21.926 6.845 -15.780 1.00 91.31 359 GLY A CA 1
ATOM 2830 C C . GLY A 1 359 ? 21.091 5.559 -15.795 1.00 91.31 359 GLY A C 1
ATOM 2831 O O . GLY A 1 359 ? 19.968 5.563 -16.294 1.00 91.31 359 GLY A O 1
ATOM 2832 N N . LEU A 1 360 ? 21.599 4.475 -15.195 1.00 92.44 360 LEU A N 1
ATOM 2833 C CA . LEU A 1 360 ? 20.847 3.228 -15.034 1.00 92.44 360 LEU A CA 1
ATOM 2834 C C . LEU A 1 360 ? 19.639 3.398 -14.099 1.00 92.44 360 LEU A C 1
ATOM 2836 O O . LEU A 1 360 ? 18.558 2.903 -14.407 1.00 92.44 360 LEU A O 1
ATOM 2840 N N . MET A 1 361 ? 19.807 4.121 -12.985 1.00 95.50 361 MET A N 1
ATOM 2841 C CA . MET A 1 361 ? 18.711 4.471 -12.077 1.00 95.50 361 MET A CA 1
ATOM 2842 C C . MET A 1 361 ? 17.656 5.326 -12.788 1.00 95.50 361 MET A C 1
ATOM 2844 O O . MET A 1 361 ? 16.470 5.045 -12.667 1.00 95.50 361 MET A O 1
ATOM 2848 N N . THR A 1 362 ? 18.066 6.325 -13.576 1.00 93.38 362 THR A N 1
ATOM 2849 C CA . THR A 1 362 ? 17.138 7.136 -14.378 1.00 93.38 362 THR A CA 1
ATOM 2850 C C . THR A 1 362 ? 16.335 6.270 -15.345 1.00 93.38 362 THR A C 1
ATOM 2852 O O . THR A 1 362 ? 15.114 6.356 -15.345 1.00 93.38 362 THR A O 1
ATOM 2855 N N . ALA A 1 363 ? 16.985 5.373 -16.094 1.00 90.62 363 ALA A N 1
ATOM 2856 C CA . ALA A 1 363 ? 16.288 4.470 -17.012 1.00 90.62 363 ALA A CA 1
ATOM 2857 C C . ALA A 1 363 ? 15.283 3.551 -16.291 1.00 90.62 363 ALA A C 1
ATOM 2859 O O . ALA A 1 363 ? 14.183 3.313 -16.794 1.00 90.62 363 ALA A O 1
ATOM 2860 N N . LEU A 1 364 ? 15.643 3.056 -15.101 1.00 93.75 364 LEU A N 1
ATOM 2861 C CA . LEU A 1 364 ? 14.744 2.274 -14.254 1.00 93.75 364 LEU A CA 1
ATOM 2862 C C . LEU A 1 364 ? 13.517 3.092 -13.825 1.00 93.75 364 LEU A C 1
ATOM 2864 O O . LEU A 1 364 ? 12.387 2.621 -13.951 1.00 93.75 364 LEU A O 1
ATOM 2868 N N . LEU A 1 365 ? 13.734 4.305 -13.317 1.00 94.75 365 LEU A N 1
ATOM 2869 C CA . LEU A 1 365 ? 12.668 5.184 -12.839 1.00 94.75 365 LEU A CA 1
ATOM 2870 C C . LEU A 1 365 ? 11.749 5.643 -13.972 1.00 94.75 365 LEU A C 1
ATOM 2872 O O . LEU A 1 365 ? 10.535 5.646 -13.781 1.00 94.75 365 LEU A O 1
ATOM 2876 N N . ASP A 1 366 ? 12.298 5.927 -15.155 1.00 91.25 366 ASP A N 1
ATOM 2877 C CA . ASP A 1 366 ? 11.514 6.225 -16.354 1.00 91.25 366 ASP A CA 1
ATOM 2878 C C . ASP A 1 366 ? 10.567 5.058 -16.672 1.00 91.25 366 ASP A C 1
ATOM 2880 O O . ASP A 1 366 ? 9.387 5.259 -16.934 1.00 91.25 366 ASP A O 1
ATOM 2884 N N . ALA A 1 367 ? 11.025 3.807 -16.575 1.00 90.75 367 ALA A N 1
ATOM 2885 C CA . ALA A 1 367 ? 10.157 2.657 -16.820 1.00 90.75 367 ALA A CA 1
ATOM 2886 C C . ALA A 1 367 ? 8.989 2.550 -15.817 1.00 90.75 367 ALA A C 1
ATOM 2888 O O . ALA A 1 367 ? 7.859 2.257 -16.223 1.00 90.75 367 ALA A O 1
ATOM 2889 N N . TYR A 1 368 ? 9.228 2.827 -14.531 1.00 94.38 368 TYR A N 1
ATOM 2890 C CA . TYR A 1 368 ? 8.172 2.860 -13.511 1.00 94.38 368 TYR A CA 1
ATOM 2891 C C . TYR A 1 368 ? 7.229 4.056 -13.661 1.00 94.38 368 TYR A C 1
ATOM 2893 O O . TYR A 1 368 ? 6.024 3.914 -13.440 1.00 94.38 368 TYR A O 1
ATOM 2901 N N . GLU A 1 369 ? 7.731 5.212 -14.088 1.00 93.38 369 GLU A N 1
ATOM 2902 C CA . GLU A 1 369 ? 6.886 6.338 -14.475 1.00 93.38 369 GLU A CA 1
ATOM 2903 C C . GLU A 1 369 ? 5.907 5.928 -15.579 1.00 93.38 369 GLU A C 1
ATOM 2905 O O . GLU A 1 369 ? 4.705 6.186 -15.496 1.00 93.38 369 GLU A O 1
ATOM 2910 N N . ASN A 1 370 ? 6.386 5.201 -16.578 1.00 90.06 370 ASN A N 1
ATOM 2911 C CA . ASN A 1 370 ? 5.566 4.803 -17.721 1.00 90.06 370 ASN A CA 1
ATOM 2912 C C . ASN A 1 370 ? 4.499 3.802 -17.307 1.00 90.06 370 ASN A C 1
ATOM 2914 O O . ASN A 1 370 ? 3.344 3.893 -17.726 1.00 90.06 370 ASN A O 1
ATOM 2918 N N . LEU A 1 371 ? 4.882 2.877 -16.429 1.00 91.44 371 LEU A N 1
ATOM 2919 C CA . LEU A 1 371 ? 3.956 1.946 -15.813 1.00 91.44 371 LEU A CA 1
ATOM 2920 C C . LEU A 1 371 ? 2.882 2.689 -15.007 1.00 91.44 371 LEU A C 1
ATOM 2922 O O . LEU A 1 371 ? 1.704 2.341 -15.079 1.00 91.44 371 LEU A O 1
ATOM 2926 N N . SER A 1 372 ? 3.253 3.740 -14.277 1.00 94.56 372 SER A N 1
ATOM 2927 C CA . SER A 1 372 ? 2.314 4.516 -13.463 1.00 94.56 372 SER A CA 1
ATOM 2928 C C . SER A 1 372 ? 1.229 5.212 -14.297 1.00 94.56 372 SER A C 1
ATOM 2930 O O . SER A 1 372 ? 0.073 5.214 -13.881 1.00 94.56 372 SER A O 1
ATOM 2932 N N . LEU A 1 373 ? 1.548 5.680 -15.514 1.00 92.31 373 LEU A N 1
ATOM 2933 C CA . LEU A 1 373 ? 0.595 6.330 -16.430 1.00 92.31 373 LEU A CA 1
ATOM 2934 C C . LEU A 1 373 ? -0.544 5.403 -16.879 1.00 92.31 373 LEU A C 1
ATOM 2936 O O . LEU A 1 373 ? -1.634 5.869 -17.206 1.00 92.31 373 LEU A O 1
ATOM 2940 N N . VAL A 1 374 ? -0.301 4.091 -16.889 1.00 92.00 374 VAL A N 1
ATOM 2941 C CA . VAL A 1 374 ? -1.293 3.054 -17.220 1.00 92.00 374 VAL A CA 1
ATOM 2942 C C . VAL A 1 374 ? -1.824 2.335 -15.977 1.00 92.00 374 VAL A C 1
ATOM 2944 O O . VAL A 1 374 ? -2.569 1.364 -16.098 1.00 92.00 374 VAL A O 1
ATOM 2947 N N . THR A 1 375 ? -1.450 2.791 -14.779 1.00 93.50 375 THR A N 1
ATOM 2948 C CA . THR A 1 375 ? -1.851 2.196 -13.502 1.00 93.50 375 THR A CA 1
ATOM 2949 C C . THR A 1 375 ? -2.791 3.118 -12.759 1.00 93.50 375 THR A C 1
ATOM 2951 O O . THR A 1 375 ? -2.430 4.242 -12.422 1.00 93.50 375 THR A O 1
ATOM 2954 N N . CYS A 1 376 ? -3.983 2.623 -12.428 1.00 94.56 376 CYS A N 1
ATOM 2955 C CA . CYS A 1 376 ? -4.922 3.374 -11.612 1.00 94.56 376 CYS A CA 1
ATOM 2956 C C . CYS A 1 376 ? -4.274 3.802 -10.290 1.00 94.56 376 CYS A C 1
ATOM 2958 O O . CYS A 1 376 ? -3.879 2.966 -9.475 1.00 94.56 376 CYS A O 1
ATOM 2960 N N . ILE A 1 377 ? -4.243 5.113 -10.066 1.00 95.25 377 ILE A N 1
ATOM 2961 C CA . ILE A 1 377 ? -3.613 5.761 -8.916 1.00 95.25 377 ILE A CA 1
ATOM 2962 C C . ILE A 1 377 ? -4.249 5.372 -7.570 1.00 95.25 377 ILE A C 1
ATOM 2964 O O . ILE A 1 377 ? -3.585 5.412 -6.536 1.00 95.25 377 ILE A O 1
ATOM 2968 N N . ASP A 1 378 ? -5.514 4.944 -7.582 1.00 91.88 378 ASP A N 1
ATOM 2969 C CA . ASP A 1 378 ? -6.289 4.643 -6.373 1.00 91.88 378 ASP A CA 1
ATOM 2970 C C . ASP A 1 378 ? -6.248 3.163 -5.970 1.00 91.88 378 ASP A C 1
ATOM 2972 O O . ASP A 1 378 ? -6.372 2.845 -4.788 1.00 91.88 378 ASP A O 1
ATOM 2976 N N . CYS A 1 379 ? -6.116 2.244 -6.933 1.00 88.94 379 CYS A N 1
ATOM 2977 C CA . CYS A 1 379 ? -6.260 0.806 -6.669 1.00 88.94 379 CYS A CA 1
ATOM 2978 C C . CYS A 1 379 ? -5.241 -0.107 -7.358 1.00 88.94 379 CYS A C 1
ATOM 2980 O O . CYS A 1 379 ? -5.271 -1.312 -7.126 1.00 88.94 379 CYS A O 1
ATOM 2982 N N . GLY A 1 380 ? -4.382 0.424 -8.229 1.00 91.50 380 GLY A N 1
ATOM 2983 C CA . GLY A 1 380 ? -3.338 -0.363 -8.882 1.00 91.50 380 GLY A CA 1
ATOM 2984 C C . GLY A 1 380 ? -3.807 -1.202 -10.071 1.00 91.50 380 GLY A C 1
ATOM 2985 O O . GLY A 1 380 ? -3.011 -1.945 -10.636 1.00 91.50 380 GLY A O 1
ATOM 2986 N N . SER A 1 381 ? -5.081 -1.100 -10.467 1.00 88.62 381 SER A N 1
ATOM 2987 C CA . SER A 1 381 ? -5.598 -1.796 -11.652 1.00 88.62 381 SER A CA 1
ATOM 2988 C C . SER A 1 381 ? -5.018 -1.220 -12.948 1.00 88.62 381 SER A C 1
ATOM 2990 O O . SER A 1 381 ? -4.852 -0.004 -13.073 1.00 88.62 381 SER A O 1
ATOM 2992 N N . TRP A 1 382 ? -4.759 -2.096 -13.918 1.00 88.44 382 TRP A N 1
ATOM 2993 C CA . TRP A 1 382 ? -4.392 -1.755 -15.300 1.00 88.44 382 TRP A CA 1
ATOM 2994 C C . TRP A 1 382 ? -5.574 -1.817 -16.269 1.00 88.44 382 TRP A C 1
ATOM 2996 O O . TRP A 1 382 ? -5.440 -1.451 -17.437 1.00 88.44 382 TRP A O 1
ATOM 3006 N N . HIS A 1 383 ? -6.733 -2.268 -15.794 1.00 85.44 383 HIS A N 1
ATOM 3007 C CA . HIS A 1 383 ? -7.906 -2.479 -16.624 1.00 85.44 383 HIS A CA 1
ATOM 3008 C C . HIS A 1 383 ? -8.744 -1.203 -16.757 1.00 85.44 383 HIS A C 1
ATOM 3010 O O . HIS A 1 383 ? -9.078 -0.571 -15.750 1.00 85.44 383 HIS A O 1
ATOM 3016 N N . ASP A 1 384 ? -9.107 -0.869 -18.002 1.00 88.31 384 ASP A N 1
ATOM 3017 C CA . ASP A 1 384 ? -9.937 0.285 -18.384 1.00 88.31 384 ASP A CA 1
ATOM 3018 C C . ASP A 1 384 ? -9.524 1.556 -17.626 1.00 88.31 384 ASP A C 1
ATOM 3020 O O . ASP A 1 384 ? -10.295 2.130 -16.856 1.00 88.31 384 ASP A O 1
ATOM 3024 N N . VAL A 1 385 ? -8.247 1.932 -17.768 1.00 92.00 385 VAL A N 1
ATOM 3025 C CA . VAL A 1 385 ? -7.653 3.124 -17.149 1.00 92.00 385 VAL A CA 1
ATOM 3026 C C . VAL A 1 385 ? -7.751 4.307 -18.104 1.00 92.00 385 VAL A C 1
ATOM 3028 O O . VAL A 1 385 ? -7.409 4.220 -19.284 1.00 92.00 385 VAL A O 1
ATOM 3031 N N . ARG A 1 386 ? -8.206 5.443 -17.574 1.00 94.44 386 ARG A N 1
ATOM 3032 C CA . ARG A 1 386 ? -8.336 6.708 -18.298 1.00 94.44 386 ARG A CA 1
ATOM 3033 C C . ARG A 1 386 ? -7.720 7.847 -17.499 1.00 94.44 386 ARG A C 1
ATOM 3035 O O . ARG A 1 386 ? -7.576 7.770 -16.281 1.00 94.44 386 ARG A O 1
ATOM 3042 N N . LEU A 1 387 ? -7.379 8.923 -18.193 1.00 94.00 387 LEU A N 1
ATOM 3043 C CA . LEU A 1 387 ? -6.891 10.165 -17.613 1.00 94.00 387 LEU A CA 1
ATOM 3044 C C . LEU A 1 387 ? -8.059 11.124 -17.374 1.00 94.00 387 LEU A C 1
ATOM 3046 O O . LEU A 1 387 ? -8.828 11.449 -18.287 1.00 94.00 387 LEU A O 1
ATOM 3050 N N . THR A 1 388 ? -8.180 11.608 -16.143 1.00 92.06 388 THR A N 1
ATOM 3051 C CA . THR A 1 388 ? -9.180 12.614 -15.764 1.00 92.06 388 THR A CA 1
ATOM 3052 C C . THR A 1 388 ? -8.971 13.953 -16.475 1.00 92.06 388 THR A C 1
ATOM 3054 O O . THR A 1 388 ? -7.854 14.352 -16.806 1.00 92.06 388 THR A O 1
ATOM 3057 N N . ARG A 1 389 ? -10.064 14.706 -16.659 1.00 84.50 389 ARG A N 1
ATOM 3058 C CA . ARG A 1 389 ? -10.014 16.088 -17.160 1.00 84.50 389 ARG A CA 1
ATOM 3059 C C . ARG A 1 389 ? -9.590 17.038 -16.033 1.00 84.50 389 ARG A C 1
ATOM 3061 O O . ARG A 1 389 ? -10.223 17.063 -14.982 1.00 84.50 389 ARG A O 1
ATOM 3068 N N . GLY A 1 390 ? -8.561 17.855 -16.261 1.00 85.75 390 GLY A N 1
ATOM 3069 C CA . GLY A 1 390 ? -8.059 18.824 -15.278 1.00 85.75 390 GLY A CA 1
ATOM 3070 C C . GLY A 1 390 ? -6.775 18.344 -14.611 1.00 85.75 390 GLY A C 1
ATOM 3071 O O . GLY A 1 390 ? -5.740 18.307 -15.267 1.00 85.75 390 GLY A O 1
ATOM 3072 N N . TRP A 1 391 ? -6.835 17.997 -13.319 1.00 83.62 391 TRP A N 1
ATOM 3073 C CA . TRP A 1 391 ? -5.722 17.311 -12.659 1.00 83.62 391 TRP A CA 1
ATOM 3074 C C . TRP A 1 391 ? -5.580 15.936 -13.308 1.00 83.62 391 TRP A C 1
ATOM 3076 O O . TRP A 1 391 ? -6.459 15.094 -13.133 1.00 83.62 391 TRP A O 1
ATOM 3086 N N . ILE A 1 392 ? -4.554 15.759 -14.136 1.00 89.44 392 ILE A N 1
ATOM 3087 C CA . ILE A 1 392 ? -4.350 14.543 -14.924 1.00 89.44 392 ILE A CA 1
ATOM 3088 C C . ILE A 1 392 ? -3.957 13.442 -13.947 1.00 89.44 392 ILE A C 1
ATOM 3090 O O . ILE A 1 392 ? -2.891 13.512 -13.357 1.00 89.44 392 ILE A O 1
ATOM 3094 N N . ARG A 1 393 ? -4.820 12.445 -13.753 1.00 93.31 393 ARG A N 1
ATOM 3095 C CA . ARG A 1 393 ? -4.506 11.241 -12.980 1.00 93.31 393 ARG A CA 1
ATOM 3096 C C . ARG A 1 393 ? -5.051 10.002 -13.694 1.00 93.31 393 ARG A C 1
ATOM 3098 O O . ARG A 1 393 ? -6.172 10.067 -14.210 1.00 93.31 393 ARG A O 1
ATOM 3105 N N . PRO A 1 394 ? -4.299 8.892 -13.725 1.00 95.00 394 PRO A N 1
ATOM 3106 C CA . PRO A 1 394 ? -4.783 7.624 -14.244 1.00 95.00 394 PRO A CA 1
ATOM 3107 C C . PRO A 1 394 ? -5.752 7.005 -13.243 1.00 95.00 394 PRO A C 1
ATOM 3109 O O . PRO A 1 394 ? -5.400 6.715 -12.100 1.00 95.00 394 PRO A O 1
ATOM 3112 N N . ILE A 1 395 ? -6.995 6.796 -13.656 1.00 95.31 395 ILE A N 1
ATOM 3113 C CA . ILE A 1 395 ? -8.037 6.193 -12.828 1.00 95.31 395 ILE A CA 1
ATOM 3114 C C . ILE A 1 395 ? -8.757 5.112 -13.631 1.00 95.31 395 ILE A C 1
ATOM 3116 O O . ILE A 1 395 ? -9.044 5.299 -14.811 1.00 95.31 395 ILE A O 1
ATOM 3120 N N . CYS A 1 396 ? -9.011 3.956 -13.018 1.00 92.94 396 CYS A N 1
ATOM 3121 C CA . CYS A 1 396 ? -9.820 2.920 -13.652 1.00 92.94 396 CYS A CA 1
ATOM 3122 C C . CYS A 1 396 ? -11.306 3.273 -13.560 1.00 92.94 396 CYS A C 1
ATOM 3124 O O . CYS A 1 396 ? -11.723 4.016 -12.660 1.00 92.94 396 CYS A O 1
ATOM 3126 N N . ARG A 1 397 ? -12.115 2.678 -14.444 1.00 91.44 397 ARG A N 1
ATOM 3127 C CA . ARG A 1 397 ? -13.572 2.881 -14.491 1.00 91.44 397 ARG A CA 1
ATOM 3128 C C . ARG A 1 397 ? -14.217 2.774 -13.124 1.00 91.44 397 ARG A C 1
ATOM 3130 O O . ARG A 1 397 ? -14.989 3.630 -12.709 1.00 91.44 397 ARG A O 1
ATOM 3137 N N . ARG A 1 398 ? -13.837 1.741 -12.383 1.00 88.31 398 ARG A N 1
ATOM 3138 C CA . ARG A 1 398 ? -14.391 1.435 -11.070 1.00 88.31 398 ARG A CA 1
ATOM 3139 C C . ARG A 1 398 ? -14.134 2.534 -10.042 1.00 88.31 398 ARG A C 1
ATOM 3141 O O . ARG A 1 398 ? -15.074 2.990 -9.396 1.00 88.31 398 ARG A O 1
ATOM 3148 N N . CYS A 1 399 ? -12.882 2.967 -9.888 1.00 89.75 399 CYS A N 1
ATOM 3149 C CA . CYS A 1 399 ? -12.542 4.034 -8.946 1.00 89.75 399 CYS A CA 1
ATOM 3150 C C . CYS A 1 399 ? -13.216 5.353 -9.342 1.00 89.75 399 CYS A C 1
ATOM 3152 O O . CYS A 1 399 ? -13.715 6.059 -8.469 1.00 89.75 399 CYS A O 1
ATOM 3154 N N . ALA A 1 400 ? -13.324 5.640 -10.644 1.00 91.44 400 ALA A N 1
ATOM 3155 C CA . ALA A 1 400 ? -14.039 6.813 -11.135 1.00 91.44 400 ALA A CA 1
ATOM 3156 C C . ALA A 1 400 ? -15.540 6.772 -10.803 1.00 91.44 400 ALA A C 1
ATOM 3158 O O . ALA A 1 400 ? -16.071 7.744 -10.266 1.00 91.44 400 ALA A O 1
ATOM 3159 N N . LEU A 1 401 ? -16.217 5.648 -11.063 1.00 87.75 401 LEU A N 1
ATOM 3160 C CA . LEU A 1 401 ? -17.640 5.480 -10.756 1.00 87.75 401 LEU A CA 1
ATOM 3161 C C . LEU A 1 401 ? -17.904 5.545 -9.246 1.00 87.75 401 LEU A C 1
ATOM 3163 O O . LEU A 1 401 ? -18.843 6.217 -8.819 1.00 87.75 401 LEU A O 1
ATOM 3167 N N . PHE A 1 402 ? -17.061 4.910 -8.427 1.00 84.75 402 PHE A N 1
ATOM 3168 C CA . PHE A 1 402 ? -17.185 4.960 -6.969 1.00 84.75 402 PHE A CA 1
ATOM 3169 C C . PHE A 1 402 ? -17.040 6.391 -6.424 1.00 84.75 402 PHE A C 1
ATOM 3171 O O . PHE A 1 402 ? -17.866 6.841 -5.627 1.00 84.75 402 PHE A O 1
ATOM 3178 N N . ASP A 1 403 ? -16.029 7.129 -6.892 1.00 85.88 403 ASP A N 1
ATOM 3179 C CA . ASP A 1 403 ? -15.793 8.534 -6.539 1.00 85.88 403 ASP A CA 1
ATOM 3180 C C . ASP A 1 403 ? -16.978 9.422 -6.975 1.00 85.88 403 ASP A C 1
ATOM 3182 O O . ASP A 1 403 ? -17.508 10.209 -6.186 1.00 85.88 403 ASP A O 1
ATOM 3186 N N . ALA A 1 404 ? -17.490 9.228 -8.194 1.00 84.88 404 ALA A N 1
ATOM 3187 C CA . ALA A 1 404 ? -18.654 9.943 -8.716 1.00 84.88 404 ALA A CA 1
ATOM 3188 C C . ALA A 1 404 ? -19.940 9.672 -7.907 1.00 84.88 404 ALA A C 1
ATOM 3190 O O . ALA A 1 404 ? -20.668 10.613 -7.576 1.00 84.88 404 ALA A O 1
ATOM 3191 N N . VAL A 1 405 ? -20.200 8.417 -7.517 1.00 76.88 405 VAL A N 1
ATOM 3192 C CA . VAL A 1 405 ? -21.322 8.052 -6.630 1.00 76.88 405 VAL A CA 1
ATOM 3193 C C . VAL A 1 405 ? -21.158 8.693 -5.251 1.00 76.88 405 VAL A C 1
ATOM 3195 O O . VAL A 1 405 ? -22.122 9.239 -4.706 1.00 76.88 405 VAL A O 1
ATOM 3198 N N . GLY A 1 406 ? -19.940 8.689 -4.700 1.00 74.75 406 GLY A N 1
ATOM 3199 C CA . GLY A 1 406 ? -19.613 9.357 -3.438 1.00 74.75 406 GLY A CA 1
ATOM 3200 C C . GLY A 1 406 ? -19.860 10.870 -3.472 1.00 74.75 406 GLY A C 1
ATOM 3201 O O . GLY A 1 406 ? -20.289 11.447 -2.472 1.00 74.75 406 GLY A O 1
ATOM 3202 N N . ARG A 1 407 ? -19.659 11.501 -4.636 1.00 80.50 407 ARG A N 1
ATOM 3203 C CA . ARG A 1 407 ? -19.957 12.919 -4.895 1.00 80.50 407 ARG A CA 1
ATOM 3204 C C . ARG A 1 407 ? -21.412 13.210 -5.276 1.00 80.50 407 ARG A C 1
ATOM 3206 O O . ARG A 1 407 ? -21.745 14.376 -5.476 1.00 80.50 407 ARG A O 1
ATOM 3213 N N . HIS A 1 408 ? -22.273 12.195 -5.374 1.00 80.06 408 HIS A N 1
ATOM 3214 C CA . HIS A 1 408 ? -23.641 12.322 -5.892 1.00 80.06 408 HIS A CA 1
ATOM 3215 C C . HIS A 1 408 ? -23.706 12.895 -7.322 1.00 80.06 408 HIS A C 1
ATOM 3217 O O . HIS A 1 408 ? -24.610 13.670 -7.643 1.00 80.06 408 HIS A O 1
ATOM 3223 N N . HIS A 1 409 ? -22.751 12.535 -8.187 1.00 82.56 409 HIS A N 1
ATOM 3224 C CA . HIS A 1 409 ? -22.800 12.927 -9.593 1.00 82.56 409 HIS A CA 1
ATOM 3225 C C . HIS A 1 409 ? -24.048 12.310 -10.261 1.00 82.56 409 HIS A C 1
ATOM 3227 O O . HIS A 1 409 ? -24.299 11.118 -10.079 1.00 82.56 409 HIS A O 1
ATOM 3233 N N . PRO A 1 410 ? -24.848 13.086 -11.019 1.00 85.31 410 PRO A N 1
ATOM 3234 C CA . PRO A 1 410 ? -26.120 12.607 -11.565 1.00 85.31 410 PRO A CA 1
ATOM 3235 C C . PRO A 1 410 ? -25.956 11.565 -12.679 1.00 85.31 410 PRO A C 1
ATOM 3237 O O . PRO A 1 410 ? -26.902 10.842 -12.971 1.00 85.31 410 PRO A O 1
ATOM 3240 N N . ASP A 1 411 ? -24.779 11.508 -13.307 1.00 90.69 411 ASP A N 1
ATOM 3241 C CA . ASP A 1 411 ? -24.474 10.598 -14.416 1.00 90.69 411 ASP A CA 1
ATOM 3242 C C . ASP A 1 411 ? -22.987 10.179 -14.392 1.00 90.69 411 ASP A C 1
ATOM 3244 O O . ASP A 1 411 ? -22.157 10.789 -15.073 1.00 90.69 411 ASP A O 1
ATOM 3248 N N . PRO A 1 412 ? -22.595 9.238 -13.510 1.00 88.06 412 PRO A N 1
ATOM 3249 C CA . PRO A 1 412 ? -21.208 8.780 -13.369 1.00 88.06 412 PRO A CA 1
ATOM 3250 C C . PRO A 1 412 ? -20.597 8.212 -14.660 1.00 88.06 412 PRO A C 1
ATOM 3252 O O . PRO A 1 412 ? -19.420 8.435 -14.933 1.00 88.06 412 PRO A O 1
ATOM 3255 N N . GLU A 1 413 ? -21.396 7.523 -15.478 1.00 91.06 413 GLU A N 1
ATOM 3256 C CA . GLU A 1 413 ? -20.941 6.918 -16.739 1.00 91.06 413 GLU A CA 1
ATOM 3257 C C . GLU A 1 413 ? -20.564 7.989 -17.761 1.00 91.06 413 GLU A C 1
ATOM 3259 O O . GLU A 1 413 ? -19.516 7.911 -18.396 1.00 91.06 413 GLU A O 1
ATOM 3264 N N . ARG A 1 414 ? -21.348 9.065 -17.867 1.00 92.88 414 ARG A N 1
ATOM 3265 C CA . ARG A 1 414 ? -20.986 10.181 -18.745 1.00 92.88 414 ARG A CA 1
ATOM 3266 C C . ARG A 1 414 ? -19.708 10.896 -18.305 1.00 92.88 414 ARG A C 1
ATOM 3268 O O . ARG A 1 414 ? -18.976 11.400 -19.158 1.00 92.88 414 ARG A O 1
ATOM 3275 N N . GLU A 1 415 ? -19.444 10.983 -16.999 1.00 90.69 415 GLU A N 1
ATOM 3276 C CA . GLU A 1 415 ? -18.172 11.515 -16.483 1.00 90.69 415 GLU A CA 1
ATOM 3277 C C . GLU A 1 415 ? -17.004 10.604 -16.884 1.00 90.69 415 GLU A C 1
ATOM 3279 O O . GLU A 1 415 ? -15.972 11.098 -17.339 1.00 90.69 415 GLU A O 1
ATOM 3284 N N . TRP A 1 416 ? -17.192 9.286 -16.794 1.00 93.12 416 TRP A N 1
ATOM 3285 C CA . TRP A 1 416 ? -16.226 8.284 -17.240 1.00 93.12 416 TRP A CA 1
ATOM 3286 C C . TRP A 1 416 ? -15.951 8.337 -18.751 1.00 93.12 416 TRP A C 1
ATOM 3288 O O . TRP A 1 416 ? -14.796 8.387 -19.184 1.00 93.12 416 TRP A O 1
ATOM 3298 N N . ASP A 1 417 ? -17.000 8.403 -19.566 1.00 94.19 417 ASP A N 1
ATOM 3299 C CA . ASP A 1 417 ? -16.921 8.501 -21.029 1.00 94.19 417 ASP A CA 1
ATOM 3300 C C . ASP A 1 417 ? -16.312 9.811 -21.518 1.00 94.19 417 ASP A C 1
ATOM 3302 O O . ASP A 1 417 ? -15.805 9.909 -22.636 1.00 94.19 417 ASP A O 1
ATOM 3306 N N . ALA A 1 418 ? -16.311 10.826 -20.662 1.00 93.69 418 ALA A N 1
ATOM 3307 C CA . ALA A 1 418 ? -15.613 12.066 -20.909 1.00 93.69 418 ALA A CA 1
ATOM 3308 C C . ALA A 1 418 ? -14.087 11.957 -20.688 1.00 93.69 418 ALA A C 1
ATOM 3310 O O . ALA A 1 418 ? -13.350 12.786 -21.234 1.00 93.69 418 ALA A O 1
ATOM 3311 N N . MET A 1 419 ? -13.587 10.997 -19.909 1.00 95.12 419 MET A N 1
ATOM 3312 C CA . MET A 1 419 ? -12.151 10.859 -19.625 1.00 95.12 419 MET A CA 1
ATOM 3313 C C . MET A 1 419 ? -11.365 10.394 -20.856 1.00 95.12 419 MET A C 1
ATOM 3315 O O . MET A 1 419 ? -11.900 9.720 -21.733 1.00 95.12 419 MET A O 1
ATOM 3319 N N . THR A 1 420 ? -10.085 10.762 -20.930 1.00 93.50 420 THR A N 1
ATOM 3320 C CA . THR A 1 420 ? -9.230 10.413 -22.072 1.00 93.50 420 THR A CA 1
ATOM 3321 C C . THR A 1 420 ? -8.691 8.995 -21.886 1.00 93.50 420 THR A C 1
ATOM 3323 O O . THR A 1 420 ? -8.014 8.762 -20.885 1.00 93.50 420 THR A O 1
ATOM 3326 N N . PRO A 1 421 ? -8.938 8.045 -22.806 1.00 91.44 421 PRO A N 1
ATOM 3327 C CA . PRO A 1 421 ? -8.286 6.739 -22.761 1.00 91.44 421 PRO A CA 1
ATOM 3328 C C . PRO A 1 421 ? -6.768 6.887 -22.722 1.00 91.44 421 PRO A C 1
ATOM 3330 O O . PRO A 1 421 ? -6.215 7.704 -23.462 1.00 91.44 421 PRO A O 1
ATOM 3333 N N . VAL A 1 422 ? -6.097 6.120 -21.860 1.00 85.81 422 VAL A N 1
ATOM 3334 C CA . VAL A 1 422 ? -4.637 6.027 -21.943 1.00 85.81 422 VAL A CA 1
ATOM 3335 C C . VAL A 1 422 ? -4.326 5.290 -23.240 1.00 85.81 422 VAL A C 1
ATOM 3337 O O . VAL A 1 422 ? -4.824 4.189 -23.455 1.00 85.81 422 VAL A O 1
ATOM 3340 N N . ALA A 1 423 ? -3.597 5.936 -24.143 1.00 75.50 423 ALA A N 1
ATOM 3341 C CA . ALA A 1 423 ? -3.372 5.395 -25.471 1.00 75.50 423 ALA A CA 1
ATOM 3342 C C . ALA A 1 423 ? -2.456 4.155 -25.427 1.00 75.50 423 ALA A C 1
ATOM 3344 O O . ALA A 1 423 ? -1.489 4.097 -24.666 1.00 75.50 423 ALA A O 1
ATOM 3345 N N . ASP A 1 424 ? -2.755 3.168 -26.278 1.00 65.69 424 ASP A N 1
ATOM 3346 C CA . ASP A 1 424 ? -1.974 1.926 -26.419 1.00 65.69 424 ASP A CA 1
ATOM 3347 C C . ASP A 1 424 ? -0.538 2.183 -26.932 1.00 65.69 424 ASP A C 1
ATOM 3349 O O . ASP A 1 424 ? 0.327 1.305 -26.917 1.00 65.69 424 ASP A O 1
ATOM 3353 N N . ASP A 1 425 ? -0.244 3.394 -27.413 1.00 61.88 425 ASP A N 1
ATOM 3354 C CA . ASP A 1 425 ? 1.092 3.809 -27.844 1.00 61.88 425 ASP A CA 1
ATOM 3355 C C . ASP A 1 425 ? 2.068 4.002 -26.674 1.00 61.88 425 ASP A C 1
ATOM 3357 O O . ASP A 1 425 ? 3.277 3.842 -26.874 1.00 61.88 425 ASP A O 1
ATOM 3361 N N . VAL A 1 426 ? 1.574 4.191 -25.443 1.00 60.25 426 VAL A N 1
ATOM 3362 C CA . VAL A 1 426 ? 2.394 4.100 -24.226 1.00 60.25 426 VAL A CA 1
ATOM 3363 C C . VAL A 1 426 ? 3.108 2.746 -24.196 1.00 60.25 426 VAL A C 1
ATOM 3365 O O . VAL A 1 426 ? 4.294 2.694 -23.898 1.00 60.25 426 VAL A O 1
ATOM 3368 N N . THR A 1 427 ? 2.471 1.663 -24.659 1.00 56.44 427 THR A N 1
ATOM 3369 C CA . THR A 1 427 ? 3.078 0.322 -24.747 1.00 56.44 427 THR A CA 1
ATOM 3370 C C . THR A 1 427 ? 4.143 0.199 -25.848 1.00 56.44 427 THR A C 1
ATOM 3372 O O . THR A 1 427 ? 5.020 -0.668 -25.781 1.00 56.44 427 THR A O 1
ATOM 3375 N N . ALA A 1 428 ? 4.077 1.023 -26.898 1.00 62.44 428 ALA A N 1
ATOM 3376 C CA . ALA A 1 428 ? 5.115 1.096 -27.931 1.00 62.44 428 ALA A CA 1
ATOM 3377 C C . ALA A 1 428 ? 6.330 1.891 -27.436 1.00 62.44 428 ALA A C 1
ATOM 3379 O O . ALA A 1 428 ? 7.469 1.482 -27.658 1.00 62.44 428 ALA A O 1
ATOM 3380 N N . TRP A 1 429 ? 6.086 2.971 -26.701 1.00 61.97 429 TRP A N 1
ATOM 3381 C CA . TRP A 1 429 ? 7.132 3.790 -26.108 1.00 61.97 429 TRP A CA 1
ATOM 3382 C C . TRP A 1 429 ? 7.831 3.092 -24.927 1.00 61.97 429 TRP A C 1
ATOM 3384 O O . TRP A 1 429 ? 9.060 3.131 -24.826 1.00 61.97 429 TRP A O 1
ATOM 3394 N N . THR A 1 430 ? 7.091 2.321 -24.123 1.00 59.34 430 THR A N 1
ATOM 3395 C CA . THR A 1 430 ? 7.659 1.392 -23.137 1.00 59.34 430 THR A CA 1
ATOM 3396 C C . THR A 1 430 ? 8.600 0.388 -23.802 1.00 59.34 430 THR A C 1
ATOM 3398 O O . THR A 1 430 ? 9.687 0.166 -23.291 1.00 59.34 430 THR A O 1
ATOM 3401 N N . ARG A 1 431 ? 8.260 -0.166 -24.977 1.00 59.94 431 ARG A N 1
ATOM 3402 C CA . ARG A 1 431 ? 9.158 -1.066 -25.734 1.00 59.94 431 ARG A CA 1
ATOM 3403 C C . ARG A 1 431 ? 10.434 -0.382 -26.229 1.00 59.94 431 ARG A C 1
ATOM 3405 O O . ARG A 1 431 ? 11.466 -1.039 -26.331 1.00 59.94 431 ARG A O 1
ATOM 3412 N N . GLU A 1 432 ? 10.382 0.909 -26.545 1.00 64.19 432 GLU A N 1
ATOM 3413 C CA . GLU A 1 432 ? 11.573 1.682 -26.911 1.00 64.19 432 GLU A CA 1
ATOM 3414 C C . GLU A 1 432 ? 12.488 1.914 -25.697 1.00 64.19 432 GLU A C 1
ATOM 3416 O O . GLU A 1 432 ? 13.702 1.768 -25.821 1.00 64.19 432 GLU A O 1
ATOM 3421 N N . HIS A 1 433 ? 11.909 2.156 -24.516 1.00 65.00 433 HIS A N 1
ATOM 3422 C CA . HIS A 1 433 ? 12.639 2.329 -23.251 1.00 65.00 433 HIS A CA 1
ATOM 3423 C C . HIS A 1 433 ? 13.068 1.002 -22.609 1.00 65.00 433 HIS A C 1
ATOM 3425 O O . HIS A 1 433 ? 14.044 0.963 -21.874 1.00 65.00 433 HIS A O 1
ATOM 3431 N N . VAL A 1 434 ? 12.446 -0.128 -22.954 1.00 64.19 434 VAL A N 1
ATOM 3432 C CA . VAL A 1 434 ? 12.962 -1.458 -22.581 1.00 64.19 434 VAL A CA 1
ATOM 3433 C C . VAL A 1 434 ? 14.388 -1.654 -23.104 1.00 64.19 434 VAL A C 1
ATOM 3435 O O . VAL A 1 434 ? 15.184 -2.301 -22.439 1.00 64.19 434 VAL A O 1
ATOM 3438 N N . ARG A 1 435 ? 14.775 -1.007 -24.214 1.00 67.38 435 ARG A N 1
ATOM 3439 C CA . ARG A 1 435 ? 16.158 -1.079 -24.709 1.00 67.38 435 ARG A CA 1
ATOM 3440 C C . ARG A 1 435 ? 17.184 -0.431 -23.783 1.00 67.38 435 ARG A C 1
ATOM 3442 O O . ARG A 1 435 ? 18.326 -0.873 -23.764 1.00 67.38 435 ARG A O 1
ATOM 3449 N N . SER A 1 436 ? 16.820 0.606 -23.024 1.00 67.12 436 SER A N 1
ATOM 3450 C CA . SER A 1 436 ? 17.715 1.143 -21.986 1.00 67.12 436 SER A CA 1
ATOM 3451 C C . SER A 1 436 ? 17.737 0.259 -20.734 1.00 67.12 436 SER A C 1
ATOM 3453 O O . SER A 1 436 ? 18.694 0.329 -19.966 1.00 67.12 436 SER A O 1
ATOM 3455 N N . LEU A 1 437 ? 16.743 -0.622 -20.573 1.00 76.12 437 LEU A N 1
ATOM 3456 C CA . LEU A 1 437 ? 16.728 -1.697 -19.579 1.00 76.12 437 LEU A CA 1
ATOM 3457 C C . LEU A 1 437 ? 17.431 -2.985 -20.052 1.00 76.12 437 LEU A C 1
ATOM 3459 O O . LEU A 1 437 ? 17.638 -3.872 -19.232 1.00 76.12 437 LEU A O 1
ATOM 3463 N N . ASP A 1 438 ? 17.865 -3.088 -21.318 1.00 82.00 438 ASP A N 1
ATOM 3464 C CA . ASP A 1 438 ? 18.645 -4.236 -21.831 1.00 82.00 438 ASP A CA 1
ATOM 3465 C C . ASP A 1 438 ? 20.050 -4.338 -21.195 1.00 82.00 438 ASP A C 1
ATOM 3467 O O . ASP A 1 438 ? 20.851 -5.209 -21.550 1.00 82.00 438 ASP A O 1
ATOM 3471 N N . ASP A 1 439 ? 20.377 -3.457 -20.246 1.00 85.31 439 ASP A N 1
ATOM 3472 C CA . ASP A 1 439 ? 21.563 -3.595 -19.420 1.00 85.31 439 ASP A CA 1
ATOM 3473 C C . ASP A 1 439 ? 21.535 -4.956 -18.693 1.00 85.31 439 ASP A C 1
ATOM 3475 O O . ASP A 1 439 ? 20.625 -5.223 -17.902 1.00 85.31 439 ASP A O 1
ATOM 3479 N N . PRO A 1 440 ? 22.546 -5.827 -18.881 1.00 88.19 440 PRO A N 1
ATOM 3480 C CA . PRO A 1 440 ? 22.577 -7.143 -18.245 1.00 88.19 440 PRO A CA 1
ATOM 3481 C C . PRO A 1 440 ? 22.451 -7.098 -16.717 1.00 88.19 440 PRO A C 1
ATOM 3483 O O . PRO A 1 440 ? 22.012 -8.076 -16.107 1.00 88.19 440 PRO A O 1
ATOM 3486 N N . ARG A 1 441 ? 22.808 -5.970 -16.090 1.00 88.00 441 ARG A N 1
ATOM 3487 C CA . ARG A 1 441 ? 22.698 -5.746 -14.643 1.00 88.00 441 ARG A CA 1
ATOM 3488 C C . ARG A 1 441 ? 21.246 -5.589 -14.180 1.00 88.00 441 ARG A C 1
ATOM 3490 O O . ARG A 1 441 ? 20.967 -5.850 -13.013 1.00 88.00 441 ARG A O 1
ATOM 3497 N N . LEU A 1 442 ? 20.331 -5.221 -15.078 1.00 86.50 442 LEU A N 1
ATOM 3498 C CA . LEU A 1 442 ? 18.888 -5.147 -14.834 1.00 86.50 442 LEU A CA 1
ATOM 3499 C C . LEU A 1 442 ? 18.114 -6.355 -15.366 1.00 86.50 442 LEU A C 1
ATOM 3501 O O . LEU A 1 442 ? 16.918 -6.432 -15.141 1.00 86.50 442 LEU A O 1
ATOM 3505 N N . SER A 1 443 ? 18.770 -7.356 -15.959 1.00 87.69 443 SER A N 1
ATOM 3506 C CA . SER A 1 443 ? 18.093 -8.545 -16.516 1.00 87.69 443 SER A CA 1
ATOM 3507 C C . SER A 1 443 ? 17.180 -9.306 -15.538 1.00 87.69 443 SER A C 1
ATOM 3509 O O . SER A 1 443 ? 16.297 -10.045 -15.960 1.00 87.69 443 SER A O 1
ATOM 3511 N N . GLN A 1 444 ? 17.384 -9.140 -14.228 1.00 87.94 444 GLN A N 1
ATOM 3512 C CA . GLN A 1 444 ? 16.557 -9.735 -13.171 1.00 87.94 444 GLN A CA 1
ATOM 3513 C C . GLN A 1 444 ? 15.617 -8.727 -12.490 1.00 87.94 444 GLN A C 1
ATOM 3515 O O . GLN A 1 444 ? 15.048 -9.028 -11.434 1.00 87.94 444 GLN A O 1
ATOM 3520 N N . ALA A 1 445 ? 15.497 -7.518 -13.037 1.00 90.00 445 ALA A N 1
ATOM 3521 C CA . ALA A 1 445 ? 14.626 -6.481 -12.518 1.00 90.00 445 ALA A CA 1
ATOM 3522 C C . ALA A 1 445 ? 13.159 -6.892 -12.631 1.00 90.00 445 ALA A C 1
ATOM 3524 O O . ALA A 1 445 ? 12.716 -7.455 -13.635 1.00 90.00 445 ALA A O 1
ATOM 3525 N N . HIS A 1 446 ? 12.409 -6.634 -11.564 1.00 92.62 446 HIS A N 1
ATOM 3526 C CA . HIS A 1 446 ? 10.985 -6.916 -11.489 1.00 92.62 446 HIS A CA 1
ATOM 3527 C C . HIS A 1 446 ? 10.213 -6.132 -12.548 1.00 92.62 446 HIS A C 1
ATOM 3529 O O . HIS A 1 446 ? 9.244 -6.663 -13.091 1.00 92.62 446 HIS A O 1
ATOM 3535 N N . ILE A 1 447 ? 10.687 -4.934 -12.910 1.00 91.12 447 ILE A N 1
ATOM 3536 C CA . ILE A 1 447 ? 10.091 -4.120 -13.970 1.00 91.12 447 ILE A CA 1
ATOM 3537 C C . ILE A 1 447 ? 9.925 -4.891 -15.285 1.00 91.12 447 ILE A C 1
ATOM 3539 O O . ILE A 1 447 ? 8.875 -4.780 -15.902 1.00 91.12 447 ILE A O 1
ATOM 3543 N N . HIS A 1 448 ? 10.872 -5.748 -15.689 1.00 87.56 448 HIS A N 1
ATOM 3544 C CA . HIS A 1 448 ? 10.721 -6.536 -16.921 1.00 87.56 448 HIS A CA 1
ATOM 3545 C C . HIS A 1 448 ? 9.488 -7.438 -16.870 1.00 87.56 448 HIS A C 1
ATOM 3547 O O . HIS A 1 448 ? 8.700 -7.461 -17.812 1.00 87.56 448 HIS A O 1
ATOM 3553 N N . ARG A 1 449 ? 9.275 -8.110 -15.735 1.00 85.88 449 ARG A N 1
ATOM 3554 C CA . ARG A 1 449 ? 8.118 -8.988 -15.530 1.00 85.88 449 ARG A CA 1
ATOM 3555 C C . ARG A 1 449 ? 6.817 -8.200 -15.455 1.00 85.88 449 ARG A C 1
ATOM 3557 O O . ARG A 1 449 ? 5.847 -8.595 -16.082 1.00 85.88 449 ARG A O 1
ATOM 3564 N N . LEU A 1 450 ? 6.814 -7.043 -14.792 1.00 86.25 450 LEU A N 1
ATOM 3565 C CA . LEU A 1 450 ? 5.646 -6.155 -14.763 1.00 86.25 450 LEU A CA 1
ATOM 3566 C C . LEU A 1 450 ? 5.254 -5.668 -16.168 1.00 86.25 450 LEU A C 1
ATOM 3568 O O . LEU A 1 450 ? 4.069 -5.580 -16.491 1.00 86.25 450 LEU A O 1
ATOM 3572 N N . LEU A 1 451 ? 6.241 -5.365 -17.014 1.00 84.69 451 LEU A N 1
ATOM 3573 C CA . LEU A 1 451 ? 6.005 -4.952 -18.396 1.00 84.69 451 LEU A CA 1
ATOM 3574 C C . LEU A 1 451 ? 5.482 -6.107 -19.264 1.00 84.69 451 LEU A C 1
ATOM 3576 O O . LEU A 1 451 ? 4.573 -5.899 -20.070 1.00 84.69 451 LEU A O 1
ATOM 3580 N N . GLU A 1 452 ? 6.013 -7.317 -19.082 1.00 82.00 452 GLU A N 1
ATOM 3581 C CA . GLU A 1 452 ? 5.503 -8.534 -19.724 1.00 82.00 452 GLU A CA 1
ATOM 3582 C C . GLU A 1 452 ? 4.059 -8.828 -19.296 1.00 82.00 452 GLU A C 1
ATOM 3584 O O . GLU A 1 452 ? 3.187 -9.011 -20.149 1.00 82.00 452 GLU A O 1
ATOM 3589 N N . ASP A 1 453 ? 3.782 -8.779 -17.992 1.00 75.75 453 ASP A N 1
ATOM 3590 C CA . ASP A 1 453 ? 2.457 -9.001 -17.410 1.00 75.75 453 ASP A CA 1
ATOM 3591 C C . ASP A 1 453 ? 1.420 -8.041 -17.977 1.00 75.75 453 ASP A C 1
ATOM 3593 O O . ASP A 1 453 ? 0.311 -8.449 -18.325 1.00 75.75 453 ASP A O 1
ATOM 3597 N N . ARG A 1 454 ? 1.781 -6.762 -18.126 1.00 74.75 454 ARG A N 1
ATOM 3598 C CA . ARG A 1 454 ? 0.884 -5.762 -18.713 1.00 74.75 454 ARG A CA 1
ATOM 3599 C C . ARG A 1 454 ? 0.534 -6.105 -20.154 1.00 74.75 454 ARG A C 1
ATOM 3601 O O . ARG A 1 454 ? -0.615 -5.915 -20.562 1.00 74.75 454 ARG A O 1
ATOM 3608 N N . GLY A 1 455 ? 1.525 -6.586 -20.905 1.00 70.69 455 GLY A N 1
ATOM 3609 C CA . GLY A 1 455 ? 1.347 -7.071 -22.266 1.00 70.69 455 GLY A CA 1
ATOM 3610 C C . GLY A 1 455 ? 0.363 -8.236 -22.324 1.00 70.69 455 GLY A C 1
ATOM 3611 O O . GLY A 1 455 ? -0.497 -8.242 -23.197 1.00 70.69 455 GLY A O 1
ATOM 3612 N N . VAL A 1 456 ? 0.439 -9.174 -21.374 1.00 58.81 456 VAL A N 1
ATOM 3613 C CA . VAL A 1 456 ? -0.456 -10.340 -21.288 1.00 58.81 456 VAL A CA 1
ATOM 3614 C C . VAL A 1 456 ? -1.872 -9.956 -20.850 1.00 58.81 456 VAL A C 1
ATOM 3616 O O . VAL A 1 456 ? -2.829 -10.417 -21.467 1.00 58.81 456 VAL A O 1
ATOM 3619 N N . GLU A 1 457 ? -2.033 -9.089 -19.843 1.00 56.81 457 GLU A N 1
ATOM 3620 C CA . GLU A 1 457 ? -3.356 -8.659 -19.356 1.00 56.81 457 GLU A CA 1
ATOM 3621 C C . GLU A 1 457 ? -4.204 -8.018 -20.471 1.00 56.81 457 GLU A C 1
ATOM 3623 O O . GLU A 1 457 ? -5.422 -8.178 -20.486 1.00 56.81 457 GLU A O 1
ATOM 3628 N N . HIS A 1 458 ? -3.576 -7.364 -21.457 1.00 56.09 458 HIS A N 1
ATOM 3629 C CA . HIS A 1 458 ? -4.284 -6.797 -22.608 1.00 56.09 458 HIS A CA 1
ATOM 3630 C C . HIS A 1 458 ? -4.874 -7.823 -23.586 1.00 56.09 458 HIS A C 1
ATOM 3632 O O . HIS A 1 458 ? -5.713 -7.448 -24.397 1.00 56.09 458 HIS A O 1
ATOM 3638 N N . PHE A 1 459 ? -4.455 -9.089 -23.530 1.00 37.88 459 PHE A N 1
ATOM 3639 C CA . PHE A 1 459 ? -4.991 -10.148 -24.393 1.00 37.88 459 PHE A CA 1
ATOM 3640 C C . PHE A 1 459 ? -6.065 -11.007 -23.715 1.00 37.88 459 PHE A C 1
ATOM 3642 O O . PHE A 1 459 ? -6.679 -11.836 -24.387 1.00 37.88 459 PHE A O 1
ATOM 3649 N N . VAL A 1 460 ? -6.251 -10.866 -22.398 1.00 38.25 460 VAL A N 1
ATOM 3650 C CA . VAL A 1 460 ? -7.129 -11.736 -21.592 1.00 38.25 460 VAL A CA 1
ATOM 3651 C C . VAL A 1 460 ? -8.462 -11.062 -21.229 1.00 38.25 460 VAL A C 1
ATOM 3653 O O . VAL A 1 460 ? -9.420 -11.773 -20.927 1.00 38.25 460 VAL A O 1
ATOM 3656 N N . ALA A 1 461 ? -8.540 -9.729 -21.291 1.00 39.59 461 ALA A N 1
ATOM 3657 C CA . ALA A 1 461 ? -9.784 -8.954 -21.208 1.00 39.59 461 ALA A CA 1
ATOM 3658 C C . ALA A 1 461 ? -10.401 -8.765 -22.602 1.00 39.59 461 ALA A C 1
ATOM 3660 O O . ALA A 1 461 ? -11.648 -8.829 -22.706 1.00 39.59 461 ALA A O 1
#

Radius of gyration: 25.95 Å; chains: 1; bounding box: 71×51×76 Å

Sequence (461 aa):
MTEQQNPSPEAMRIAGEYTYAVRWDERRLGYTVTCDEVGTWNKPCISNVEDLLEATRRAVARVVDDRVARGMEPPKPLHPGKGRELTERSLRAALERSLDGIPFERSVRSPFTDDERRILETRLRWDDAGMFDMSDDGNVRGFGGIASDGRAGRREPRRLVYSSYQALVAVLIDVAAKQRDLGDCGSAADTDRVRFAVDDEFLGIDMADERAMADATIDHLHRYVAYSRILYEDEPYVRPGLSGEERWRIITGKASMSIMRDLFAMQWRSHVKLMRALHHGWPWADPLMGLPVGWATRFGAELLGDMQRVVDLGLDGFAIEQVEERLGGLRIYFDAGGGDDGGRGSDDGFDVRRTGLAGLMTALLDAYENLSLVTCIDCGSWHDVRLTRGWIRPICRRCALFDAVGRHHPDPEREWDAMTPVADDVTAWTREHVRSLDDPRLSQAHIHRLLEDRGVEHFVA